Protein AF-A0A8B9D326-F1 (afdb_monomer_lite)

Sequence (658 aa):
VALGSSLNANENSLLSAQLKGFPLFLHSNLALKDCSINPKSPLLYITRPSEVEKGVLPGEDWTVFQSNHSTYEPVLLAKTKSAESIPHMSVDAALHTTVMQDLGLHDGIQRVLFGNNLSFWLHKLVFVDAVSFLTGKRLSLPLDRYILVDIDDIFVGKEGTRMKVEDVKALFDTQNELRTHIPNFTFNLGYSGKFFHTGTDAEDEGDDLLLSYVKEFWWFPHMWSHMQPHLFHNQSVLAEQMTLNKKFAVEHGIPTDMGYAVAPHHSGVYPVHVQLYEAWKQVWSIKVTSTEEYPHLKPARYRRGFIHNGIMVLPRQTCGLFTHTIFYNEYPGGSSELDKIINGGELFLTVLLNPISIFMTHLSNYGNDRLGLYTFKHLVRFLNSWTNLKLQTLPPVQLAQKYFQIFSEEKDPLWQDPCEDKRHKDIWSKEKTCDRFPKLLIIGPQKTGTTALYLFLGMHPDLSSNYPSSETFEEIQFFNGHNYHKGIDWYMEFFPIPSNTTSDFYFEKSANYFDSEVAPRRAAALLSKAKVITILINPADRAYSWYQILVLDGKLLRTEPAKVMETVQKFLGVTNFIDYHKTLAFDPKKGFWCQLLEGGKTKCLGKSKGRKYPEMDSDSRAFLRDYYRDHNIELSKLLYKMGQTLPTWLREELQSTR

Organism: Anser cygnoides (NCBI:txid8845)

Secondary structure (DSSP, 8-state):
-----B-PPPTTS-SEEE-TTSS-EEEEEE-EEEEEE-TT-TT-SSB-TT-EEEEEPS-S-EEEEE--STTEEEEEEEEESS-PPPTT--SS---EEEEEEE-STTTS--EEEESS-TTSHHHHHHHHHHHHHHTTTTTPPPSEEEEEEEEEEETT--TTSS--HHHHHHHHHHHHHHHTTSTT---EEEE-GGGTT-S-HHHHHHHHHHHHTGGGSEEEE--TT---GGG-S-HHHHHHHHHHHHHHHHHTT--S-S-EE--GGGTTTTTT-HHHHHHHHHHH---EEEESSSS-SSSGGG---EEETTEEEEEEEE-S--TT---GGGSTT-HHHHHHHHTTSHHHHHHHH-SEEEEEEEGGGTSTT-HHHHHHHHHHHHHHHHB--EEE---HHHHHHHHHHHSGGGGS-----TTTSHHHHHTS-TT--GGGS-SEEEEE-TTSSHHHHHHHHTTSTTEEEPPPBTTTBT----TTSGGGGGHHHHHHTTSPPPPTTS--EEEEE-TTSTT-TTHHHHHHHH-TT-EEEEEE--TTS-----TTEEEEEHHHHHH-HHHHHHHHHHHHT-SS---HHHHEEEETTTTEEEEE-GGG-EEPPPTTSS---PPPPHHHHHHHHHHTHHHHHHHHHHHHHTTPPPPHHHHHHHHTT-

Structure (mmCIF, N/CA/C/O backbone):
data_AF-A0A8B9D326-F1
#
_entry.id   AF-A0A8B9D326-F1
#
loop_
_atom_site.group_PDB
_atom_site.id
_atom_site.type_symbol
_atom_site.label_atom_id
_atom_site.label_alt_id
_atom_site.label_comp_id
_atom_site.label_asym_id
_atom_site.label_entity_id
_atom_site.label_seq_id
_atom_site.pdbx_PDB_ins_code
_atom_site.Cartn_x
_atom_site.Cartn_y
_atom_site.Cartn_z
_atom_site.occupancy
_atom_site.B_iso_or_equiv
_atom_site.auth_seq_id
_atom_site.auth_comp_id
_atom_site.auth_asym_id
_atom_site.auth_atom_id
_atom_site.pdbx_PDB_model_num
ATOM 1 N N . VAL A 1 1 ? 18.569 -21.966 11.610 1.00 26.80 1 VAL A N 1
ATOM 2 C CA . VAL A 1 1 ? 18.694 -20.494 11.753 1.00 26.80 1 VAL A CA 1
ATOM 3 C C . VAL A 1 1 ? 19.742 -20.043 10.756 1.00 26.80 1 VAL A C 1
ATOM 5 O O . VAL A 1 1 ? 20.875 -20.481 10.886 1.00 26.80 1 VAL A O 1
ATOM 8 N N . ALA A 1 2 ? 19.367 -19.284 9.725 1.00 27.53 2 ALA A N 1
ATOM 9 C CA . ALA A 1 2 ? 20.293 -18.888 8.663 1.00 27.53 2 ALA A CA 1
ATOM 10 C C . ALA A 1 2 ? 20.981 -17.562 9.026 1.00 27.53 2 ALA A C 1
ATOM 12 O O . ALA A 1 2 ? 20.369 -16.500 8.941 1.00 27.53 2 ALA A O 1
ATOM 13 N N . LEU A 1 3 ? 22.243 -17.632 9.454 1.00 33.72 3 LEU A N 1
ATOM 14 C CA . LEU A 1 3 ? 23.090 -16.459 9.676 1.00 33.72 3 LEU A CA 1
ATOM 15 C C . LEU A 1 3 ? 23.860 -16.143 8.390 1.00 33.72 3 LEU A C 1
ATOM 17 O O . LEU A 1 3 ? 24.941 -16.678 8.158 1.00 33.72 3 LEU A O 1
ATOM 21 N N . GLY A 1 4 ? 23.290 -15.277 7.551 1.00 37.31 4 GLY A N 1
ATOM 22 C CA . GLY A 1 4 ? 24.011 -14.671 6.433 1.00 37.31 4 GLY A CA 1
ATOM 23 C C . GLY A 1 4 ? 24.966 -13.596 6.950 1.00 37.31 4 GLY A C 1
ATOM 24 O O . GLY A 1 4 ? 24.558 -12.453 7.143 1.00 37.31 4 GLY A O 1
ATOM 25 N N . SER A 1 5 ? 26.221 -13.960 7.210 1.00 43.38 5 SER A N 1
ATOM 26 C CA . SER A 1 5 ? 27.261 -13.018 7.632 1.00 43.38 5 SER A CA 1
ATOM 27 C C . SER A 1 5 ? 27.890 -12.324 6.421 1.00 43.38 5 SER A C 1
ATOM 29 O O . SER A 1 5 ? 28.627 -12.960 5.667 1.00 43.38 5 SER A O 1
ATOM 31 N N . SER A 1 6 ? 27.641 -11.020 6.268 1.00 49.97 6 SER A N 1
ATOM 32 C CA . SER A 1 6 ? 28.490 -10.153 5.440 1.00 49.97 6 SER A CA 1
ATOM 33 C C . SER A 1 6 ? 29.838 -10.009 6.140 1.00 49.97 6 SER A C 1
ATOM 35 O O . SER A 1 6 ? 29.883 -9.551 7.284 1.00 49.97 6 SER A O 1
ATOM 37 N N . LEU A 1 7 ? 30.919 -10.424 5.483 1.00 56.53 7 LEU A N 1
ATOM 38 C CA . LEU A 1 7 ? 32.278 -10.210 5.971 1.00 56.53 7 LEU A CA 1
ATOM 39 C C . LEU A 1 7 ? 32.849 -8.997 5.240 1.00 56.53 7 LEU A C 1
ATOM 41 O O . LEU A 1 7 ? 33.354 -9.118 4.131 1.00 56.53 7 LEU A O 1
ATOM 45 N N . ASN A 1 8 ? 32.713 -7.824 5.856 1.00 49.69 8 ASN A N 1
ATOM 46 C CA . ASN A 1 8 ? 33.351 -6.597 5.388 1.00 49.69 8 ASN A CA 1
ATOM 47 C C . ASN A 1 8 ? 34.774 -6.518 5.955 1.00 49.69 8 ASN A C 1
ATOM 49 O O . ASN A 1 8 ? 34.982 -6.806 7.139 1.00 49.69 8 ASN A O 1
ATOM 53 N N . ALA A 1 9 ? 35.732 -6.080 5.142 1.00 55.16 9 ALA A N 1
ATOM 54 C CA . ALA A 1 9 ? 37.085 -5.813 5.604 1.00 55.16 9 ALA A CA 1
ATOM 55 C C . ALA A 1 9 ? 37.208 -4.384 6.168 1.00 55.16 9 ALA A C 1
ATOM 57 O O . ALA A 1 9 ? 36.849 -3.405 5.522 1.00 55.16 9 ALA A O 1
ATOM 58 N N . ASN A 1 10 ? 37.747 -4.268 7.383 1.00 52.84 10 ASN A N 1
ATOM 59 C CA . ASN A 1 10 ? 38.205 -3.000 7.962 1.00 52.84 10 ASN A CA 1
ATOM 60 C C . ASN A 1 10 ? 39.732 -2.864 7.791 1.00 52.84 10 ASN A C 1
ATOM 62 O O . ASN A 1 10 ? 40.419 -3.863 7.578 1.00 52.84 10 ASN A O 1
ATOM 66 N N . GLU A 1 11 ? 40.292 -1.670 8.006 1.00 46.69 11 GLU A N 1
ATOM 67 C CA . GLU A 1 11 ? 41.746 -1.397 7.914 1.00 46.69 11 GLU A CA 1
ATOM 68 C C . GLU A 1 11 ? 42.621 -2.339 8.771 1.00 46.69 11 GLU A C 1
ATOM 70 O O . GLU A 1 11 ? 43.735 -2.677 8.388 1.00 46.69 11 GLU A O 1
ATOM 75 N N . ASN A 1 12 ? 42.095 -2.830 9.901 1.00 44.59 12 ASN A N 1
ATOM 76 C CA . ASN A 1 12 ? 42.776 -3.774 10.801 1.00 44.59 12 ASN A CA 1
ATOM 77 C C . ASN A 1 12 ? 42.640 -5.261 10.389 1.00 44.59 12 ASN A C 1
ATOM 79 O O . ASN A 1 12 ? 42.970 -6.151 11.175 1.00 44.59 12 ASN A O 1
ATOM 83 N N . SER A 1 13 ? 42.104 -5.561 9.203 1.00 56.22 13 SER A N 1
ATOM 84 C CA . SER A 1 13 ? 41.913 -6.941 8.734 1.00 56.22 13 SER A CA 1
ATOM 85 C C . SER A 1 13 ? 43.222 -7.531 8.220 1.00 56.22 13 SER A C 1
ATOM 87 O O . SER A 1 13 ? 43.907 -6.920 7.403 1.00 56.22 13 SER A O 1
ATOM 89 N N . LEU A 1 14 ? 43.545 -8.757 8.638 1.00 56.94 14 LEU A N 1
ATOM 90 C CA . LEU A 1 14 ? 44.663 -9.503 8.060 1.00 56.94 14 LEU A CA 1
ATOM 91 C C . LEU A 1 14 ? 44.411 -9.742 6.562 1.00 56.94 14 LEU A C 1
ATOM 93 O O . LEU A 1 14 ? 43.356 -10.254 6.189 1.00 56.94 14 LEU A O 1
ATOM 97 N N . LEU A 1 15 ? 45.402 -9.409 5.727 1.00 60.59 15 LEU A N 1
ATOM 98 C CA . LEU A 1 15 ? 45.370 -9.592 4.266 1.00 60.59 15 LEU A CA 1
ATOM 99 C C . LEU A 1 15 ? 45.047 -11.033 3.850 1.00 60.59 15 LEU A C 1
ATOM 101 O O . LEU A 1 15 ? 44.386 -11.238 2.837 1.00 60.59 15 LEU A O 1
ATOM 105 N N . SER A 1 16 ? 45.481 -12.015 4.646 1.00 72.94 16 SER A N 1
ATOM 106 C CA . SER A 1 16 ? 45.077 -13.415 4.531 1.00 72.94 16 SER A CA 1
ATOM 107 C C . SER A 1 16 ? 44.918 -14.041 5.918 1.00 72.94 16 SER A C 1
ATOM 109 O O . SER A 1 16 ? 45.764 -13.831 6.792 1.00 72.94 16 SER A O 1
ATOM 111 N N . ALA A 1 17 ? 43.846 -14.805 6.139 1.00 80.94 17 ALA A N 1
ATOM 112 C CA . ALA A 1 17 ? 43.599 -15.521 7.390 1.00 80.94 17 ALA A CA 1
ATOM 113 C C . ALA A 1 17 ? 42.767 -16.795 7.177 1.00 80.94 17 ALA A C 1
ATOM 115 O O . ALA A 1 17 ? 41.834 -16.818 6.377 1.00 80.94 17 ALA A O 1
ATOM 116 N N . GLN A 1 18 ? 43.047 -17.850 7.950 1.00 84.25 18 GLN A N 1
ATOM 117 C CA . GLN A 1 18 ? 42.147 -19.002 8.048 1.00 84.25 18 GLN A CA 1
ATOM 118 C C . GLN A 1 18 ? 41.025 -18.710 9.056 1.00 84.25 18 GLN A C 1
ATOM 120 O O . GLN A 1 18 ? 41.288 -18.267 10.178 1.00 84.25 18 GLN A O 1
ATOM 125 N N . LEU A 1 19 ? 39.776 -19.007 8.695 1.00 83.62 19 LEU A N 1
ATOM 126 C CA . LEU A 1 19 ? 38.644 -18.929 9.613 1.00 83.62 19 LEU A CA 1
ATOM 127 C C . LEU A 1 19 ? 38.793 -20.003 10.705 1.00 83.62 19 LEU A C 1
ATOM 129 O O . LEU A 1 19 ? 38.748 -21.203 10.433 1.00 83.62 19 LEU A O 1
ATOM 133 N N . LYS A 1 20 ? 38.989 -19.574 11.957 1.00 82.06 20 LYS A N 1
ATOM 134 C CA . LYS A 1 20 ? 39.303 -20.465 13.085 1.00 82.06 20 LYS A CA 1
ATOM 135 C C . LYS A 1 20 ? 38.251 -21.571 13.249 1.00 82.06 20 LYS A C 1
ATOM 137 O O . LYS A 1 20 ? 37.094 -21.288 13.542 1.00 82.06 20 LYS A O 1
ATOM 142 N N . GLY A 1 21 ? 38.689 -22.825 13.131 1.00 84.12 21 GLY A N 1
ATOM 143 C CA . GLY A 1 21 ? 37.834 -24.012 13.253 1.00 84.12 21 GLY A CA 1
ATOM 144 C C . GLY A 1 21 ? 37.209 -24.502 11.942 1.00 84.12 21 GLY A C 1
ATOM 145 O O . GLY A 1 21 ? 36.504 -25.502 11.971 1.00 84.12 21 GLY A O 1
ATOM 146 N N . PHE A 1 22 ? 37.486 -23.849 10.808 1.00 88.62 22 PHE A N 1
ATOM 147 C CA . PHE A 1 22 ? 36.980 -24.231 9.488 1.00 88.62 22 PHE A CA 1
ATOM 148 C C . PHE A 1 22 ? 38.132 -24.398 8.480 1.00 88.62 22 PHE A C 1
ATOM 150 O O . PHE A 1 22 ? 39.132 -23.676 8.557 1.00 88.62 22 PHE A O 1
ATOM 157 N N . PRO A 1 23 ? 38.021 -25.302 7.491 1.00 89.88 23 PRO A N 1
ATOM 158 C CA . PRO A 1 23 ? 39.003 -25.446 6.418 1.00 89.88 23 PRO A CA 1
ATOM 159 C C . PRO A 1 23 ? 38.781 -24.376 5.332 1.00 89.88 23 PRO A C 1
ATOM 161 O O . PRO A 1 23 ? 38.612 -24.696 4.160 1.00 89.88 23 PRO A O 1
ATOM 164 N N . LEU A 1 24 ? 38.733 -23.101 5.727 1.00 90.94 24 LEU A N 1
ATOM 165 C CA . LEU A 1 24 ? 38.395 -21.958 4.877 1.00 90.94 24 LEU A CA 1
ATOM 166 C C . LEU A 1 24 ? 39.388 -20.813 5.094 1.00 90.94 24 LEU A C 1
ATOM 168 O O . LEU A 1 24 ? 39.602 -20.385 6.227 1.00 90.94 24 LEU A O 1
ATOM 172 N N . PHE A 1 25 ? 39.942 -20.295 4.003 1.00 90.50 25 PHE A N 1
ATOM 173 C CA . PHE A 1 25 ? 40.810 -19.125 3.969 1.00 90.50 25 PHE A CA 1
ATOM 174 C C . PHE A 1 25 ? 40.066 -17.920 3.388 1.00 90.50 25 PHE A C 1
ATOM 176 O O . PHE A 1 25 ? 39.247 -18.050 2.473 1.00 90.50 25 PHE A O 1
ATOM 183 N N . LEU A 1 26 ? 40.367 -16.754 3.949 1.00 90.75 26 LEU A N 1
ATOM 184 C CA . LEU A 1 26 ? 39.833 -15.446 3.597 1.00 90.75 26 LEU A CA 1
ATOM 185 C C . LEU A 1 26 ? 41.010 -14.565 3.179 1.00 90.75 26 LEU A C 1
ATOM 187 O O . LEU A 1 26 ? 41.981 -14.472 3.930 1.00 90.75 26 LEU A O 1
ATOM 191 N N . HIS A 1 27 ? 40.917 -13.906 2.026 1.00 88.94 27 HIS A N 1
ATOM 192 C CA . HIS A 1 27 ? 41.848 -12.843 1.626 1.00 88.94 27 HIS A CA 1
ATOM 193 C C . HIS A 1 27 ? 41.061 -11.546 1.451 1.00 88.94 27 HIS A C 1
ATOM 195 O O . HIS A 1 27 ? 39.995 -11.590 0.844 1.00 88.94 27 HIS A O 1
ATOM 201 N N . SER A 1 28 ? 41.537 -10.425 1.991 1.00 88.50 28 SER A N 1
ATOM 202 C CA . SER A 1 28 ? 40.729 -9.207 2.206 1.00 88.50 28 SER A CA 1
ATOM 203 C C . SER A 1 28 ? 41.381 -7.937 1.657 1.00 88.50 28 SER A C 1
ATOM 205 O O . SER A 1 28 ? 42.582 -7.925 1.403 1.00 88.50 28 SER A O 1
ATOM 207 N N . ASN A 1 29 ? 40.595 -6.857 1.537 1.00 85.25 29 ASN A N 1
ATOM 208 C CA . ASN A 1 29 ? 41.002 -5.565 0.961 1.00 85.25 29 ASN A CA 1
ATOM 209 C C . ASN A 1 29 ? 41.448 -5.680 -0.510 1.00 85.25 29 ASN A C 1
ATOM 211 O O . ASN A 1 29 ? 42.494 -5.165 -0.904 1.00 85.25 29 ASN A O 1
ATOM 215 N N . LEU A 1 30 ? 40.664 -6.402 -1.319 1.00 86.94 30 LEU A N 1
ATOM 216 C CA . LEU A 1 30 ? 40.910 -6.555 -2.751 1.00 86.94 30 LEU A CA 1
ATOM 217 C C . LEU A 1 30 ? 40.034 -5.616 -3.589 1.00 86.94 30 LEU A C 1
ATOM 219 O O . LEU A 1 30 ? 38.813 -5.560 -3.443 1.00 86.94 30 LEU A O 1
ATOM 223 N N . ALA A 1 31 ? 40.652 -4.955 -4.566 1.00 89.50 31 ALA A N 1
ATOM 224 C CA . ALA A 1 31 ? 39.939 -4.293 -5.649 1.00 89.50 31 ALA A CA 1
ATOM 225 C C . ALA A 1 31 ? 39.665 -5.298 -6.781 1.00 89.50 31 ALA A C 1
ATOM 227 O O . ALA A 1 31 ? 40.597 -5.902 -7.326 1.00 89.50 31 ALA A O 1
ATOM 228 N N . LEU A 1 32 ? 38.394 -5.480 -7.147 1.00 92.44 32 LEU A N 1
ATOM 229 C CA . LEU A 1 32 ? 37.940 -6.532 -8.065 1.00 92.44 32 LEU A CA 1
ATOM 230 C C . LEU A 1 32 ? 37.237 -5.974 -9.314 1.00 92.44 32 LEU A C 1
ATOM 232 O O . LEU A 1 32 ? 36.793 -4.825 -9.347 1.00 92.44 32 LEU A O 1
ATOM 236 N N . LYS A 1 33 ? 37.137 -6.801 -10.358 1.00 93.06 33 LYS A N 1
ATOM 237 C CA . LYS A 1 33 ? 36.450 -6.511 -11.627 1.00 93.06 33 LYS A CA 1
ATOM 238 C C . LYS A 1 33 ? 35.895 -7.781 -12.280 1.00 93.06 33 LYS A C 1
ATOM 240 O O . LYS A 1 33 ? 36.283 -8.884 -11.902 1.00 93.06 33 LYS A O 1
ATOM 245 N N . ASP A 1 34 ? 35.057 -7.617 -13.301 1.00 93.19 34 ASP A N 1
ATOM 246 C CA . ASP A 1 34 ? 34.582 -8.686 -14.197 1.00 93.19 34 ASP A CA 1
ATOM 247 C C . ASP A 1 34 ? 33.978 -9.890 -13.439 1.00 93.19 34 ASP A C 1
ATOM 249 O O . ASP A 1 34 ? 34.547 -10.986 -13.419 1.00 93.19 34 ASP A O 1
ATOM 253 N N . CYS A 1 35 ? 32.835 -9.685 -12.775 1.00 94.38 35 CYS A N 1
ATOM 254 C CA . CYS A 1 35 ? 32.186 -10.720 -11.965 1.00 94.38 35 CYS A CA 1
ATOM 255 C C . CYS A 1 35 ? 31.332 -11.670 -12.818 1.00 94.38 35 CYS A C 1
ATOM 257 O O . CYS A 1 35 ? 30.582 -11.254 -13.696 1.00 94.38 35 CYS A O 1
ATOM 259 N N . SER A 1 36 ? 31.425 -12.964 -12.535 1.00 94.56 36 SER A N 1
ATOM 260 C CA . SER A 1 36 ? 30.769 -14.054 -13.256 1.00 94.56 36 SER A CA 1
ATOM 261 C C . SER A 1 36 ? 30.080 -15.011 -12.284 1.00 94.56 36 SER A C 1
ATOM 263 O O . SER A 1 36 ? 30.489 -15.151 -11.130 1.00 94.56 36 SER A O 1
ATOM 265 N N . ILE A 1 37 ? 29.019 -15.669 -12.746 1.00 95.81 37 ILE A N 1
ATOM 266 C CA . ILE A 1 37 ? 28.213 -16.602 -11.950 1.00 95.81 37 ILE A CA 1
ATOM 267 C C . ILE A 1 37 ? 28.622 -18.034 -12.315 1.00 95.81 37 ILE A C 1
ATOM 269 O O . ILE A 1 37 ? 28.709 -18.360 -13.496 1.00 95.81 37 ILE A O 1
ATOM 273 N N . ASN A 1 38 ? 28.841 -18.914 -11.334 1.00 94.56 38 ASN A N 1
ATOM 274 C CA . ASN A 1 38 ? 29.137 -20.326 -11.595 1.00 94.56 38 ASN A CA 1
ATOM 275 C C . ASN A 1 38 ? 27.864 -21.081 -12.042 1.00 94.56 38 ASN A C 1
ATOM 277 O O . ASN A 1 38 ? 27.008 -21.351 -11.196 1.00 94.56 38 ASN A O 1
ATOM 281 N N . PRO A 1 39 ? 27.743 -21.532 -13.309 1.00 92.75 39 PRO A N 1
ATOM 282 C CA . PRO A 1 39 ? 26.534 -22.192 -13.809 1.00 92.75 39 PRO A CA 1
ATOM 283 C C . PRO A 1 39 ? 26.263 -23.573 -13.196 1.00 92.75 39 PRO A C 1
ATOM 285 O O . PRO A 1 39 ? 25.214 -24.153 -13.459 1.00 92.75 39 PRO A O 1
ATOM 288 N N . LYS A 1 40 ? 27.195 -24.119 -12.402 1.00 90.62 40 LYS A N 1
ATOM 289 C CA . LYS A 1 40 ? 27.035 -25.403 -11.706 1.00 90.62 40 LYS A CA 1
ATOM 290 C C . LYS A 1 40 ? 26.485 -25.274 -10.282 1.00 90.62 40 LYS A C 1
ATOM 292 O O . LYS A 1 40 ? 26.175 -26.303 -9.691 1.00 90.62 40 LYS A O 1
ATOM 297 N N . SER A 1 41 ? 26.391 -24.066 -9.713 1.00 92.06 41 SER A N 1
ATOM 298 C CA . SER A 1 41 ? 25.982 -23.905 -8.311 1.00 92.06 41 SER A CA 1
ATOM 299 C C . SER A 1 41 ? 24.507 -24.307 -8.107 1.00 92.06 41 SER A C 1
ATOM 301 O O . SER A 1 41 ? 23.625 -23.721 -8.742 1.00 92.06 41 SER A O 1
ATOM 303 N N . PRO A 1 42 ? 24.200 -25.253 -7.194 1.00 88.88 42 PRO A N 1
ATOM 304 C CA . PRO A 1 42 ? 22.834 -25.723 -6.938 1.00 88.88 42 PRO A CA 1
ATOM 305 C C . PRO A 1 42 ? 21.974 -24.720 -6.146 1.00 88.88 42 PRO A C 1
ATOM 307 O O . PRO A 1 42 ? 20.807 -24.997 -5.863 1.00 88.88 42 PRO A O 1
ATOM 310 N N . LEU A 1 43 ? 22.543 -23.572 -5.767 1.00 93.00 43 LEU A N 1
ATOM 311 C CA . LEU A 1 43 ? 21.837 -22.443 -5.163 1.00 93.00 43 LEU A CA 1
ATOM 312 C C . LEU A 1 43 ? 20.984 -21.673 -6.182 1.00 93.00 43 LEU A C 1
ATOM 314 O O . LEU A 1 43 ? 19.938 -21.146 -5.810 1.00 93.00 43 LEU A O 1
ATOM 318 N N . LEU A 1 44 ? 21.418 -21.600 -7.444 1.00 94.62 44 LEU A N 1
ATOM 319 C CA . LEU A 1 44 ? 20.805 -20.740 -8.460 1.00 94.62 44 LEU A CA 1
ATOM 320 C C . LEU A 1 44 ? 19.408 -21.238 -8.856 1.00 94.62 44 LEU A C 1
ATOM 322 O O . LEU A 1 44 ? 19.212 -22.416 -9.164 1.00 94.62 44 LEU A O 1
ATOM 326 N N . TYR A 1 45 ? 18.436 -20.329 -8.886 1.00 95.50 45 TYR A N 1
ATOM 327 C CA . TYR A 1 45 ? 17.050 -20.645 -9.235 1.00 95.50 45 TYR A CA 1
ATOM 328 C C . TYR A 1 45 ? 16.365 -19.481 -9.964 1.00 95.50 45 TYR A C 1
ATOM 330 O O . TYR A 1 45 ? 15.895 -19.668 -11.088 1.00 95.50 45 TYR A O 1
ATOM 338 N N . ILE A 1 46 ? 16.369 -18.273 -9.398 1.00 96.81 46 ILE A N 1
ATOM 339 C CA . ILE A 1 46 ? 15.975 -17.039 -10.093 1.00 96.81 46 ILE A CA 1
ATOM 340 C C . ILE A 1 46 ? 17.153 -16.475 -10.895 1.00 96.81 46 ILE A C 1
ATOM 342 O O . ILE A 1 46 ? 16.936 -15.937 -11.975 1.00 96.81 46 ILE A O 1
ATOM 346 N N . THR A 1 47 ? 18.387 -16.620 -10.416 1.00 96.88 47 THR A N 1
ATOM 347 C CA . THR A 1 47 ? 19.609 -16.129 -11.073 1.00 96.88 47 THR A CA 1
ATOM 348 C C . THR A 1 47 ? 19.930 -16.928 -12.342 1.00 96.88 47 THR A C 1
ATOM 350 O O . THR A 1 47 ? 19.955 -18.161 -12.314 1.00 96.88 47 THR A O 1
ATOM 353 N N . ARG A 1 48 ? 20.233 -16.244 -13.455 1.00 95.62 48 ARG A N 1
ATOM 354 C CA . ARG A 1 48 ? 20.692 -16.865 -14.709 1.00 95.62 48 ARG A CA 1
ATOM 355 C C . ARG A 1 48 ? 22.214 -16.711 -14.867 1.00 95.62 48 ARG A C 1
ATOM 357 O O . ARG A 1 48 ? 22.697 -15.582 -14.873 1.00 95.62 48 ARG A O 1
ATOM 364 N N . PRO A 1 49 ? 22.982 -17.800 -15.047 1.00 89.00 49 PRO A N 1
ATOM 365 C CA . PRO A 1 49 ? 24.446 -17.755 -15.084 1.00 89.00 49 PRO A CA 1
ATOM 366 C C . PRO A 1 49 ? 25.033 -17.558 -16.498 1.00 89.00 49 PRO A C 1
ATOM 368 O O . PRO A 1 49 ? 26.024 -18.194 -16.847 1.00 89.00 49 PRO A O 1
ATOM 371 N N . SER A 1 50 ? 24.401 -16.744 -17.351 1.00 74.56 50 SER A N 1
ATOM 372 C CA . SER A 1 50 ? 24.790 -16.593 -18.768 1.00 74.56 50 SER A CA 1
ATOM 373 C C . SER A 1 50 ? 25.714 -15.413 -19.076 1.00 74.56 50 SER A C 1
ATOM 375 O O . SER A 1 50 ? 26.291 -15.381 -20.158 1.00 74.56 50 SER A O 1
ATOM 377 N N . GLU A 1 51 ? 25.843 -14.452 -18.163 1.00 82.69 51 GLU A N 1
ATOM 378 C CA . GLU A 1 51 ? 26.488 -13.157 -18.415 1.00 82.69 51 GLU A CA 1
ATOM 379 C C . GLU A 1 51 ? 27.649 -12.882 -17.445 1.00 82.69 51 GLU A C 1
ATOM 381 O O . GLU A 1 51 ? 27.782 -13.511 -16.391 1.00 82.69 51 GLU A O 1
ATOM 386 N N . VAL A 1 52 ? 28.494 -11.914 -17.814 1.00 90.50 52 VAL A N 1
ATOM 387 C CA . VAL A 1 52 ? 29.602 -11.404 -16.991 1.00 90.50 52 VAL A CA 1
ATOM 388 C C . VAL A 1 52 ? 29.398 -9.910 -16.768 1.00 90.50 52 VAL A C 1
ATOM 390 O O . VAL A 1 52 ? 29.299 -9.146 -17.728 1.00 90.50 52 VAL A O 1
ATOM 393 N N . GLU A 1 53 ? 29.381 -9.501 -15.503 1.00 91.38 53 GLU A N 1
ATOM 394 C CA . GLU A 1 53 ? 29.268 -8.112 -15.070 1.00 91.38 53 GLU A CA 1
ATOM 395 C C . GLU A 1 53 ? 30.641 -7.455 -15.216 1.00 91.38 53 GLU A C 1
ATOM 397 O O . GLU A 1 53 ? 31.536 -7.647 -14.390 1.00 91.38 53 GLU A O 1
ATOM 402 N N . LYS A 1 54 ? 30.832 -6.759 -16.339 1.00 91.00 54 LYS A N 1
ATOM 403 C CA . LYS A 1 54 ? 32.124 -6.218 -16.781 1.00 91.00 54 LYS A CA 1
ATOM 404 C C . LYS A 1 54 ? 32.463 -4.907 -16.083 1.00 91.00 54 LYS A C 1
ATOM 406 O O . LYS A 1 54 ? 31.597 -4.066 -15.867 1.00 91.00 54 LYS A O 1
ATOM 411 N N . GLY A 1 55 ? 33.755 -4.687 -15.855 1.00 90.31 55 GLY A N 1
ATOM 412 C CA . GLY A 1 55 ? 34.255 -3.470 -15.218 1.00 90.31 55 GLY A CA 1
ATOM 413 C C . GLY A 1 55 ? 34.471 -3.626 -13.714 1.00 90.31 55 GLY A C 1
ATOM 414 O O . GLY A 1 55 ? 34.434 -4.730 -13.175 1.00 90.31 55 GLY A O 1
ATOM 415 N N . VAL A 1 56 ? 34.796 -2.514 -13.052 1.00 91.06 56 VAL A N 1
ATOM 416 C CA . VAL A 1 56 ? 35.251 -2.481 -11.652 1.00 91.06 56 VAL A CA 1
ATOM 41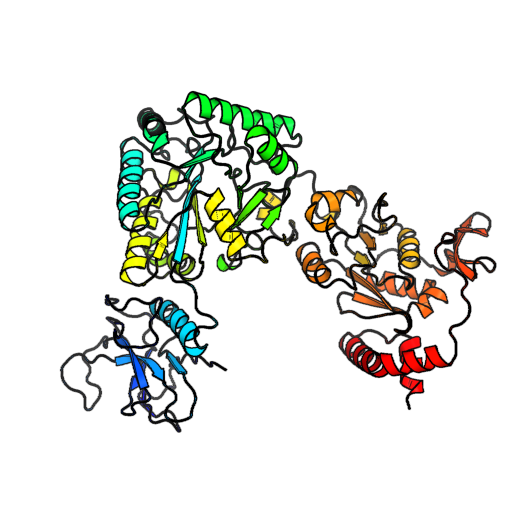7 C C . VAL A 1 56 ? 34.067 -2.654 -10.698 1.00 91.06 56 VAL A C 1
ATOM 419 O O . VAL A 1 56 ? 33.055 -1.970 -10.839 1.00 91.06 56 VAL A O 1
ATOM 422 N N . LEU A 1 57 ? 34.201 -3.550 -9.718 1.00 91.44 57 LEU A N 1
ATOM 423 C CA . LEU A 1 57 ? 33.184 -3.761 -8.687 1.00 91.44 57 LEU A CA 1
ATOM 424 C C . LEU A 1 57 ? 33.182 -2.597 -7.676 1.00 91.44 57 LEU A C 1
ATOM 426 O O . LEU A 1 57 ? 34.215 -1.957 -7.482 1.00 91.44 57 LEU A O 1
ATOM 430 N N . PRO A 1 58 ? 32.044 -2.284 -7.028 1.00 90.25 58 PRO A N 1
ATOM 431 C CA . PRO A 1 58 ? 31.983 -1.182 -6.072 1.00 90.25 58 PRO A CA 1
ATOM 432 C C . PRO A 1 58 ? 32.845 -1.472 -4.835 1.00 90.25 58 PRO A C 1
ATOM 434 O O . PRO A 1 58 ? 32.694 -2.522 -4.214 1.00 90.25 58 PRO A O 1
ATOM 437 N N . GLY A 1 59 ? 33.706 -0.523 -4.461 1.00 87.38 59 GLY A N 1
ATOM 438 C CA . GLY A 1 59 ? 34.612 -0.641 -3.312 1.00 87.38 59 GLY A CA 1
ATOM 439 C C . GLY A 1 59 ? 35.905 -1.415 -3.600 1.00 87.38 59 GLY A C 1
ATOM 440 O O . GLY A 1 59 ? 36.038 -2.111 -4.604 1.00 87.38 59 GLY A O 1
ATOM 441 N N . GLU A 1 60 ? 36.872 -1.280 -2.692 1.00 86.44 60 GLU A N 1
ATOM 442 C CA . GLU A 1 60 ? 38.160 -2.002 -2.708 1.00 86.44 60 GLU A CA 1
ATOM 443 C C . GLU A 1 60 ? 38.357 -2.830 -1.416 1.00 86.44 60 GLU A C 1
ATOM 445 O O . GLU A 1 60 ? 39.431 -3.352 -1.142 1.00 86.44 60 GLU A O 1
ATOM 450 N N . ASP A 1 61 ? 37.284 -2.976 -0.632 1.00 88.56 61 ASP A N 1
ATOM 451 C CA . ASP A 1 61 ? 37.188 -3.651 0.668 1.00 88.56 61 ASP A CA 1
ATOM 452 C C . ASP A 1 61 ? 36.768 -5.132 0.557 1.00 88.56 61 ASP A C 1
ATOM 454 O O . ASP A 1 61 ? 36.318 -5.733 1.534 1.00 88.56 61 ASP A O 1
ATOM 458 N N . TRP A 1 62 ? 36.889 -5.742 -0.629 1.00 91.38 62 TRP A N 1
ATOM 459 C CA . TRP A 1 62 ? 36.376 -7.093 -0.866 1.00 91.38 62 TRP A CA 1
ATOM 460 C C . TRP A 1 62 ? 37.201 -8.163 -0.154 1.00 91.38 62 TRP A C 1
ATOM 462 O O . TRP A 1 62 ? 38.432 -8.191 -0.237 1.00 91.38 62 TRP A O 1
ATOM 472 N N . THR A 1 63 ? 36.490 -9.104 0.460 1.00 92.31 63 THR A N 1
ATOM 473 C CA . THR A 1 63 ? 36.997 -10.409 0.877 1.00 92.31 63 THR A CA 1
ATOM 474 C C . THR A 1 63 ? 36.701 -11.459 -0.199 1.00 92.31 63 THR A C 1
ATOM 476 O O . THR A 1 63 ? 35.636 -11.459 -0.817 1.00 92.31 63 THR A O 1
ATOM 479 N N . VAL A 1 64 ? 37.629 -12.391 -0.415 1.00 93.25 64 VAL A N 1
ATOM 480 C CA . VAL A 1 64 ? 37.452 -13.560 -1.288 1.00 93.25 64 VAL A CA 1
ATOM 481 C C . VAL A 1 64 ? 37.759 -14.858 -0.548 1.00 93.25 64 VAL A C 1
ATOM 483 O O . VAL A 1 64 ? 38.591 -14.899 0.361 1.00 93.25 64 VAL A O 1
ATOM 486 N N . PHE A 1 65 ? 37.075 -15.926 -0.951 1.00 93.06 65 PHE A N 1
ATOM 487 C CA . PHE A 1 65 ? 37.082 -17.221 -0.275 1.00 93.06 65 PHE A CA 1
ATOM 488 C C . PHE A 1 65 ? 37.931 -18.262 -1.012 1.00 93.06 65 PHE A C 1
ATOM 490 O O . PHE A 1 65 ? 37.831 -18.415 -2.233 1.00 93.06 65 PHE A O 1
ATOM 497 N N . GLN A 1 66 ? 38.713 -19.038 -0.260 1.00 91.50 66 GLN A N 1
ATOM 498 C CA . GLN A 1 66 ? 39.497 -20.159 -0.778 1.00 91.50 66 GLN A CA 1
ATOM 499 C C . GLN A 1 66 ? 39.402 -21.372 0.155 1.00 91.50 66 GLN A C 1
ATOM 501 O O . GLN A 1 66 ? 39.629 -21.270 1.359 1.00 91.50 66 GLN A O 1
ATOM 506 N N . SER A 1 67 ? 39.114 -22.548 -0.401 1.00 90.31 67 SER A N 1
ATOM 507 C CA . SER A 1 67 ? 39.145 -23.816 0.330 1.00 90.31 67 SER A CA 1
ATOM 508 C C . SER A 1 67 ? 39.506 -24.982 -0.587 1.00 90.31 67 SER A C 1
ATOM 510 O O . SER A 1 67 ? 39.206 -24.958 -1.777 1.00 90.31 67 SER A O 1
ATOM 512 N N . ASN A 1 68 ? 40.096 -26.021 0.009 1.00 88.12 68 ASN A N 1
ATOM 513 C CA . ASN A 1 68 ? 40.339 -27.320 -0.618 1.00 88.12 68 ASN A CA 1
ATOM 514 C C . ASN A 1 68 ? 39.348 -28.400 -0.118 1.00 88.12 68 ASN A C 1
ATOM 516 O O . ASN A 1 68 ? 39.528 -29.578 -0.417 1.00 88.12 68 ASN A O 1
ATOM 520 N N . HIS A 1 69 ? 38.333 -28.034 0.680 1.00 92.88 69 HIS A N 1
ATOM 521 C CA . HIS A 1 69 ? 37.355 -28.962 1.260 1.00 92.88 69 HIS A CA 1
ATOM 522 C C . HIS A 1 69 ? 36.048 -28.957 0.459 1.00 92.88 69 HIS A C 1
ATOM 524 O O . HIS A 1 69 ? 35.418 -27.914 0.293 1.00 92.88 69 HIS A O 1
ATOM 530 N N . SER A 1 70 ? 35.566 -30.138 0.067 1.00 92.56 70 SER A N 1
ATOM 531 C CA . SER A 1 70 ? 34.370 -30.362 -0.771 1.00 92.56 70 SER A CA 1
ATOM 532 C C . SER A 1 70 ? 33.017 -29.968 -0.147 1.00 92.56 70 SER A C 1
ATOM 534 O O . SER A 1 70 ? 31.971 -30.330 -0.673 1.00 92.56 70 SER A O 1
ATOM 536 N N . THR A 1 71 ? 33.019 -29.229 0.968 1.00 93.44 71 THR A N 1
ATOM 537 C CA . THR A 1 71 ? 31.804 -28.580 1.497 1.00 93.44 71 THR A CA 1
ATOM 538 C C . THR A 1 71 ? 31.591 -27.210 0.861 1.00 93.44 71 THR A C 1
ATOM 540 O O . THR A 1 71 ? 30.482 -26.693 0.901 1.00 93.44 71 THR A O 1
ATOM 543 N N . TYR A 1 72 ? 32.642 -26.621 0.286 1.00 94.50 72 TYR A N 1
ATOM 544 C CA . TYR A 1 72 ? 32.631 -25.259 -0.218 1.00 94.50 72 TYR A CA 1
ATOM 545 C C . TYR A 1 72 ? 32.604 -25.226 -1.745 1.00 94.50 72 TYR A C 1
ATOM 547 O O . TYR A 1 72 ? 33.511 -25.739 -2.398 1.00 94.50 72 TYR A O 1
ATOM 555 N N . GLU A 1 73 ? 31.586 -24.577 -2.310 1.00 94.94 73 GLU A N 1
ATOM 556 C CA . GLU A 1 73 ? 31.422 -24.402 -3.756 1.00 94.94 73 GLU A CA 1
ATOM 557 C C . GLU A 1 73 ? 31.339 -22.908 -4.122 1.00 94.94 73 GLU A C 1
ATOM 559 O O . GLU A 1 73 ? 30.662 -22.138 -3.431 1.00 94.94 73 GLU A O 1
ATOM 564 N N . PRO A 1 74 ? 32.001 -22.451 -5.201 1.00 95.19 74 PRO A N 1
ATOM 565 C CA . PRO A 1 74 ? 31.912 -21.062 -5.634 1.00 95.19 74 PRO A CA 1
ATOM 566 C C . PRO A 1 74 ? 30.552 -20.769 -6.281 1.00 95.19 74 PRO A C 1
ATOM 568 O O . PRO A 1 74 ? 30.059 -21.553 -7.092 1.00 95.19 74 PRO A O 1
ATOM 571 N N . VAL A 1 75 ? 29.971 -19.610 -5.967 1.00 96.12 75 VAL A N 1
ATOM 572 C CA . VAL A 1 75 ? 28.709 -19.116 -6.549 1.00 96.12 75 VAL A CA 1
ATOM 573 C C . VAL A 1 75 ? 28.983 -17.933 -7.475 1.00 96.12 75 VAL A C 1
ATOM 575 O O . VAL A 1 75 ? 28.553 -17.950 -8.626 1.00 96.12 75 VAL A O 1
ATOM 578 N N . LEU A 1 76 ? 29.746 -16.945 -6.993 1.00 96.38 76 LEU A N 1
ATOM 579 C CA . LEU A 1 76 ? 30.250 -15.817 -7.783 1.00 96.38 76 LEU A CA 1
ATOM 580 C C . LEU A 1 76 ? 31.782 -15.815 -7.816 1.00 96.38 76 LEU A C 1
ATOM 582 O O . LEU A 1 76 ? 32.434 -16.125 -6.816 1.00 96.38 76 LEU A O 1
ATOM 586 N N . LEU A 1 77 ? 32.332 -15.447 -8.971 1.00 95.19 77 LEU A N 1
ATOM 587 C CA . LEU A 1 77 ? 33.753 -15.480 -9.312 1.00 95.19 77 LEU A CA 1
ATOM 588 C C . LEU A 1 77 ? 34.154 -14.169 -10.007 1.00 95.19 77 LEU A C 1
ATOM 590 O O . LEU A 1 77 ? 33.588 -13.841 -11.049 1.00 95.19 77 LEU A O 1
ATOM 594 N N . ALA A 1 78 ? 35.125 -13.431 -9.470 1.00 94.50 78 ALA A N 1
ATOM 595 C CA . ALA A 1 78 ? 35.605 -12.158 -10.027 1.00 94.50 78 ALA A CA 1
ATOM 596 C C . ALA A 1 78 ? 37.135 -12.137 -10.191 1.00 94.50 78 ALA A C 1
ATOM 598 O O . ALA A 1 78 ? 37.843 -12.924 -9.566 1.00 94.50 78 ALA A O 1
ATOM 599 N N . LYS A 1 79 ? 37.653 -11.229 -11.021 1.00 92.00 79 LYS A N 1
ATOM 600 C CA . LYS A 1 79 ? 39.095 -11.035 -11.257 1.00 92.00 79 LYS A CA 1
ATOM 601 C C . LYS A 1 79 ? 39.646 -9.901 -10.395 1.00 92.00 79 LYS A C 1
ATOM 603 O O . LYS A 1 79 ? 38.914 -8.981 -10.035 1.00 92.00 79 LYS A O 1
ATOM 608 N N . THR A 1 80 ? 40.950 -9.898 -10.135 1.00 86.62 80 THR A N 1
ATOM 609 C CA . THR A 1 80 ? 41.635 -8.745 -9.530 1.00 86.62 80 THR A CA 1
ATOM 610 C C . THR A 1 80 ? 41.707 -7.546 -10.480 1.00 86.62 80 THR A C 1
ATOM 612 O O . THR A 1 80 ? 41.782 -7.672 -11.709 1.00 86.62 80 THR A O 1
ATOM 615 N N . LYS A 1 81 ? 41.706 -6.339 -9.906 1.00 77.12 81 LYS A N 1
ATOM 616 C CA . LYS A 1 81 ? 41.933 -5.082 -10.629 1.00 77.12 81 LYS A CA 1
ATOM 617 C C . LYS A 1 81 ? 43.370 -5.014 -11.160 1.00 77.12 81 LYS A C 1
ATOM 619 O O . LYS A 1 81 ? 43.534 -4.802 -12.366 1.00 77.12 81 LYS A O 1
ATOM 624 N N . SER A 1 82 ? 44.361 -5.260 -10.297 1.00 64.25 82 SER A N 1
ATOM 625 C CA . SER A 1 82 ? 45.790 -5.355 -10.628 1.00 64.25 82 SER A CA 1
ATOM 626 C C . SER A 1 82 ? 46.213 -6.775 -11.035 1.00 64.25 82 SER A C 1
ATOM 628 O O . SER A 1 82 ? 45.536 -7.759 -10.738 1.00 64.25 82 SER A O 1
ATOM 630 N N . ALA A 1 83 ? 47.349 -6.875 -11.732 1.00 49.91 83 ALA A N 1
ATOM 631 C CA . ALA A 1 83 ? 48.005 -8.139 -12.088 1.00 49.91 83 ALA A CA 1
ATOM 632 C C . ALA A 1 83 ? 49.080 -8.543 -11.054 1.00 49.91 83 ALA A C 1
ATOM 634 O O . ALA A 1 83 ? 50.070 -9.188 -11.392 1.00 49.91 83 ALA A O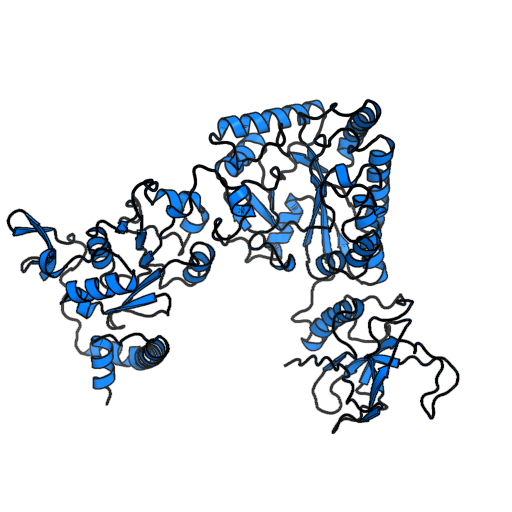 1
ATOM 635 N N . GLU A 1 84 ? 48.920 -8.106 -9.804 1.00 45.34 84 GLU A N 1
ATOM 636 C CA . GLU A 1 84 ? 49.853 -8.404 -8.721 1.00 45.34 84 GLU A CA 1
ATOM 637 C C . GLU A 1 84 ? 49.624 -9.835 -8.240 1.00 45.34 84 GLU A C 1
ATOM 639 O O . GLU A 1 84 ? 48.539 -10.198 -7.782 1.00 45.34 84 GLU A O 1
ATOM 644 N N . SER A 1 85 ? 50.648 -10.671 -8.383 1.00 43.25 85 SER A N 1
ATOM 645 C CA . SER A 1 85 ? 50.582 -12.068 -7.984 1.00 43.25 85 SER A CA 1
ATOM 646 C C . SER A 1 85 ? 50.466 -12.190 -6.466 1.00 43.25 85 SER A C 1
ATOM 648 O O . SER A 1 85 ? 51.389 -11.855 -5.721 1.00 43.25 85 SER A O 1
ATOM 650 N N . ILE A 1 86 ? 49.358 -12.777 -6.004 1.00 51.47 86 ILE A N 1
ATOM 651 C CA . ILE A 1 86 ? 49.334 -13.417 -4.687 1.00 51.47 86 ILE A CA 1
ATOM 652 C C . ILE A 1 86 ? 50.500 -14.423 -4.668 1.00 51.47 86 ILE A C 1
ATOM 654 O O . ILE A 1 86 ? 50.604 -15.233 -5.602 1.00 51.47 86 ILE A O 1
ATOM 658 N N . PRO A 1 87 ? 51.390 -14.395 -3.657 1.00 40.22 87 PRO A N 1
ATOM 659 C CA . PRO A 1 87 ? 52.485 -15.350 -3.570 1.00 40.22 87 PRO A CA 1
ATOM 660 C C . PRO A 1 87 ? 51.971 -16.789 -3.710 1.00 40.22 87 PRO A C 1
ATOM 662 O O . PRO A 1 87 ? 51.033 -17.185 -3.022 1.00 40.22 87 PRO A O 1
ATOM 665 N N . HIS A 1 88 ? 52.606 -17.558 -4.601 1.00 50.50 88 HIS A N 1
ATOM 666 C CA . HIS A 1 88 ? 52.251 -18.933 -4.999 1.00 50.50 88 HIS A CA 1
ATOM 667 C C . HIS A 1 88 ? 51.105 -19.133 -6.024 1.00 50.50 88 HIS A C 1
ATOM 669 O O . HIS A 1 88 ? 50.660 -20.270 -6.177 1.00 50.50 88 HIS A O 1
ATOM 675 N N . MET A 1 89 ? 50.663 -18.119 -6.786 1.00 45.78 89 MET A N 1
ATOM 676 C CA . MET A 1 89 ? 49.692 -18.315 -7.892 1.00 45.78 89 MET A CA 1
ATOM 677 C C . MET A 1 89 ? 50.241 -18.002 -9.300 1.00 45.78 89 MET A C 1
ATOM 679 O O . MET A 1 89 ? 51.158 -17.201 -9.471 1.00 45.78 89 MET A O 1
ATOM 683 N N . SER A 1 90 ? 49.702 -18.702 -10.309 1.00 38.34 90 SER A N 1
ATOM 684 C CA . SER A 1 90 ? 50.147 -18.704 -11.715 1.00 38.34 90 SER A CA 1
ATOM 685 C C . SER A 1 90 ? 49.576 -17.554 -12.563 1.00 38.34 90 SER A C 1
ATOM 687 O O . SER A 1 90 ? 48.631 -16.889 -12.162 1.00 38.34 90 SER A O 1
ATOM 689 N N . VAL A 1 91 ? 50.150 -17.347 -13.756 1.00 40.56 91 VAL A N 1
ATOM 690 C CA . VAL A 1 91 ? 50.111 -16.081 -14.528 1.00 40.56 91 VAL A CA 1
ATOM 691 C C . VAL A 1 91 ? 48.790 -15.788 -15.277 1.00 40.56 91 VAL A C 1
ATOM 693 O O . VAL A 1 91 ? 48.633 -14.699 -15.824 1.00 40.56 91 VAL A O 1
ATOM 696 N N . ASP A 1 92 ? 47.809 -16.694 -15.275 1.00 43.41 92 ASP A N 1
ATOM 697 C CA . ASP A 1 92 ? 46.448 -16.361 -15.727 1.00 43.41 92 ASP A CA 1
ATOM 698 C C . ASP A 1 92 ? 45.689 -15.579 -14.645 1.00 43.41 92 ASP A C 1
ATOM 700 O O . ASP A 1 92 ? 45.764 -15.910 -13.462 1.00 43.41 92 ASP A O 1
ATOM 704 N N . ALA A 1 93 ? 44.926 -14.556 -15.048 1.00 54.59 93 ALA A N 1
ATOM 705 C CA . ALA A 1 93 ? 44.182 -13.686 -14.133 1.00 54.59 93 ALA A CA 1
ATOM 706 C C . ALA A 1 93 ? 43.111 -14.474 -13.355 1.00 54.59 93 ALA A C 1
ATOM 708 O O . ALA A 1 93 ? 42.005 -14.706 -13.855 1.00 54.59 93 ALA A O 1
ATOM 709 N N . ALA A 1 94 ? 43.470 -14.899 -12.141 1.00 71.88 94 ALA A N 1
ATOM 710 C CA . ALA A 1 94 ? 42.711 -15.857 -11.354 1.00 71.88 94 ALA A CA 1
ATOM 711 C C . ALA A 1 94 ? 41.281 -15.379 -11.053 1.00 71.88 94 ALA A C 1
ATOM 713 O O . ALA A 1 94 ? 41.021 -14.206 -10.777 1.00 71.88 94 ALA A O 1
ATOM 714 N N . LEU A 1 95 ? 40.344 -16.328 -11.099 1.00 86.81 95 LEU A N 1
ATOM 715 C CA . LEU A 1 95 ? 38.968 -16.121 -10.669 1.00 86.81 95 LEU A CA 1
ATOM 716 C C . LEU A 1 95 ? 38.870 -16.402 -9.168 1.00 86.81 95 LEU A C 1
ATOM 718 O O . LEU A 1 95 ? 39.031 -17.538 -8.725 1.00 86.81 95 LEU A O 1
ATOM 722 N N . HIS A 1 96 ? 38.593 -15.358 -8.397 1.00 92.44 96 HIS A N 1
ATOM 723 C CA . HIS A 1 96 ? 38.462 -15.401 -6.948 1.00 92.44 96 HIS A CA 1
ATOM 724 C C . HIS A 1 96 ? 36.991 -15.485 -6.538 1.00 92.44 96 HIS A C 1
ATOM 726 O O . HIS A 1 96 ? 36.146 -14.748 -7.051 1.00 92.44 96 HIS A O 1
ATOM 732 N N . THR A 1 97 ? 36.683 -16.368 -5.590 1.00 95.06 97 THR A N 1
ATOM 733 C CA . THR A 1 97 ? 35.317 -16.584 -5.101 1.00 95.06 97 THR A CA 1
ATOM 734 C C . THR A 1 97 ? 34.848 -15.403 -4.254 1.00 95.06 97 THR A C 1
ATOM 736 O O . THR A 1 97 ? 35.331 -15.227 -3.138 1.00 95.06 97 THR A O 1
ATOM 739 N N . THR A 1 98 ? 33.890 -14.617 -4.745 1.00 95.00 98 THR A N 1
ATOM 740 C CA . THR A 1 98 ? 33.295 -13.479 -4.013 1.00 95.00 98 THR A CA 1
ATOM 741 C C . THR A 1 98 ? 32.012 -13.846 -3.270 1.00 95.00 98 THR A C 1
ATOM 743 O O . THR A 1 98 ? 31.675 -13.212 -2.272 1.00 95.00 98 THR A O 1
ATOM 746 N N . VAL A 1 99 ? 31.314 -14.897 -3.708 1.00 96.69 99 VAL A N 1
ATOM 747 C CA . VAL A 1 99 ? 30.216 -15.528 -2.959 1.00 96.69 99 VAL A CA 1
ATOM 748 C C . VAL A 1 99 ? 30.406 -17.033 -2.999 1.00 96.69 99 VAL A C 1
ATOM 750 O O . VAL A 1 99 ? 30.621 -17.602 -4.071 1.00 96.69 99 VAL A O 1
ATOM 753 N N . MET A 1 100 ? 30.330 -17.672 -1.835 1.00 95.38 100 MET A N 1
ATOM 754 C CA . MET A 1 100 ? 30.628 -19.091 -1.654 1.00 95.38 100 MET A CA 1
ATOM 755 C C . MET A 1 100 ? 29.507 -19.793 -0.886 1.00 95.38 100 MET A C 1
ATOM 757 O O . MET A 1 100 ? 29.011 -19.287 0.120 1.00 95.38 100 MET A O 1
ATOM 761 N N . GLN A 1 101 ? 29.128 -20.976 -1.349 1.00 95.25 101 GLN A N 1
ATOM 762 C CA . GLN A 1 101 ? 28.149 -21.853 -0.725 1.00 95.25 101 GLN A CA 1
ATOM 763 C C . GLN A 1 101 ? 28.866 -22.856 0.185 1.00 95.25 101 GLN A C 1
ATOM 765 O O . GLN A 1 101 ? 29.875 -23.428 -0.213 1.00 95.25 101 GLN A O 1
ATOM 770 N N . ASP A 1 102 ? 28.343 -23.072 1.391 1.00 94.75 102 ASP A N 1
ATOM 771 C CA . ASP A 1 102 ? 28.742 -24.157 2.290 1.00 94.75 102 ASP A CA 1
ATOM 772 C C . ASP A 1 102 ? 27.603 -25.178 2.358 1.00 94.75 102 ASP A C 1
ATOM 774 O O . ASP A 1 102 ? 26.489 -24.865 2.792 1.00 94.75 102 ASP A O 1
ATOM 778 N N . LEU A 1 103 ? 27.888 -26.402 1.927 1.00 92.75 103 LEU A N 1
ATOM 779 C CA . LEU A 1 103 ? 26.970 -27.536 1.935 1.00 92.75 103 LEU A CA 1
ATOM 780 C C . LEU A 1 103 ? 26.763 -28.124 3.344 1.00 92.75 103 LEU A C 1
ATOM 782 O O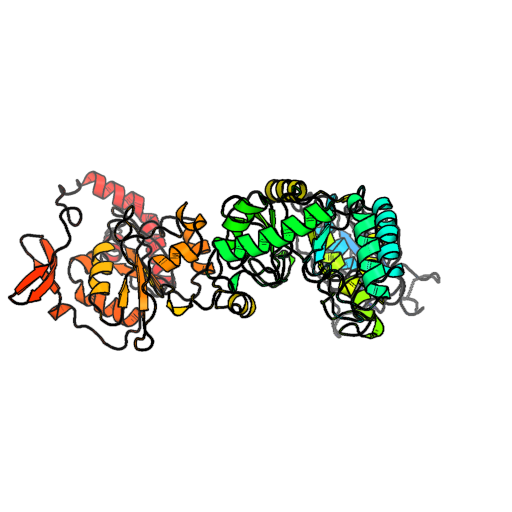 . LEU A 1 103 ? 25.873 -28.957 3.524 1.00 92.75 103 LEU A O 1
ATOM 786 N N . GLY A 1 104 ? 27.537 -27.681 4.341 1.00 92.19 104 GLY A N 1
ATOM 787 C CA . GLY A 1 104 ? 27.434 -28.115 5.734 1.00 92.19 104 GLY A CA 1
ATOM 788 C C . GLY A 1 104 ? 28.032 -29.496 6.012 1.00 92.19 104 GLY A C 1
ATOM 789 O O . GLY A 1 104 ? 27.740 -30.083 7.049 1.00 92.19 104 GLY A O 1
ATOM 790 N N . LEU A 1 105 ? 28.878 -30.033 5.127 1.00 93.69 105 LEU A N 1
ATOM 791 C CA . LEU A 1 105 ? 29.491 -31.361 5.288 1.00 93.69 105 LEU A CA 1
ATOM 792 C C . LEU A 1 105 ? 30.533 -31.414 6.421 1.00 93.69 105 LEU A C 1
ATOM 794 O O . LEU A 1 105 ? 30.922 -32.500 6.837 1.00 93.69 105 LEU A O 1
ATOM 798 N N . HIS A 1 106 ? 30.996 -30.255 6.904 1.00 90.75 106 HIS A N 1
ATOM 799 C CA . HIS A 1 106 ? 31.980 -30.147 7.985 1.00 90.75 106 HIS A CA 1
ATOM 800 C C . HIS A 1 106 ? 31.346 -30.142 9.391 1.00 90.75 106 HIS A C 1
ATOM 802 O O . HIS A 1 106 ? 31.909 -30.721 10.315 1.00 90.75 106 HIS A O 1
ATOM 808 N N . ASP A 1 107 ? 30.189 -29.491 9.573 1.00 92.06 107 ASP A N 1
ATOM 809 C CA . ASP A 1 107 ? 29.567 -29.289 10.896 1.00 92.06 107 ASP A CA 1
ATOM 810 C C . ASP A 1 107 ? 28.026 -29.388 10.924 1.00 92.06 107 ASP A C 1
ATOM 812 O O . ASP A 1 107 ? 27.396 -29.077 11.934 1.00 92.06 107 ASP A O 1
ATOM 816 N N . GLY A 1 108 ? 27.404 -29.826 9.828 1.00 91.94 108 GLY A N 1
ATOM 817 C CA . GLY A 1 108 ? 25.953 -29.982 9.695 1.00 91.94 108 GLY A CA 1
ATOM 818 C C . GLY A 1 108 ? 25.181 -28.695 9.377 1.00 91.94 108 GLY A C 1
ATOM 819 O O . GLY A 1 108 ? 23.952 -28.740 9.305 1.00 91.94 108 GLY A O 1
ATOM 820 N N . ILE A 1 109 ? 25.852 -27.551 9.185 1.00 91.81 109 ILE A N 1
ATOM 821 C CA . ILE A 1 109 ? 25.198 -26.250 8.980 1.00 91.81 109 ILE A CA 1
ATOM 822 C C . ILE A 1 109 ? 25.466 -25.733 7.563 1.00 91.81 109 ILE A C 1
ATOM 824 O O . ILE A 1 109 ? 26.587 -25.377 7.220 1.00 91.81 109 ILE A O 1
ATOM 828 N N . GLN A 1 110 ? 24.416 -25.623 6.746 1.00 93.31 110 GLN A N 1
ATOM 829 C CA . GLN A 1 110 ? 24.505 -24.970 5.436 1.00 93.31 110 GLN A CA 1
ATOM 830 C C . GLN A 1 110 ? 24.621 -23.447 5.568 1.00 93.31 110 GLN A C 1
ATOM 832 O O . GLN A 1 110 ? 23.951 -22.833 6.407 1.00 93.31 110 GLN A O 1
ATOM 837 N N . ARG A 1 111 ? 25.447 -22.827 4.718 1.00 93.19 111 ARG A N 1
ATOM 838 C CA . ARG A 1 111 ? 25.709 -21.376 4.714 1.00 93.19 111 ARG A CA 1
ATOM 839 C C . ARG A 1 111 ? 25.839 -20.844 3.291 1.00 93.19 111 ARG A C 1
ATOM 841 O O . ARG A 1 111 ? 26.114 -21.587 2.354 1.00 93.19 111 ARG A O 1
ATOM 848 N N . VAL A 1 112 ? 25.706 -19.530 3.150 1.00 96.56 112 VAL A N 1
ATOM 849 C CA . VAL A 1 112 ? 26.157 -18.789 1.967 1.00 96.56 112 VAL A CA 1
ATOM 850 C C . VAL A 1 112 ? 26.904 -17.565 2.479 1.00 96.56 112 VAL A C 1
ATOM 852 O O . VAL A 1 112 ? 26.360 -16.795 3.272 1.00 96.56 112 VAL A O 1
ATOM 855 N N . LEU A 1 113 ? 28.166 -17.435 2.086 1.00 95.31 113 LEU A N 1
ATOM 856 C CA . LEU A 1 113 ? 29.089 -16.408 2.555 1.00 95.31 113 LEU A CA 1
ATOM 857 C C . LEU A 1 113 ? 29.305 -15.383 1.443 1.00 95.31 113 LEU A C 1
ATOM 859 O O . LEU A 1 113 ? 29.624 -15.752 0.314 1.00 95.31 113 LEU A O 1
ATOM 863 N N . PHE A 1 114 ? 29.122 -14.105 1.774 1.00 95.94 114 PHE A N 1
ATOM 864 C CA . PHE A 1 114 ? 29.282 -12.977 0.859 1.00 95.94 114 PHE A CA 1
ATOM 865 C C . PHE A 1 114 ? 30.530 -12.183 1.251 1.00 95.94 114 PHE A C 1
ATOM 867 O O . PHE A 1 114 ? 30.690 -11.806 2.413 1.00 95.94 114 PHE A O 1
ATOM 874 N N . GLY A 1 115 ? 31.412 -11.957 0.277 1.00 93.25 115 GLY A N 1
ATOM 875 C CA . GLY A 1 115 ? 32.709 -11.299 0.450 1.00 93.25 115 GLY A CA 1
ATOM 876 C C . GLY A 1 115 ? 32.656 -9.771 0.429 1.00 93.25 115 GLY A C 1
ATOM 877 O O . GLY A 1 115 ? 33.674 -9.113 0.601 1.00 93.25 115 GLY A O 1
ATOM 878 N N . ASN A 1 116 ? 31.475 -9.200 0.200 1.00 93.00 116 ASN A N 1
ATOM 879 C CA . ASN A 1 116 ? 31.174 -7.797 0.453 1.00 93.00 116 ASN A CA 1
ATOM 880 C C . ASN A 1 116 ? 29.655 -7.653 0.688 1.00 93.00 116 ASN A C 1
ATOM 882 O O . ASN A 1 116 ? 28.878 -8.588 0.470 1.00 93.00 116 ASN A O 1
ATOM 886 N N . ASN A 1 117 ? 29.227 -6.476 1.123 1.00 90.06 117 ASN A N 1
ATOM 887 C CA . ASN A 1 117 ? 27.856 -6.136 1.470 1.00 90.06 117 ASN A CA 1
ATOM 888 C C . ASN A 1 117 ? 26.883 -6.131 0.262 1.00 90.06 117 ASN A C 1
ATOM 890 O O . ASN A 1 117 ? 27.263 -6.321 -0.895 1.00 90.06 117 ASN A O 1
ATOM 894 N N . LEU A 1 118 ? 25.592 -5.901 0.534 1.00 90.00 118 LEU A N 1
ATOM 895 C CA . LEU A 1 118 ? 24.509 -5.936 -0.464 1.00 90.00 118 LEU A CA 1
ATOM 896 C C . LEU A 1 118 ? 24.352 -4.642 -1.297 1.00 90.00 118 LEU A C 1
ATOM 898 O O . LEU A 1 118 ? 23.300 -4.437 -1.901 1.00 90.00 118 LEU A O 1
ATOM 902 N N . SER A 1 119 ? 25.346 -3.749 -1.343 1.00 88.06 119 SER A N 1
ATOM 903 C CA . SER A 1 119 ? 25.334 -2.590 -2.256 1.00 88.06 119 SER A CA 1
ATOM 904 C C . SER A 1 119 ? 25.403 -3.029 -3.724 1.00 88.06 119 SER A C 1
ATOM 906 O O . SER A 1 119 ? 24.574 -2.596 -4.534 1.00 88.06 119 SER A O 1
ATOM 908 N N . PHE A 1 120 ? 26.320 -3.950 -4.040 1.00 92.81 120 PHE A N 1
ATOM 909 C CA . PHE A 1 120 ? 26.456 -4.575 -5.355 1.00 92.81 120 PHE A CA 1
ATOM 910 C C . PHE A 1 120 ? 25.173 -5.323 -5.741 1.00 92.81 120 PHE A C 1
ATOM 912 O O . PHE A 1 120 ? 24.639 -6.123 -4.970 1.00 92.81 120 PHE A O 1
ATOM 919 N N . TRP A 1 121 ? 24.640 -5.057 -6.935 1.00 93.25 121 TRP A N 1
ATOM 920 C CA . TRP A 1 121 ? 23.307 -5.533 -7.308 1.00 93.25 121 TRP A CA 1
ATOM 921 C C . TRP A 1 121 ? 23.239 -7.060 -7.474 1.00 93.25 121 TRP A C 1
ATOM 923 O O . TRP A 1 121 ? 22.246 -7.667 -7.071 1.00 93.25 121 TRP A O 1
ATOM 933 N N . LEU A 1 122 ? 24.303 -7.700 -7.972 1.00 94.81 122 LEU A N 1
ATOM 934 C CA . LEU A 1 122 ? 24.336 -9.153 -8.164 1.00 94.81 122 LEU A CA 1
ATOM 935 C C . LEU A 1 122 ? 24.381 -9.904 -6.821 1.00 94.81 122 LEU A C 1
ATOM 937 O O . LEU A 1 122 ? 23.812 -10.989 -6.713 1.00 94.81 122 LEU A O 1
ATOM 941 N N . HIS A 1 123 ? 24.929 -9.297 -5.757 1.00 95.56 123 HIS A N 1
ATOM 942 C CA . HIS A 1 123 ? 24.757 -9.821 -4.396 1.00 95.56 123 HIS A CA 1
ATOM 943 C C . HIS A 1 123 ? 23.284 -9.827 -3.973 1.00 95.56 123 HIS A C 1
ATOM 945 O O . HIS A 1 123 ? 22.839 -10.808 -3.389 1.00 95.56 123 HIS A O 1
ATOM 951 N N . LYS A 1 124 ? 22.501 -8.786 -4.299 1.00 94.88 124 LYS A N 1
ATOM 952 C CA . LYS A 1 124 ? 21.057 -8.738 -3.986 1.00 94.88 124 LYS A CA 1
ATOM 953 C C . LYS A 1 124 ? 20.295 -9.855 -4.706 1.00 94.88 124 LYS A C 1
ATOM 955 O O . LYS A 1 124 ? 19.436 -10.482 -4.095 1.00 94.88 124 LYS A O 1
ATOM 960 N N . LEU A 1 125 ? 20.631 -10.119 -5.972 1.00 95.81 125 LEU A N 1
ATOM 961 C CA . LEU A 1 125 ? 20.037 -11.197 -6.772 1.00 95.81 125 LEU A CA 1
ATOM 962 C C . LEU A 1 125 ? 20.372 -12.583 -6.190 1.00 95.81 125 LEU A C 1
ATOM 964 O O . LEU A 1 125 ? 19.464 -13.335 -5.837 1.00 95.81 125 LEU A O 1
ATOM 968 N N . VAL A 1 126 ? 21.660 -12.878 -5.987 1.00 96.62 126 VAL A N 1
ATOM 969 C CA . VAL A 1 126 ? 22.120 -14.151 -5.401 1.00 96.62 126 VAL A CA 1
ATOM 970 C C . VAL A 1 126 ? 21.629 -14.331 -3.958 1.00 96.62 126 VAL A C 1
ATOM 972 O O . VAL A 1 126 ? 21.395 -15.457 -3.528 1.00 96.62 126 VAL A O 1
ATOM 975 N N . PHE A 1 127 ? 21.394 -13.251 -3.206 1.00 96.69 127 PHE A N 1
ATOM 976 C CA . PHE A 1 127 ? 20.819 -13.315 -1.859 1.00 96.69 127 PHE A CA 1
ATOM 977 C C . PHE A 1 127 ? 19.364 -13.819 -1.846 1.00 96.69 127 PHE A C 1
ATOM 979 O O . PHE A 1 127 ? 18.994 -14.552 -0.929 1.00 96.69 127 PHE A O 1
ATOM 986 N N . VAL A 1 128 ? 18.545 -13.506 -2.861 1.00 95.94 128 VAL A N 1
ATOM 987 C CA . VAL A 1 128 ? 17.183 -14.072 -2.977 1.00 95.94 128 VAL A CA 1
ATOM 988 C C . VAL A 1 128 ? 17.248 -15.591 -3.168 1.00 95.94 128 VAL A C 1
ATOM 990 O O . VAL A 1 128 ? 16.535 -16.333 -2.487 1.00 95.94 128 VAL A O 1
ATOM 993 N N . ASP A 1 129 ? 18.153 -16.065 -4.025 1.00 96.81 129 ASP A N 1
ATOM 994 C CA . ASP A 1 129 ? 18.379 -17.499 -4.226 1.00 96.81 129 ASP A CA 1
ATOM 995 C C . ASP A 1 129 ? 19.006 -18.173 -2.995 1.00 96.81 129 ASP A C 1
ATOM 997 O O . ASP A 1 129 ? 18.591 -19.267 -2.622 1.00 96.81 129 ASP A O 1
ATOM 1001 N N . ALA A 1 130 ? 19.914 -17.504 -2.277 1.00 96.81 130 ALA A N 1
ATOM 1002 C CA . ALA A 1 130 ? 20.463 -17.993 -1.011 1.00 96.81 130 ALA A CA 1
ATOM 1003 C C . ALA A 1 130 ? 19.375 -18.183 0.062 1.00 96.81 130 ALA A C 1
ATOM 1005 O O . ALA A 1 130 ? 19.373 -19.194 0.767 1.00 96.81 130 ALA A O 1
ATOM 1006 N N . VAL A 1 131 ? 18.420 -17.251 0.169 1.00 95.81 131 VAL A N 1
ATOM 1007 C CA . VAL A 1 131 ? 17.258 -17.373 1.068 1.00 95.81 131 VAL A CA 1
ATOM 1008 C C . VAL A 1 131 ? 16.328 -18.506 0.622 1.00 95.81 131 VAL A C 1
ATOM 1010 O O . VAL A 1 131 ? 15.854 -19.273 1.465 1.00 95.81 131 VAL A O 1
ATOM 1013 N N . SER A 1 132 ? 16.102 -18.674 -0.685 1.00 94.81 132 SER A N 1
ATOM 1014 C CA . SER A 1 132 ? 15.359 -19.820 -1.225 1.00 94.81 132 SER A CA 1
ATOM 1015 C C . SER A 1 132 ? 16.042 -21.150 -0.871 1.00 94.81 132 SER A C 1
ATOM 1017 O O . SER A 1 132 ? 15.414 -22.032 -0.280 1.00 94.81 132 SER A O 1
ATOM 1019 N N . PHE A 1 133 ? 17.346 -21.274 -1.130 1.00 94.31 133 PHE A N 1
ATOM 1020 C CA . PHE A 1 133 ? 18.139 -22.474 -0.862 1.00 94.31 133 PHE A CA 1
ATOM 1021 C C . PHE A 1 133 ? 18.170 -22.827 0.634 1.00 94.31 133 PHE A C 1
ATOM 1023 O O . PHE A 1 133 ? 17.694 -23.894 1.028 1.00 94.31 133 PHE A O 1
ATOM 1030 N N . LEU A 1 134 ? 18.642 -21.910 1.490 1.00 95.25 134 LEU A N 1
ATOM 1031 C CA . LEU A 1 134 ? 18.847 -22.146 2.929 1.00 95.25 134 LEU A CA 1
ATOM 1032 C C . LEU A 1 134 ? 17.546 -22.363 3.723 1.00 95.25 134 LEU A C 1
ATOM 1034 O O . LEU A 1 134 ? 17.591 -22.810 4.870 1.00 95.25 134 LEU A O 1
ATOM 1038 N N . THR A 1 135 ? 16.382 -22.056 3.143 1.00 94.62 135 THR A N 1
ATOM 1039 C CA . THR A 1 135 ? 15.073 -22.349 3.752 1.00 94.62 135 THR A CA 1
ATOM 1040 C C . THR A 1 135 ? 14.429 -23.632 3.226 1.00 94.62 135 THR A C 1
ATOM 1042 O O . THR A 1 135 ? 13.284 -23.920 3.576 1.00 94.62 135 THR A O 1
ATOM 1045 N N . GLY A 1 136 ? 15.122 -24.413 2.389 1.00 91.94 136 GLY A N 1
ATOM 1046 C CA . GLY A 1 136 ? 14.544 -25.590 1.735 1.00 91.94 136 GLY A CA 1
ATOM 1047 C C . GLY A 1 136 ? 13.384 -25.210 0.812 1.00 91.94 136 GLY A C 1
ATOM 1048 O O . GLY A 1 136 ? 12.348 -25.871 0.813 1.00 91.94 136 GLY A O 1
ATOM 1049 N N . LYS A 1 137 ? 13.534 -24.091 0.090 1.00 91.75 137 LYS A N 1
ATOM 1050 C CA . LYS A 1 137 ? 12.545 -23.439 -0.785 1.00 91.75 137 LYS A CA 1
ATOM 1051 C C . LYS A 1 137 ? 11.280 -22.911 -0.090 1.00 91.75 137 LYS A C 1
ATOM 1053 O O . LYS A 1 137 ? 10.381 -22.426 -0.772 1.00 91.75 137 LYS A O 1
ATOM 1058 N N . ARG A 1 138 ? 11.208 -22.911 1.250 1.00 92.62 138 ARG A N 1
ATOM 1059 C CA . ARG A 1 138 ? 10.044 -22.392 2.006 1.00 92.62 138 ARG A CA 1
ATOM 1060 C C . ARG A 1 138 ? 9.811 -20.890 1.827 1.00 92.62 138 ARG A C 1
ATOM 1062 O O . ARG A 1 138 ? 8.667 -20.462 1.902 1.00 92.62 138 ARG A O 1
ATOM 1069 N N . LEU A 1 139 ? 10.869 -20.108 1.597 1.00 92.00 139 LEU A N 1
ATOM 1070 C CA . LEU A 1 139 ? 10.788 -18.680 1.248 1.00 92.00 139 LEU A CA 1
ATOM 1071 C C . LEU A 1 139 ? 11.124 -18.423 -0.234 1.00 92.00 139 LEU A C 1
ATOM 1073 O O . LEU A 1 139 ? 11.600 -17.348 -0.592 1.00 92.00 139 LEU A O 1
ATOM 1077 N N . SER A 1 140 ? 10.915 -19.414 -1.105 1.00 93.12 140 SER A N 1
ATOM 1078 C CA . SER A 1 140 ? 11.147 -19.261 -2.542 1.00 93.12 140 SER A CA 1
ATOM 1079 C C . SER A 1 140 ? 10.030 -18.449 -3.196 1.00 93.12 140 SER A C 1
ATOM 1081 O O . SER A 1 140 ? 8.855 -18.788 -3.071 1.00 93.12 140 SER A O 1
ATOM 1083 N N . LEU A 1 141 ? 10.393 -17.427 -3.971 1.00 91.56 141 LEU A N 1
ATOM 1084 C CA . LEU A 1 141 ? 9.447 -16.742 -4.854 1.00 91.56 141 LEU A CA 1
ATOM 1085 C C . LEU A 1 141 ? 9.133 -17.624 -6.087 1.00 91.56 141 LEU A C 1
ATOM 1087 O O . LEU A 1 141 ? 9.970 -18.443 -6.490 1.00 91.56 141 LEU A O 1
ATOM 1091 N N . PRO A 1 142 ? 7.954 -17.482 -6.723 1.00 94.38 142 PRO A N 1
ATOM 1092 C CA . PRO A 1 142 ? 7.710 -18.074 -8.040 1.00 94.38 142 PRO A CA 1
ATOM 1093 C C . PRO A 1 142 ? 8.647 -17.456 -9.092 1.00 94.38 142 PRO A C 1
ATOM 1095 O O . PRO A 1 142 ? 9.207 -16.381 -8.867 1.00 94.38 142 PRO A O 1
ATOM 1098 N N . LEU A 1 143 ? 8.789 -18.090 -10.260 1.00 97.12 143 LEU A N 1
ATOM 1099 C CA . LEU A 1 143 ? 9.485 -17.478 -11.406 1.00 97.12 143 LEU A CA 1
ATOM 1100 C C . LEU A 1 143 ? 8.585 -16.525 -12.209 1.00 97.12 143 LEU A C 1
ATOM 1102 O O . LEU A 1 143 ? 9.095 -15.623 -12.864 1.00 97.12 143 LEU A O 1
ATOM 1106 N N . ASP A 1 144 ? 7.263 -16.696 -12.161 1.00 97.50 144 ASP A N 1
ATOM 1107 C CA . ASP A 1 144 ? 6.329 -15.855 -12.917 1.00 97.50 144 ASP A CA 1
ATOM 1108 C C . ASP A 1 144 ? 6.276 -14.420 -12.374 1.00 97.50 144 ASP A C 1
ATOM 1110 O O . ASP A 1 144 ? 6.228 -14.201 -11.159 1.00 97.50 144 ASP A O 1
ATOM 1114 N N . ARG A 1 145 ? 6.267 -13.438 -13.279 1.00 97.56 145 ARG A N 1
ATOM 1115 C CA . ARG A 1 145 ? 6.108 -12.009 -12.983 1.00 97.56 145 ARG A CA 1
ATOM 1116 C C . ARG A 1 145 ? 5.088 -11.403 -13.925 1.00 97.56 145 ARG A C 1
ATOM 1118 O O . ARG A 1 145 ? 5.261 -11.481 -15.136 1.00 97.56 145 ARG A O 1
ATOM 1125 N N . TYR A 1 146 ? 4.060 -10.772 -13.376 1.00 98.06 146 TYR A N 1
ATOM 1126 C CA . TYR A 1 146 ? 3.048 -10.083 -14.171 1.00 98.06 146 TYR A CA 1
ATOM 1127 C C . TYR A 1 146 ? 3.353 -8.587 -14.187 1.00 98.06 146 TYR A C 1
ATOM 1129 O O . TYR A 1 146 ? 3.417 -7.960 -13.129 1.00 98.06 146 TYR A O 1
ATOM 1137 N N . ILE A 1 147 ? 3.546 -8.032 -15.381 1.00 97.81 147 ILE A N 1
ATOM 1138 C CA . ILE A 1 147 ? 3.851 -6.620 -15.609 1.00 97.81 147 ILE A CA 1
ATOM 1139 C C . ILE A 1 147 ? 2.680 -5.973 -16.351 1.00 97.81 147 ILE A C 1
ATOM 1141 O O . ILE A 1 147 ? 2.221 -6.478 -17.378 1.00 97.81 147 ILE A O 1
ATOM 1145 N N . LEU A 1 148 ? 2.227 -4.836 -15.834 1.00 98.00 148 LEU A N 1
ATOM 1146 C CA . LEU A 1 148 ? 1.312 -3.909 -16.496 1.00 98.00 148 LEU A CA 1
ATOM 1147 C C . LEU A 1 148 ? 1.973 -2.527 -16.505 1.00 98.00 148 LEU A C 1
ATOM 1149 O O . LEU A 1 148 ? 2.564 -2.120 -15.502 1.00 98.00 148 LEU A O 1
ATOM 1153 N N . VAL A 1 149 ? 1.894 -1.823 -17.632 1.00 98.44 149 VAL A N 1
ATOM 1154 C CA . VAL A 1 149 ? 2.372 -0.442 -17.761 1.00 98.44 149 VAL A CA 1
ATOM 1155 C C . VAL A 1 149 ? 1.188 0.421 -18.161 1.00 98.44 149 VAL A C 1
ATOM 1157 O O . VAL A 1 149 ? 0.665 0.303 -19.270 1.00 98.44 149 VAL A O 1
ATOM 1160 N N . ASP A 1 150 ? 0.775 1.266 -17.223 1.00 98.31 150 ASP A N 1
ATOM 1161 C CA . ASP A 1 150 ? -0.307 2.220 -17.398 1.00 98.31 150 ASP A CA 1
ATOM 1162 C C . ASP A 1 150 ? 0.295 3.585 -17.777 1.00 98.31 150 ASP A C 1
ATOM 1164 O O . ASP A 1 150 ? 1.177 4.101 -17.076 1.00 98.31 150 ASP A O 1
ATOM 1168 N N . ILE A 1 151 ? -0.186 4.164 -18.876 1.00 98.31 151 ILE A N 1
ATOM 1169 C CA . ILE A 1 151 ? 0.183 5.485 -19.389 1.00 98.31 151 ILE A CA 1
ATOM 1170 C C . ILE A 1 151 ? -0.981 6.437 -19.108 1.00 98.31 151 ILE A C 1
ATOM 1172 O O . ILE A 1 151 ? -1.970 6.433 -19.837 1.00 98.31 151 ILE A O 1
ATOM 1176 N N . ASP A 1 152 ? -0.874 7.232 -18.047 1.00 97.75 152 ASP A N 1
ATOM 1177 C CA . ASP A 1 152 ? -1.831 8.292 -17.712 1.00 97.75 152 ASP A CA 1
ATOM 1178 C C . ASP A 1 152 ? -1.664 9.505 -18.649 1.00 97.75 152 ASP A C 1
ATOM 1180 O O . ASP A 1 152 ? -0.775 9.547 -19.505 1.00 97.75 152 ASP A O 1
ATOM 1184 N N . ASP A 1 153 ? -2.499 10.527 -18.458 1.00 97.31 153 ASP A N 1
ATOM 1185 C CA . ASP A 1 153 ? -2.416 11.819 -19.150 1.00 97.31 153 ASP A CA 1
ATOM 1186 C C . ASP A 1 153 ? -2.529 11.759 -20.686 1.00 97.31 153 ASP A C 1
ATOM 1188 O O . ASP A 1 153 ? -2.114 12.695 -21.376 1.00 97.31 153 ASP A O 1
ATOM 1192 N N . ILE A 1 154 ? -3.144 10.711 -21.252 1.00 98.31 154 ILE A N 1
ATOM 1193 C CA . ILE A 1 154 ? -3.430 10.661 -22.692 1.00 98.31 154 ILE A CA 1
ATOM 1194 C C . ILE A 1 154 ? -4.367 11.824 -23.054 1.00 98.31 154 ILE A C 1
ATOM 1196 O O . ILE A 1 154 ? -5.418 12.024 -22.431 1.00 98.31 154 ILE A O 1
ATOM 1200 N N . PHE A 1 155 ? -3.924 12.602 -24.044 1.00 97.62 155 PHE A N 1
ATOM 1201 C CA . PHE A 1 155 ? -4.406 13.926 -24.456 1.00 97.62 155 PHE A CA 1
ATOM 1202 C C . PHE A 1 155 ? -4.150 15.098 -23.480 1.00 97.62 155 PHE A C 1
ATOM 1204 O O . PHE A 1 155 ? -4.267 16.245 -23.889 1.00 97.62 155 PHE A O 1
ATOM 1211 N N . VAL A 1 156 ? -3.742 14.890 -22.222 1.00 95.56 156 VAL A N 1
ATOM 1212 C CA . VAL A 1 156 ? -3.600 15.974 -21.211 1.00 95.56 156 VAL A CA 1
ATOM 1213 C C . VAL A 1 156 ? -2.303 16.794 -21.365 1.00 95.56 156 VAL A C 1
ATOM 1215 O O . VAL A 1 156 ? -2.200 17.900 -20.832 1.00 95.56 156 VAL A O 1
ATOM 1218 N N . GLY A 1 157 ? -1.303 16.266 -22.080 1.00 87.06 157 GLY A N 1
ATOM 1219 C CA . GLY A 1 157 ? 0.026 16.878 -22.223 1.00 87.06 157 GLY A CA 1
ATOM 1220 C C . GLY A 1 157 ? 0.007 18.320 -22.748 1.00 87.06 157 GLY A C 1
ATOM 1221 O O . GLY A 1 157 ? -0.790 18.671 -23.618 1.00 87.06 157 GLY A O 1
ATOM 1222 N N . LYS A 1 158 ? 0.918 19.156 -22.238 1.00 90.00 158 LYS A N 1
ATOM 1223 C CA . LYS A 1 158 ? 1.098 20.533 -22.721 1.00 90.00 158 LYS A CA 1
ATOM 1224 C C . LYS A 1 158 ? 1.766 20.535 -24.096 1.00 90.00 158 LYS A C 1
ATOM 1226 O O . LYS A 1 158 ? 2.518 19.619 -24.410 1.00 90.00 158 LYS A O 1
ATOM 1231 N N . GLU A 1 159 ? 1.538 21.601 -24.856 1.00 91.69 159 GLU A N 1
ATOM 1232 C CA . GLU A 1 159 ? 2.261 21.918 -26.094 1.00 91.69 159 GLU A CA 1
ATOM 1233 C C . GLU A 1 159 ? 3.782 21.712 -25.931 1.00 91.69 159 GLU A C 1
ATOM 1235 O O . GLU A 1 159 ? 4.380 22.153 -24.944 1.00 91.69 159 GLU A O 1
ATOM 1240 N N . GLY A 1 160 ? 4.396 20.989 -26.869 1.00 90.44 160 GLY A N 1
ATOM 1241 C CA . GLY A 1 160 ? 5.811 20.602 -26.835 1.00 90.44 160 GLY A CA 1
ATOM 1242 C C . GLY A 1 160 ? 6.137 19.387 -25.953 1.00 90.44 160 GLY A C 1
ATOM 1243 O O . GLY A 1 160 ? 7.275 18.909 -25.970 1.00 90.44 160 GLY A O 1
ATOM 1244 N N . THR A 1 161 ? 5.172 18.856 -25.194 1.00 91.75 161 THR A N 1
ATOM 1245 C CA . THR A 1 161 ? 5.341 17.652 -24.361 1.00 91.75 161 THR A CA 1
ATOM 1246 C C . THR A 1 161 ? 4.416 16.501 -24.759 1.00 91.75 161 THR A C 1
ATOM 1248 O O . THR A 1 161 ? 4.319 15.535 -23.995 1.00 91.75 161 THR A O 1
ATOM 1251 N N . ARG A 1 162 ? 3.695 16.593 -25.884 1.00 95.06 162 ARG A N 1
ATOM 1252 C CA . ARG A 1 162 ? 2.816 15.519 -26.371 1.00 95.06 162 ARG A CA 1
ATOM 1253 C C . ARG A 1 162 ? 3.580 14.541 -27.268 1.00 95.06 162 ARG A C 1
ATOM 1255 O O . ARG A 1 162 ? 4.733 14.772 -27.630 1.00 95.06 162 ARG A O 1
ATOM 1262 N N . MET A 1 163 ? 2.941 13.416 -27.582 1.00 97.31 163 MET A N 1
ATOM 1263 C CA . MET A 1 163 ? 3.457 12.457 -28.561 1.00 97.31 163 MET A CA 1
ATOM 1264 C C . MET A 1 163 ? 3.136 12.937 -29.975 1.00 97.31 163 MET A C 1
ATOM 1266 O O . MET A 1 163 ? 1.999 13.298 -30.255 1.00 97.31 163 MET A O 1
ATOM 1270 N N . LYS A 1 164 ? 4.116 12.876 -30.872 1.00 98.19 164 LYS A N 1
ATOM 1271 C CA . LYS A 1 164 ? 3.927 13.099 -32.312 1.00 98.19 164 LYS A CA 1
ATOM 1272 C C . LYS A 1 164 ? 3.710 11.782 -33.056 1.00 98.19 164 LYS A C 1
ATOM 1274 O O . LYS A 1 164 ? 3.862 10.690 -32.499 1.00 98.19 164 LYS A O 1
ATOM 1279 N N . VAL A 1 165 ? 3.432 11.880 -34.353 1.00 98.50 165 VAL A N 1
ATOM 1280 C CA . VAL A 1 165 ? 3.326 10.758 -35.304 1.00 98.50 165 VAL A CA 1
ATOM 1281 C C . VAL A 1 165 ? 4.472 9.740 -35.163 1.00 98.50 165 VAL A C 1
ATOM 1283 O O . VAL A 1 165 ? 4.245 8.529 -35.202 1.00 98.50 165 VAL A O 1
ATOM 1286 N N . GLU A 1 166 ? 5.712 10.201 -34.999 1.00 98.38 166 GLU A N 1
ATOM 1287 C CA . GLU A 1 166 ? 6.899 9.362 -34.813 1.00 98.38 166 GLU A CA 1
ATOM 1288 C C . GLU A 1 166 ? 6.988 8.693 -33.429 1.00 98.38 166 GLU A C 1
ATOM 1290 O O . GLU A 1 166 ? 7.567 7.610 -33.313 1.00 98.38 166 GLU A O 1
ATOM 1295 N N . ASP A 1 167 ? 6.405 9.303 -32.395 1.00 98.38 167 ASP A N 1
ATOM 1296 C CA . ASP A 1 167 ? 6.397 8.790 -31.021 1.00 98.38 167 ASP A CA 1
ATOM 1297 C C . ASP A 1 167 ? 5.353 7.680 -30.863 1.00 98.38 167 ASP A C 1
ATOM 1299 O O . ASP A 1 167 ? 5.650 6.615 -30.324 1.00 98.38 167 ASP A O 1
ATOM 1303 N N . VAL A 1 168 ? 4.156 7.878 -31.426 1.00 98.62 168 VAL A N 1
ATOM 1304 C CA . VAL A 1 168 ? 3.076 6.876 -31.445 1.00 98.62 168 VAL A CA 1
ATOM 1305 C C . VAL A 1 168 ? 3.480 5.629 -32.243 1.00 98.62 168 VAL A C 1
ATOM 1307 O O . VAL A 1 168 ? 3.184 4.503 -31.834 1.00 98.62 168 VAL A O 1
ATOM 1310 N N . LYS A 1 169 ? 4.232 5.799 -33.341 1.00 98.69 169 LYS A N 1
ATOM 1311 C CA . LYS A 1 169 ? 4.855 4.675 -34.066 1.00 98.69 169 LYS A CA 1
ATOM 1312 C C . LYS A 1 169 ? 5.869 3.945 -33.186 1.00 98.69 169 LYS A C 1
ATOM 1314 O O . LYS A 1 169 ? 5.757 2.735 -33.021 1.00 98.69 169 LYS A O 1
ATOM 1319 N N . ALA A 1 170 ? 6.783 4.669 -32.536 1.00 98.69 170 ALA A N 1
ATOM 1320 C CA . ALA A 1 170 ? 7.768 4.068 -31.637 1.00 98.69 170 ALA A CA 1
ATOM 1321 C C . ALA A 1 170 ? 7.133 3.343 -30.432 1.00 98.69 170 ALA A C 1
ATOM 1323 O O . ALA A 1 170 ? 7.648 2.304 -30.012 1.00 98.69 170 ALA A O 1
ATOM 1324 N N . LEU A 1 171 ? 6.012 3.844 -29.901 1.00 98.69 171 LEU A N 1
ATOM 1325 C CA . LEU A 1 171 ? 5.217 3.198 -28.852 1.00 98.69 171 LEU A CA 1
ATOM 1326 C C . LEU A 1 171 ? 4.675 1.839 -29.321 1.00 98.69 171 LEU A C 1
ATOM 1328 O O . LEU A 1 171 ? 4.860 0.833 -28.633 1.00 98.69 171 LEU A O 1
ATOM 1332 N N . PHE A 1 172 ? 4.067 1.791 -30.509 1.00 98.62 172 PHE A N 1
ATOM 1333 C CA . PHE A 1 172 ? 3.559 0.556 -31.113 1.00 98.62 172 PHE A CA 1
ATOM 1334 C C . PHE A 1 172 ? 4.681 -0.434 -31.473 1.00 98.62 172 PHE A C 1
ATOM 1336 O O . PHE A 1 172 ? 4.595 -1.620 -31.148 1.00 98.62 172 PHE A O 1
ATOM 1343 N N . ASP A 1 173 ? 5.772 0.038 -32.075 1.00 98.56 173 ASP A N 1
ATOM 1344 C CA . ASP A 1 173 ? 6.911 -0.807 -32.450 1.00 98.56 173 ASP A CA 1
ATOM 1345 C C . ASP A 1 173 ? 7.603 -1.398 -31.211 1.00 98.56 173 ASP A C 1
ATOM 1347 O O . ASP A 1 173 ? 7.883 -2.597 -31.160 1.00 98.56 173 ASP A O 1
ATOM 1351 N N . THR A 1 174 ? 7.793 -0.594 -30.158 1.00 98.62 174 THR A N 1
ATOM 1352 C CA . THR A 1 174 ? 8.356 -1.065 -28.880 1.00 98.62 174 THR A CA 1
ATOM 1353 C C . THR A 1 174 ? 7.401 -2.018 -28.163 1.00 98.62 174 THR A C 1
ATOM 1355 O O . THR A 1 174 ? 7.853 -2.987 -27.557 1.00 98.62 174 THR A O 1
ATOM 1358 N N . GLN A 1 175 ? 6.081 -1.816 -28.256 1.00 98.50 175 GLN A N 1
ATOM 1359 C CA . GLN A 1 175 ? 5.100 -2.784 -27.761 1.00 98.50 175 GLN A CA 1
ATOM 1360 C C . GLN A 1 175 ? 5.271 -4.144 -28.454 1.00 98.50 175 GLN A C 1
ATOM 1362 O O . GLN A 1 175 ? 5.268 -5.179 -27.787 1.00 98.50 175 GLN A O 1
ATOM 1367 N N . ASN A 1 176 ? 5.478 -4.154 -29.773 1.00 98.38 176 ASN A N 1
ATOM 1368 C CA . ASN A 1 176 ? 5.699 -5.380 -30.540 1.00 98.38 176 ASN A CA 1
ATOM 1369 C C . ASN A 1 176 ? 7.068 -6.030 -30.263 1.00 98.38 176 ASN A C 1
ATOM 1371 O O . ASN A 1 176 ? 7.150 -7.256 -30.202 1.00 98.38 176 ASN A O 1
ATOM 1375 N N . GLU A 1 177 ? 8.116 -5.249 -29.989 1.00 98.19 177 GLU A N 1
ATOM 1376 C CA . GLU A 1 177 ? 9.387 -5.772 -29.468 1.00 98.19 177 GLU A CA 1
ATOM 1377 C C . GLU A 1 177 ? 9.199 -6.419 -28.084 1.00 98.19 177 GLU A C 1
ATOM 1379 O O . GLU A 1 177 ? 9.607 -7.563 -27.869 1.00 98.19 177 GLU A O 1
ATOM 1384 N N . LEU A 1 178 ? 8.509 -5.744 -27.159 1.00 98.44 178 LEU A N 1
ATOM 1385 C CA . LEU A 1 178 ? 8.218 -6.261 -25.818 1.00 98.44 178 LEU A CA 1
ATOM 1386 C C . LEU A 1 178 ? 7.342 -7.524 -25.855 1.00 98.44 178 LEU A C 1
ATOM 1388 O O . LEU A 1 178 ? 7.566 -8.425 -25.045 1.00 98.44 178 LEU A O 1
ATOM 1392 N N . ARG A 1 179 ? 6.431 -7.662 -26.833 1.00 98.12 179 ARG A N 1
ATOM 1393 C CA . ARG A 1 179 ? 5.643 -8.891 -27.078 1.00 98.12 179 ARG A CA 1
ATOM 1394 C C . ARG A 1 179 ? 6.516 -10.135 -27.333 1.00 98.12 179 ARG A C 1
ATOM 1396 O O . ARG A 1 179 ? 6.056 -11.244 -27.068 1.00 98.12 179 ARG A O 1
ATOM 1403 N N . THR A 1 180 ? 7.777 -9.985 -27.766 1.00 97.00 180 THR A N 1
ATOM 1404 C CA . THR A 1 180 ? 8.732 -11.110 -27.929 1.00 97.00 180 THR A CA 1
ATOM 1405 C C . THR A 1 180 ? 9.316 -11.631 -26.607 1.00 97.00 180 THR A C 1
ATOM 1407 O O . THR A 1 180 ? 9.862 -12.735 -26.553 1.00 97.00 180 THR A O 1
ATOM 1410 N N . HIS A 1 181 ? 9.209 -10.847 -25.532 1.00 97.06 181 HIS A N 1
ATOM 1411 C CA . HIS A 1 181 ? 9.752 -11.147 -24.203 1.00 97.06 181 HIS A CA 1
ATOM 1412 C C . HIS A 1 181 ? 8.664 -11.313 -23.136 1.00 97.06 181 HIS A C 1
ATOM 1414 O O . HIS A 1 181 ? 8.865 -12.020 -22.152 1.00 97.06 181 HIS A O 1
ATOM 1420 N N . ILE A 1 182 ? 7.517 -10.667 -23.340 1.00 98.25 182 ILE A N 1
ATOM 1421 C CA . ILE A 1 182 ? 6.345 -10.685 -22.473 1.00 98.25 182 ILE A CA 1
ATOM 1422 C C . ILE A 1 182 ? 5.135 -11.009 -23.368 1.00 98.25 182 ILE A C 1
ATOM 1424 O O . ILE A 1 182 ? 4.628 -10.117 -24.052 1.00 98.25 182 ILE A O 1
ATOM 1428 N N . PRO A 1 183 ? 4.662 -12.268 -23.418 1.00 97.44 183 PRO A N 1
ATOM 1429 C CA . PRO A 1 183 ? 3.579 -12.657 -24.318 1.00 97.44 183 PRO A CA 1
ATOM 1430 C C . PRO A 1 183 ? 2.328 -11.788 -24.141 1.00 97.44 183 PRO A C 1
ATOM 1432 O O . PRO A 1 183 ? 1.881 -11.549 -23.019 1.00 97.44 183 PRO A O 1
ATOM 1435 N N . ASN A 1 184 ? 1.766 -11.328 -25.263 1.00 96.56 184 ASN A N 1
ATOM 1436 C CA . ASN A 1 184 ? 0.608 -10.426 -25.344 1.00 96.56 184 ASN A CA 1
ATOM 1437 C C . ASN A 1 184 ? 0.784 -9.047 -24.667 1.00 96.56 184 ASN A C 1
ATOM 1439 O O . ASN A 1 184 ? -0.218 -8.374 -24.412 1.00 96.56 184 ASN A O 1
ATOM 1443 N N . PHE A 1 185 ? 2.022 -8.602 -24.395 1.00 98.56 185 PHE A N 1
ATOM 1444 C CA . PHE A 1 185 ? 2.286 -7.278 -23.816 1.00 98.56 185 PHE A CA 1
ATOM 1445 C C . PHE A 1 185 ? 1.540 -6.165 -24.549 1.00 98.56 185 PHE A C 1
ATOM 1447 O O . PHE A 1 185 ? 1.598 -6.068 -25.774 1.00 98.56 185 PHE A O 1
ATOM 1454 N N . THR A 1 186 ? 0.821 -5.349 -23.787 1.00 98.50 186 THR A N 1
ATOM 1455 C CA . THR A 1 186 ? -0.018 -4.277 -24.311 1.00 98.50 186 THR A CA 1
ATOM 1456 C C . THR A 1 186 ? 0.015 -3.119 -23.315 1.00 98.50 186 THR A C 1
ATOM 1458 O O . THR A 1 186 ? -0.223 -3.330 -22.125 1.00 98.50 186 THR A O 1
ATOM 1461 N N . PHE A 1 187 ? 0.354 -1.914 -23.780 1.00 98.69 187 PHE A N 1
ATOM 1462 C CA . PHE A 1 187 ? 0.271 -0.696 -22.975 1.00 98.69 187 PHE A CA 1
ATOM 1463 C C . PHE A 1 187 ? -1.198 -0.339 -22.719 1.00 98.69 187 PHE A C 1
ATOM 1465 O O . PHE A 1 187 ? -2.074 -0.596 -23.549 1.00 98.69 187 PHE A O 1
ATOM 1472 N N . ASN A 1 188 ? -1.460 0.246 -21.553 1.00 98.50 188 ASN A N 1
ATOM 1473 C CA . ASN A 1 188 ? -2.802 0.559 -21.076 1.00 98.50 188 ASN A CA 1
ATOM 1474 C C . ASN A 1 188 ? -2.939 2.082 -20.924 1.00 98.50 188 ASN A C 1
ATOM 1476 O O . ASN A 1 188 ? -2.170 2.690 -20.187 1.00 98.50 188 ASN A O 1
ATOM 1480 N N . LEU A 1 189 ? -3.855 2.704 -21.665 1.00 98.69 189 LEU A N 1
ATOM 1481 C CA . LEU A 1 189 ? -3.866 4.143 -21.950 1.00 98.69 189 LEU A CA 1
ATOM 1482 C C . LEU A 1 189 ? -5.005 4.867 -21.208 1.00 98.69 189 LEU A C 1
ATOM 1484 O O . LEU A 1 189 ? -6.190 4.599 -21.429 1.00 98.69 189 LEU A O 1
ATOM 1488 N N . GLY A 1 190 ? -4.632 5.802 -20.334 1.00 98.44 190 GLY A N 1
ATOM 1489 C CA . GLY A 1 190 ? -5.510 6.596 -19.479 1.00 98.44 190 GLY A CA 1
ATOM 1490 C C . GLY A 1 190 ? -5.863 7.948 -20.087 1.00 98.44 190 GLY A C 1
ATOM 1491 O O . GLY A 1 190 ? -5.048 8.866 -20.044 1.00 98.44 190 GLY A O 1
ATOM 1492 N N . TYR A 1 191 ? -7.077 8.097 -20.627 1.00 98.62 191 TYR A N 1
ATOM 1493 C CA . TYR A 1 191 ? -7.453 9.259 -21.450 1.00 98.62 191 TYR A CA 1
ATOM 1494 C C . TYR A 1 191 ? -8.414 10.249 -20.778 1.00 98.62 191 TYR A C 1
ATOM 1496 O O . TYR A 1 191 ? -9.378 9.864 -20.099 1.00 98.62 191 TYR A O 1
ATOM 1504 N N . SER A 1 192 ? -8.183 11.534 -21.067 1.00 98.56 192 SER A N 1
ATOM 1505 C CA . SER A 1 192 ? -9.058 12.665 -20.726 1.00 98.56 192 SER A CA 1
ATOM 1506 C C . SER A 1 192 ? -9.465 13.410 -22.005 1.00 98.56 192 SER A C 1
ATOM 1508 O O . SER A 1 192 ? -8.788 14.338 -22.443 1.00 98.56 192 SER A O 1
ATOM 1510 N N . GLY A 1 193 ? -10.575 13.006 -22.630 1.00 98.19 193 GLY A N 1
ATOM 1511 C CA . GLY A 1 193 ? -10.951 13.419 -23.993 1.00 98.19 193 GLY A CA 1
ATOM 1512 C C . GLY A 1 193 ? -11.224 14.915 -24.205 1.00 98.19 193 GLY A C 1
ATOM 1513 O O . GLY A 1 193 ? -11.367 15.348 -25.341 1.00 98.19 193 GLY A O 1
ATOM 1514 N N . LYS A 1 194 ? -11.275 15.729 -23.141 1.00 98.00 194 LYS A N 1
ATOM 1515 C CA . LYS A 1 194 ? -11.423 17.193 -23.234 1.00 98.00 194 LYS A CA 1
ATOM 1516 C C . LYS A 1 194 ? -10.230 17.877 -23.903 1.00 98.00 194 LYS A C 1
ATOM 1518 O O . LYS A 1 194 ? -10.382 18.977 -24.422 1.00 98.00 194 LYS A O 1
ATOM 1523 N N . PHE A 1 195 ? -9.058 17.257 -23.810 1.00 97.94 195 PHE A N 1
ATOM 1524 C CA . PHE A 1 195 ? -7.784 17.806 -24.269 1.00 97.94 195 PHE A CA 1
ATOM 1525 C C . PHE A 1 195 ? -7.306 17.152 -25.578 1.00 97.94 195 PHE A C 1
ATOM 1527 O O . PHE A 1 195 ? -6.147 17.291 -25.959 1.00 97.94 195 PHE A O 1
ATOM 1534 N N . PHE A 1 196 ? -8.182 16.399 -26.250 1.00 97.94 196 PHE A N 1
ATOM 1535 C CA . PHE A 1 196 ? -7.948 15.926 -27.612 1.00 97.94 196 PHE A CA 1
ATOM 1536 C C . PHE A 1 196 ? -7.913 17.129 -28.562 1.00 97.94 196 PHE A C 1
ATOM 1538 O O . PHE A 1 196 ? -8.792 17.989 -28.476 1.00 97.94 196 PHE A O 1
ATOM 1545 N N . HIS A 1 197 ? -6.899 17.184 -29.425 1.00 97.38 197 HIS A N 1
ATOM 1546 C CA . HIS A 1 197 ? -6.615 18.320 -30.310 1.00 97.38 197 HIS A CA 1
ATOM 1547 C C . HIS A 1 197 ? -6.469 19.657 -29.559 1.00 97.38 197 HIS A C 1
ATOM 1549 O O . HIS A 1 197 ? -7.255 20.599 -29.707 1.00 97.38 197 HIS A O 1
ATOM 1555 N N . THR A 1 198 ? -5.466 19.699 -28.673 1.00 95.94 198 THR A N 1
ATOM 1556 C CA . THR A 1 198 ? -5.036 20.909 -27.948 1.00 95.94 198 THR A CA 1
ATOM 1557 C C . THR A 1 198 ? -3.506 21.051 -27.896 1.00 95.94 198 THR A C 1
ATOM 1559 O O . THR A 1 198 ? -2.974 21.588 -26.919 1.00 95.94 198 THR A O 1
ATOM 1562 N N . GLY A 1 199 ? -2.791 20.499 -28.878 1.00 94.56 199 GLY A N 1
ATOM 1563 C CA . GLY A 1 199 ? -1.350 20.660 -29.062 1.00 94.56 199 GLY A CA 1
ATOM 1564 C C . GLY A 1 199 ? -1.009 21.609 -30.213 1.00 94.56 199 GLY A C 1
ATOM 1565 O O . GLY A 1 199 ? -1.777 22.502 -30.566 1.00 94.56 199 GLY A O 1
ATOM 1566 N N . THR A 1 200 ? 0.171 21.403 -30.793 1.00 97.12 200 THR A N 1
ATOM 1567 C CA . THR A 1 200 ? 0.507 21.862 -32.151 1.00 97.12 200 THR A CA 1
ATOM 1568 C C . THR A 1 200 ? -0.034 20.897 -33.211 1.00 97.12 200 THR A C 1
ATOM 1570 O O . THR A 1 200 ? -0.229 19.721 -32.916 1.00 97.12 200 THR A O 1
ATOM 1573 N N . ASP A 1 201 ? -0.167 21.340 -34.468 1.00 97.75 201 ASP A N 1
ATOM 1574 C CA . ASP A 1 201 ? -0.606 20.514 -35.611 1.00 97.75 201 ASP A CA 1
ATOM 1575 C C . ASP A 1 201 ? 0.065 19.119 -35.655 1.00 97.75 201 ASP A C 1
ATOM 1577 O O . ASP A 1 201 ? -0.596 18.108 -35.870 1.00 97.75 201 ASP A O 1
ATOM 1581 N N . ALA A 1 202 ? 1.377 19.042 -35.390 1.00 98.00 202 ALA A N 1
ATOM 1582 C CA . ALA A 1 202 ? 2.155 17.796 -35.422 1.00 98.00 202 ALA A CA 1
ATOM 1583 C C . ALA A 1 202 ? 1.989 16.897 -34.175 1.00 98.00 202 ALA A C 1
ATOM 1585 O O . ALA A 1 202 ? 2.345 15.717 -34.204 1.00 98.00 202 ALA A O 1
ATOM 1586 N N . GLU A 1 203 ? 1.493 17.452 -33.068 1.00 97.88 203 GLU A N 1
ATOM 1587 C CA . GLU A 1 203 ? 1.076 16.698 -31.880 1.00 97.88 203 GLU A CA 1
ATOM 1588 C C . GLU A 1 203 ? -0.373 16.211 -32.026 1.00 97.88 203 GLU A C 1
ATOM 1590 O O . GLU A 1 203 ? -0.683 15.092 -31.627 1.00 97.88 203 GLU A O 1
ATOM 1595 N N . ASP A 1 204 ? -1.234 17.005 -32.661 1.00 98.31 204 ASP A N 1
ATOM 1596 C CA . ASP A 1 204 ? -2.622 16.644 -32.956 1.00 98.31 204 ASP A CA 1
ATOM 1597 C C . ASP A 1 204 ? -2.690 15.555 -34.057 1.00 98.31 204 ASP A C 1
ATOM 1599 O O . ASP A 1 204 ? -3.407 14.571 -33.897 1.00 98.31 204 ASP A O 1
ATOM 1603 N N . GLU A 1 205 ? -1.821 15.588 -35.082 1.00 98.56 205 GLU A N 1
ATOM 1604 C CA . GLU A 1 205 ? -1.584 14.425 -35.969 1.00 98.56 205 GLU A CA 1
ATOM 1605 C C . GLU A 1 205 ? -1.125 13.165 -35.193 1.00 98.56 205 GLU A C 1
ATOM 1607 O O . GLU A 1 205 ? -1.347 12.028 -35.628 1.00 98.56 205 GLU A O 1
ATOM 1612 N N . GLY A 1 206 ? -0.467 13.349 -34.043 1.00 98.31 206 GLY A N 1
ATOM 1613 C CA . GLY A 1 206 ? -0.094 12.276 -33.121 1.00 98.31 206 GLY A CA 1
ATOM 1614 C C . GLY A 1 206 ? -1.301 11.700 -32.377 1.00 98.31 206 GLY A C 1
ATOM 1615 O O . GLY A 1 206 ? -1.457 10.478 -32.327 1.00 98.31 206 GLY A O 1
ATOM 1616 N N . ASP A 1 207 ? -2.178 12.561 -31.856 1.00 98.31 207 ASP A N 1
ATOM 1617 C CA . ASP A 1 207 ? -3.451 12.180 -31.234 1.00 98.31 207 ASP A CA 1
ATOM 1618 C C . ASP A 1 207 ? -4.348 11.391 -32.214 1.00 98.31 207 ASP A C 1
ATOM 1620 O O . ASP A 1 207 ? -4.846 10.315 -31.863 1.00 98.31 207 ASP A O 1
ATOM 1624 N N . ASP A 1 208 ? -4.504 11.872 -33.453 1.00 98.62 208 ASP A N 1
ATOM 1625 C CA . ASP A 1 208 ? -5.264 11.202 -34.521 1.00 98.62 208 ASP A CA 1
ATOM 1626 C C . ASP A 1 208 ? -4.678 9.815 -34.857 1.00 98.62 208 ASP A C 1
ATOM 1628 O O . ASP A 1 208 ? -5.405 8.816 -34.958 1.00 98.62 208 ASP A O 1
ATOM 1632 N N . LEU A 1 209 ? -3.346 9.702 -34.976 1.00 98.62 209 LEU A N 1
ATOM 1633 C CA . LEU A 1 209 ? -2.696 8.410 -35.209 1.00 98.62 209 LEU A CA 1
ATOM 1634 C C . LEU A 1 209 ? -2.897 7.453 -34.024 1.00 98.62 209 LEU A C 1
ATOM 1636 O O . LEU A 1 209 ? -3.132 6.260 -34.238 1.00 98.62 209 LEU A O 1
ATOM 1640 N N . LEU A 1 210 ? -2.850 7.956 -32.787 1.00 98.19 210 LEU A N 1
ATOM 1641 C CA . LEU A 1 210 ? -3.089 7.161 -31.582 1.00 98.19 210 LEU A CA 1
ATOM 1642 C C . LEU A 1 210 ? -4.521 6.608 -31.553 1.00 98.19 210 LEU A C 1
ATOM 1644 O O . LEU A 1 210 ? -4.720 5.440 -31.206 1.00 98.19 210 LEU A O 1
ATOM 1648 N N . LEU A 1 211 ? -5.507 7.402 -31.986 1.00 98.31 211 LEU A N 1
ATOM 1649 C CA . LEU A 1 211 ? -6.887 6.941 -32.142 1.00 98.31 211 LEU A CA 1
ATOM 1650 C C . LEU A 1 211 ? -7.047 5.912 -33.271 1.00 98.31 211 LEU A C 1
ATOM 1652 O O . LEU A 1 211 ? -7.788 4.938 -33.113 1.00 98.31 211 LEU A O 1
ATOM 1656 N N . SER A 1 212 ? -6.294 6.031 -34.369 1.00 98.25 212 SER A N 1
ATOM 1657 C CA . SER A 1 212 ? -6.275 4.993 -35.414 1.00 98.25 212 SER A CA 1
ATOM 1658 C C . SER A 1 212 ? -5.796 3.625 -34.888 1.00 98.25 212 SER A C 1
ATOM 1660 O O . SER A 1 212 ? -6.219 2.577 -35.383 1.00 98.25 212 SER A O 1
ATOM 1662 N N . TYR A 1 213 ? -4.966 3.625 -33.836 1.00 98.19 213 TYR A N 1
ATOM 1663 C CA . TYR A 1 213 ? -4.409 2.440 -33.177 1.00 98.19 213 TYR A CA 1
ATOM 1664 C C . TYR A 1 213 ? -5.230 1.955 -31.962 1.00 98.19 213 TYR A C 1
ATOM 1666 O O . TYR A 1 213 ? -4.763 1.093 -31.218 1.00 98.19 213 TYR A O 1
ATOM 1674 N N . VAL A 1 214 ? -6.472 2.421 -31.758 1.00 97.88 214 VAL A N 1
ATOM 1675 C CA . VAL A 1 214 ? -7.316 2.061 -30.592 1.00 97.88 214 VAL A CA 1
ATOM 1676 C C . VAL A 1 214 ? -7.400 0.556 -30.299 1.00 97.88 214 VAL A C 1
ATOM 1678 O O . VAL A 1 214 ? -7.453 0.171 -29.134 1.00 97.88 214 VAL A O 1
ATOM 1681 N N . LYS A 1 215 ? -7.376 -0.307 -31.322 1.00 97.25 215 LYS A N 1
ATOM 1682 C CA . LYS A 1 215 ? -7.459 -1.774 -31.164 1.00 97.25 215 LYS A CA 1
ATOM 1683 C C . LYS A 1 215 ? -6.152 -2.442 -30.719 1.00 97.25 215 LYS A C 1
ATOM 1685 O O . LYS A 1 215 ? -6.190 -3.591 -30.287 1.00 97.25 215 LYS A O 1
ATOM 1690 N N . GLU A 1 216 ? -5.023 -1.746 -30.821 1.00 97.94 216 GLU A N 1
ATOM 1691 C CA . GLU A 1 216 ? -3.688 -2.273 -30.509 1.00 97.94 216 GLU A CA 1
ATOM 1692 C C . GLU A 1 216 ? -3.270 -2.053 -29.049 1.00 97.94 216 GLU A C 1
ATOM 1694 O O . GLU A 1 216 ? -2.272 -2.628 -28.605 1.00 97.94 216 GLU A O 1
ATOM 1699 N N . PHE A 1 217 ? -4.039 -1.248 -28.311 1.00 98.44 217 PHE A N 1
ATOM 1700 C CA . PHE A 1 217 ? -3.798 -0.846 -26.927 1.00 98.44 217 PHE A CA 1
ATOM 1701 C C . PHE A 1 217 ? -4.978 -1.215 -26.015 1.00 98.44 217 PHE A C 1
ATOM 1703 O O . PHE A 1 217 ? -6.108 -1.418 -26.465 1.00 98.44 217 PHE A O 1
ATOM 1710 N N . TRP A 1 218 ? -4.732 -1.282 -24.707 1.00 98.56 218 TRP A N 1
ATOM 1711 C CA . TRP A 1 218 ? -5.797 -1.268 -23.701 1.00 98.56 218 TRP A CA 1
ATOM 1712 C C . TRP A 1 218 ? -6.089 0.176 -23.291 1.00 98.56 218 TRP A C 1
ATOM 1714 O O . TRP A 1 218 ? -5.229 1.041 -23.431 1.00 98.56 218 TRP A O 1
ATOM 1724 N N . TRP A 1 219 ? -7.296 0.447 -22.795 1.00 98.56 219 TRP A N 1
ATOM 1725 C CA . TRP A 1 219 ? -7.751 1.806 -22.492 1.00 98.56 219 TRP A CA 1
ATOM 1726 C C . TRP A 1 219 ? -8.522 1.864 -21.174 1.00 98.56 219 TRP A C 1
ATOM 1728 O O . TRP A 1 219 ? -9.272 0.941 -20.839 1.00 98.56 219 TRP A O 1
ATOM 1738 N N . PHE A 1 220 ? -8.392 2.981 -20.457 1.00 98.62 220 PHE A N 1
ATOM 1739 C CA . PHE A 1 220 ? -9.180 3.294 -19.266 1.00 98.62 220 PHE A CA 1
ATOM 1740 C C . PHE A 1 220 ? -9.496 4.795 -19.156 1.00 98.62 220 PHE A C 1
ATOM 1742 O O . PHE A 1 220 ? -8.709 5.635 -19.590 1.00 98.62 220 PHE A O 1
ATOM 1749 N N . PRO A 1 221 ? -10.647 5.178 -18.578 1.00 98.31 221 PRO A N 1
ATOM 1750 C CA . PRO A 1 221 ? -11.006 6.581 -18.422 1.00 98.31 221 PRO A CA 1
ATOM 1751 C C . PRO A 1 221 ? -10.207 7.244 -17.292 1.00 98.31 221 PRO A C 1
ATOM 1753 O O . PRO A 1 221 ? -10.142 6.710 -16.182 1.00 98.31 221 PRO A O 1
ATOM 1756 N N . HIS A 1 222 ? -9.692 8.451 -17.548 1.00 97.88 222 HIS A N 1
ATOM 1757 C CA . HIS A 1 222 ? -8.938 9.267 -16.585 1.00 97.88 222 HIS A CA 1
ATOM 1758 C C . HIS A 1 222 ? -9.651 10.593 -16.224 1.00 97.88 222 HIS A C 1
ATOM 1760 O O . HIS A 1 222 ? -9.021 11.588 -15.885 1.00 97.88 222 HIS A O 1
ATOM 1766 N N . MET A 1 223 ? -10.996 10.577 -16.239 1.00 97.12 223 MET A N 1
ATOM 1767 C CA . MET A 1 223 ? -11.916 11.733 -16.123 1.00 97.12 223 MET A CA 1
ATOM 1768 C C . MET A 1 223 ? -11.889 12.693 -17.326 1.00 97.12 223 MET A C 1
ATOM 1770 O O . MET A 1 223 ? -10.859 12.920 -17.935 1.00 97.12 223 MET A O 1
ATOM 1774 N N . TRP A 1 224 ? -13.026 13.323 -17.653 1.00 97.81 224 TRP A N 1
ATOM 1775 C CA . TRP A 1 224 ? -13.117 14.246 -18.801 1.00 97.81 224 TRP A CA 1
ATOM 1776 C C . TRP A 1 224 ? -12.150 15.430 -18.702 1.00 97.81 224 TRP A C 1
ATOM 1778 O O . TRP A 1 224 ? -11.326 15.635 -19.586 1.00 97.81 224 TRP A O 1
ATOM 1788 N N . SER A 1 225 ? -12.230 16.199 -17.612 1.00 96.25 225 SER A N 1
ATOM 1789 C CA . SER A 1 225 ? -11.426 17.415 -17.416 1.00 96.25 225 SER A CA 1
ATOM 1790 C C . SER A 1 225 ? -10.075 17.186 -16.716 1.00 96.25 225 SER A C 1
ATOM 1792 O O . SER A 1 225 ? -9.518 18.160 -16.215 1.00 96.25 225 SER A O 1
ATOM 1794 N N . HIS A 1 226 ? -9.588 15.942 -16.592 1.00 96.88 226 HIS A N 1
ATOM 1795 C CA . HIS A 1 226 ? -8.461 15.574 -15.709 1.00 96.88 226 HIS A CA 1
ATOM 1796 C C . HIS A 1 226 ? -8.601 16.128 -14.261 1.00 96.88 226 HIS A C 1
ATOM 1798 O O . HIS A 1 226 ? -7.638 16.433 -13.560 1.00 96.88 226 HIS A O 1
ATOM 1804 N N . MET A 1 227 ? -9.840 16.310 -13.785 1.00 96.00 227 MET A N 1
ATOM 1805 C CA . MET A 1 227 ? -10.105 16.881 -12.461 1.00 96.00 227 MET A CA 1
ATOM 1806 C C . MET A 1 227 ? -10.097 15.805 -11.374 1.00 96.00 227 MET A C 1
ATOM 1808 O O . MET A 1 227 ? -10.763 14.777 -11.492 1.00 96.00 227 MET A O 1
ATOM 1812 N N . GLN A 1 228 ? -9.381 16.087 -10.286 1.00 96.62 228 GLN A N 1
ATOM 1813 C CA . GLN A 1 228 ? -9.250 15.201 -9.132 1.00 96.62 228 GLN A CA 1
ATOM 1814 C C . GLN A 1 228 ? -10.598 15.003 -8.408 1.00 96.62 228 GLN A C 1
ATOM 1816 O O . GLN A 1 228 ? -11.224 15.999 -8.034 1.00 96.62 228 GLN A O 1
ATOM 1821 N N . PRO A 1 229 ? -11.044 13.755 -8.152 1.00 96.00 229 PRO A N 1
ATOM 1822 C CA . PRO A 1 229 ? -12.349 13.479 -7.545 1.00 96.00 229 PRO A CA 1
ATOM 1823 C C . PRO A 1 229 ? -12.624 14.171 -6.206 1.00 96.00 229 PRO A C 1
ATOM 1825 O O . PRO A 1 229 ? -13.755 14.582 -5.982 1.00 96.00 229 PRO A O 1
ATOM 1828 N N . HIS A 1 230 ? -11.618 14.384 -5.347 1.00 94.62 230 HIS A N 1
ATOM 1829 C CA . HIS A 1 230 ? -11.819 15.041 -4.043 1.00 94.62 230 HIS A CA 1
ATOM 1830 C C . HIS A 1 230 ? -12.320 16.499 -4.120 1.00 94.62 230 HIS A C 1
ATOM 1832 O O . HIS A 1 230 ? -12.724 17.057 -3.100 1.00 94.62 230 HIS A O 1
ATOM 1838 N N . LEU A 1 231 ? -12.272 17.117 -5.307 1.00 94.25 231 LEU A N 1
ATOM 1839 C CA . LEU A 1 231 ? -12.778 18.465 -5.582 1.00 94.25 231 LEU A CA 1
ATOM 1840 C C . LEU A 1 231 ? -14.288 18.492 -5.889 1.00 94.25 231 LEU A C 1
ATOM 1842 O O . LEU A 1 231 ? -14.847 19.568 -6.092 1.00 94.25 231 LEU A O 1
ATOM 1846 N N . PHE A 1 232 ? -14.949 17.331 -5.962 1.00 92.06 232 PHE A N 1
ATOM 1847 C CA . PHE A 1 232 ? -16.374 17.218 -6.263 1.00 92.06 232 PHE A CA 1
ATOM 1848 C C . PHE A 1 232 ? -17.172 16.870 -5.005 1.00 92.06 232 PHE A C 1
ATOM 1850 O O . PHE A 1 232 ? -17.012 15.812 -4.407 1.00 92.06 232 PHE A O 1
ATOM 1857 N N . HIS A 1 233 ? -18.103 17.748 -4.641 1.00 85.31 233 HIS A N 1
ATOM 1858 C CA . HIS A 1 233 ? -18.971 17.556 -3.475 1.00 85.31 233 HIS A CA 1
ATOM 1859 C C . HIS A 1 233 ? -20.229 16.722 -3.800 1.00 85.31 233 HIS A C 1
ATOM 1861 O O . HIS A 1 233 ? -20.826 16.104 -2.921 1.00 85.31 233 HIS A O 1
ATOM 1867 N N . ASN A 1 234 ? -20.621 16.658 -5.080 1.00 87.75 234 ASN A N 1
ATOM 1868 C CA . ASN A 1 234 ? -21.836 15.992 -5.557 1.00 87.75 234 ASN A CA 1
ATOM 1869 C C . ASN A 1 234 ? -21.499 14.879 -6.567 1.00 87.75 234 ASN A C 1
ATOM 1871 O O . ASN A 1 234 ? -20.925 15.151 -7.625 1.00 87.75 234 ASN A O 1
ATOM 1875 N N . GLN A 1 235 ? -21.921 13.645 -6.263 1.00 91.69 235 GLN A N 1
ATOM 1876 C CA . GLN A 1 235 ? -21.776 12.462 -7.124 1.00 91.69 235 GLN A CA 1
ATOM 1877 C C . GLN A 1 235 ? -22.309 12.695 -8.546 1.00 91.69 235 GLN A C 1
ATOM 1879 O O . GLN A 1 235 ? -21.713 12.210 -9.503 1.00 91.69 235 GLN A O 1
ATOM 1884 N N . SER A 1 236 ? -23.398 13.455 -8.699 1.00 94.94 236 SER A N 1
ATOM 1885 C CA . SER A 1 236 ? -24.040 13.711 -9.997 1.00 94.94 236 SER A CA 1
ATOM 1886 C C . SER A 1 236 ? -23.102 14.458 -10.947 1.00 94.94 236 SER A C 1
ATOM 1888 O O . SER A 1 236 ? -22.901 14.026 -12.075 1.00 94.94 236 SER A O 1
ATOM 1890 N N . VAL A 1 237 ? -22.429 15.505 -10.459 1.00 94.38 237 VAL A N 1
ATOM 1891 C CA . VAL A 1 237 ? -21.474 16.307 -11.249 1.00 94.38 237 VAL A CA 1
ATOM 1892 C C . VAL A 1 237 ? -20.225 15.487 -11.599 1.00 94.38 237 VAL A C 1
ATOM 1894 O O . VAL A 1 237 ? -19.681 15.592 -12.699 1.00 94.38 237 VAL A O 1
ATOM 1897 N N . LEU A 1 238 ? -19.786 14.614 -10.686 1.00 94.81 238 LEU A N 1
ATOM 1898 C CA . LEU A 1 238 ? -18.697 13.670 -10.944 1.00 94.81 238 LEU A CA 1
ATOM 1899 C C . LEU A 1 238 ? -19.096 12.641 -12.026 1.00 94.81 238 LEU A C 1
ATOM 1901 O O . LEU A 1 238 ? -18.318 12.369 -12.942 1.00 94.81 238 LEU A O 1
ATOM 1905 N N . ALA A 1 239 ? -20.328 12.125 -11.971 1.00 97.19 239 ALA A N 1
ATOM 1906 C CA . ALA A 1 239 ? -20.897 11.214 -12.961 1.00 97.19 239 ALA A CA 1
ATOM 1907 C C . ALA A 1 239 ? -21.141 11.890 -14.327 1.00 97.19 239 ALA A C 1
ATOM 1909 O O . ALA A 1 239 ? -20.943 11.255 -15.363 1.00 97.19 239 ALA A O 1
ATOM 1910 N N . GLU A 1 240 ? -21.488 13.178 -14.366 1.00 96.62 240 GLU A N 1
ATOM 1911 C CA . GLU A 1 240 ? -21.565 13.981 -15.596 1.00 96.62 240 GLU A CA 1
ATOM 1912 C C . GLU A 1 240 ? -20.189 14.103 -16.267 1.00 96.62 240 GLU A C 1
ATOM 1914 O O . GLU A 1 240 ? -20.057 13.797 -17.453 1.00 96.62 240 GLU A O 1
ATOM 1919 N N . GLN A 1 241 ? -19.133 14.445 -15.512 1.00 96.50 241 GLN A N 1
ATOM 1920 C CA . GLN A 1 241 ? -17.757 14.450 -16.038 1.00 96.50 241 GLN A CA 1
ATOM 1921 C C . GLN A 1 241 ? -17.329 13.062 -16.541 1.00 96.50 241 GLN A C 1
ATOM 1923 O O . GLN A 1 241 ? -16.680 12.950 -17.578 1.00 96.50 241 GLN A O 1
ATOM 1928 N N . MET A 1 242 ? -17.708 11.985 -15.852 1.00 97.69 242 MET A N 1
ATOM 1929 C CA . MET A 1 242 ? -17.477 10.622 -16.343 1.00 97.69 242 MET A CA 1
ATOM 1930 C C . MET A 1 242 ? -18.251 10.322 -17.635 1.00 97.69 242 MET A C 1
ATOM 1932 O O . MET A 1 242 ? -17.711 9.678 -18.533 1.00 97.69 242 MET A O 1
ATOM 1936 N N . THR A 1 243 ? -19.490 10.803 -17.749 1.00 98.25 243 THR A N 1
ATOM 1937 C CA . THR A 1 243 ? -20.372 10.570 -18.904 1.00 98.25 243 THR A CA 1
ATOM 1938 C C . THR A 1 243 ? -19.873 11.295 -20.154 1.00 98.25 243 THR A C 1
ATOM 1940 O O . THR A 1 243 ? -19.913 10.715 -21.236 1.00 98.25 243 THR A O 1
ATOM 1943 N N . LEU A 1 244 ? -19.321 12.506 -20.018 1.00 98.44 244 LEU A N 1
ATOM 1944 C CA . LEU A 1 244 ? -18.664 13.217 -21.124 1.00 98.44 244 LEU A CA 1
ATOM 1945 C C . LEU A 1 244 ? -17.467 12.426 -21.677 1.00 98.44 244 LEU A C 1
ATOM 1947 O O . LEU A 1 244 ? -17.384 12.205 -22.883 1.00 98.44 244 LEU A O 1
ATOM 1951 N N . ASN A 1 245 ? -16.599 11.904 -20.801 1.00 98.50 245 ASN A N 1
ATOM 1952 C CA . ASN A 1 245 ? -15.462 11.076 -21.226 1.00 98.50 245 ASN A CA 1
ATOM 1953 C C . ASN A 1 245 ? -15.920 9.752 -21.868 1.00 98.50 245 ASN A C 1
ATOM 1955 O O . ASN A 1 245 ? -15.291 9.272 -22.808 1.00 98.50 245 ASN A O 1
ATOM 1959 N N . LYS A 1 246 ? -17.045 9.182 -21.409 1.00 98.56 246 LYS A N 1
ATOM 1960 C CA . LYS A 1 246 ? -17.654 7.988 -22.017 1.00 98.56 246 LYS A CA 1
ATOM 1961 C C . LYS A 1 246 ? -18.263 8.263 -23.387 1.00 98.56 246 LYS A C 1
ATOM 1963 O O . LYS A 1 246 ? -18.160 7.415 -24.267 1.00 98.56 246 LYS A O 1
ATOM 1968 N N . LYS A 1 247 ? -18.864 9.438 -23.583 1.00 98.56 247 LYS A N 1
ATOM 1969 C CA . LYS A 1 247 ? -19.378 9.864 -24.886 1.00 98.56 247 LYS A CA 1
ATOM 1970 C C . LYS A 1 247 ? -18.234 9.970 -25.904 1.00 98.56 247 LYS A C 1
ATOM 1972 O O . LYS A 1 247 ? -18.299 9.305 -26.931 1.00 98.56 247 LYS A O 1
ATOM 1977 N N . PHE A 1 248 ? -17.163 10.689 -25.556 1.00 98.69 248 PHE A N 1
ATOM 1978 C CA . PHE A 1 248 ? -15.951 10.792 -26.379 1.00 98.69 248 PHE A CA 1
ATOM 1979 C C . PHE A 1 248 ? -15.377 9.415 -26.743 1.00 98.69 248 PHE A C 1
ATOM 1981 O O . PHE A 1 248 ? -15.027 9.177 -27.896 1.00 98.69 248 PHE A O 1
ATOM 1988 N N . ALA A 1 249 ? -15.329 8.488 -25.781 1.00 98.50 249 ALA A N 1
ATOM 1989 C CA . ALA A 1 249 ? -14.853 7.129 -26.018 1.00 98.50 249 ALA A CA 1
ATOM 1990 C C . ALA A 1 249 ? -15.696 6.375 -27.059 1.00 98.50 249 ALA A C 1
ATOM 1992 O O . ALA A 1 249 ? -15.142 5.759 -27.964 1.00 98.50 249 ALA A O 1
ATOM 1993 N N . VAL A 1 250 ? -17.029 6.466 -26.974 1.00 98.38 250 VAL A N 1
ATOM 1994 C CA . VAL A 1 250 ? -17.943 5.856 -27.955 1.00 98.38 250 VAL A CA 1
ATOM 1995 C C . VAL A 1 250 ? -17.801 6.502 -29.338 1.00 98.38 250 VAL A C 1
ATOM 1997 O O . VAL A 1 250 ? -17.810 5.785 -30.335 1.00 98.38 250 VAL A O 1
ATOM 2000 N N . GLU A 1 251 ? -17.636 7.825 -29.408 1.00 98.31 251 GLU A N 1
ATOM 2001 C CA . GLU A 1 251 ? -17.471 8.562 -30.672 1.00 98.31 251 GLU A CA 1
ATOM 2002 C C . GLU A 1 251 ? -16.174 8.184 -31.413 1.00 98.31 251 GLU A C 1
ATOM 2004 O O . GLU A 1 251 ? -16.189 8.091 -32.638 1.00 98.31 251 GLU A O 1
ATOM 2009 N N . HIS A 1 252 ? -15.097 7.863 -30.686 1.00 98.19 252 HIS A N 1
ATOM 2010 C CA . HIS A 1 252 ? -13.798 7.459 -31.251 1.00 98.19 252 HIS A CA 1
ATOM 2011 C C . HIS A 1 252 ? -13.528 5.940 -31.169 1.00 98.19 252 HIS A C 1
ATOM 2013 O O . HIS A 1 252 ? -12.409 5.483 -31.393 1.00 98.19 252 HIS A O 1
ATOM 2019 N N . GLY A 1 253 ? -14.544 5.130 -30.847 1.00 97.94 253 GLY A N 1
ATOM 2020 C CA . GLY A 1 253 ? -14.456 3.662 -30.825 1.00 97.94 253 GLY A CA 1
ATOM 2021 C C . GLY A 1 253 ? -13.607 3.046 -29.700 1.00 97.94 253 GLY A C 1
ATOM 2022 O O . GLY A 1 253 ? -13.332 1.845 -29.746 1.00 97.94 253 GLY A O 1
ATOM 2023 N N . ILE A 1 254 ? -13.204 3.829 -28.695 1.00 98.44 254 ILE A N 1
ATOM 2024 C CA . ILE A 1 254 ? -12.430 3.375 -27.531 1.00 98.44 254 ILE A CA 1
ATOM 2025 C C . ILE A 1 254 ? -13.285 2.410 -26.676 1.00 98.44 254 ILE A C 1
ATOM 2027 O O . ILE A 1 254 ? -14.420 2.752 -26.327 1.00 98.44 254 ILE A O 1
ATOM 2031 N N . PRO A 1 255 ? -12.769 1.226 -26.278 1.00 96.88 255 PRO A N 1
ATOM 2032 C CA . PRO A 1 255 ? -13.486 0.289 -25.409 1.00 96.88 255 PRO A CA 1
ATOM 2033 C C . PRO A 1 255 ? -13.950 0.919 -24.084 1.00 96.88 255 PRO A C 1
ATOM 2035 O O . PRO A 1 255 ? -13.174 1.566 -23.381 1.00 96.88 255 PRO A O 1
ATOM 2038 N N . THR A 1 256 ? -15.216 0.699 -23.709 1.00 96.06 256 THR A N 1
ATOM 2039 C CA . THR A 1 256 ? -15.826 1.300 -22.497 1.00 96.06 256 THR A CA 1
ATOM 2040 C C . THR A 1 256 ? -16.174 0.291 -21.398 1.00 96.06 256 THR A C 1
ATOM 2042 O O . THR A 1 256 ? -16.677 0.672 -20.342 1.00 96.06 256 THR A O 1
ATOM 2045 N N . ASP A 1 257 ? -15.894 -0.991 -21.634 1.00 94.56 257 ASP A N 1
ATOM 2046 C CA . ASP A 1 257 ? -16.287 -2.154 -20.831 1.00 94.56 257 ASP A CA 1
ATOM 2047 C C . ASP A 1 257 ? -15.099 -2.898 -20.187 1.00 94.56 257 ASP A C 1
ATOM 2049 O O . ASP A 1 257 ? -15.297 -3.864 -19.448 1.00 94.56 257 ASP A O 1
ATOM 2053 N N . MET A 1 258 ? -13.870 -2.391 -20.369 1.00 94.88 258 MET A N 1
ATOM 2054 C CA . MET A 1 258 ? -12.618 -2.929 -19.803 1.00 94.88 258 MET A CA 1
ATOM 2055 C C . MET A 1 258 ? -12.627 -3.081 -18.269 1.00 94.88 258 MET A C 1
ATOM 2057 O O . MET A 1 258 ? -11.792 -3.793 -17.712 1.00 94.88 258 MET A O 1
ATOM 2061 N N . GLY A 1 259 ? -13.554 -2.421 -17.563 1.00 97.00 259 GLY A N 1
ATOM 2062 C CA . GLY A 1 259 ? -13.775 -2.580 -16.120 1.00 97.00 259 GLY A CA 1
ATOM 2063 C C . GLY A 1 259 ? -12.667 -2.014 -15.224 1.00 97.00 259 GLY A C 1
ATOM 2064 O O . GLY A 1 259 ? -12.701 -2.251 -14.012 1.00 97.00 259 GLY A O 1
ATOM 2065 N N . TYR A 1 260 ? -11.719 -1.277 -15.806 1.00 98.44 260 TYR A N 1
ATOM 2066 C CA . TYR A 1 260 ? -10.603 -0.605 -15.145 1.00 98.44 260 TYR A CA 1
ATOM 2067 C C . TYR A 1 260 ? -10.726 0.914 -15.275 1.00 98.44 260 TYR A C 1
ATOM 2069 O O . TYR A 1 260 ? -11.167 1.406 -16.311 1.00 98.44 260 TYR A O 1
ATOM 2077 N N . ALA A 1 261 ? -10.331 1.644 -14.236 1.00 98.06 261 ALA A N 1
ATOM 2078 C CA . ALA A 1 261 ? -10.168 3.095 -14.251 1.00 98.06 261 ALA A CA 1
ATOM 2079 C C . ALA A 1 261 ? -9.021 3.502 -13.322 1.00 98.06 261 ALA A C 1
ATOM 2081 O O . ALA A 1 261 ? -8.664 2.761 -12.408 1.00 98.06 261 ALA A O 1
ATOM 2082 N N . VAL A 1 262 ? -8.488 4.705 -13.522 1.00 97.56 262 VAL A N 1
ATOM 2083 C CA . VAL A 1 262 ? -7.576 5.362 -12.579 1.00 97.56 262 VAL A CA 1
ATOM 2084 C C . VAL A 1 262 ? -8.034 6.808 -12.442 1.00 97.56 262 VAL A C 1
ATOM 2086 O O . VAL A 1 262 ? -8.381 7.441 -13.437 1.00 97.56 262 VAL A O 1
ATOM 2089 N N . ALA A 1 263 ? -8.077 7.335 -11.221 1.00 97.06 263 ALA A N 1
ATOM 2090 C CA . ALA A 1 263 ? -8.423 8.735 -10.990 1.00 97.06 263 ALA A CA 1
ATOM 2091 C C . ALA A 1 263 ? -7.196 9.650 -11.172 1.00 97.06 263 ALA A C 1
ATOM 2093 O O . ALA A 1 263 ? -6.103 9.250 -10.762 1.00 97.06 263 ALA A O 1
ATOM 2094 N N . PRO A 1 264 ? -7.368 10.887 -11.678 1.00 96.25 264 PRO A N 1
ATOM 2095 C CA . PRO A 1 264 ? -6.333 11.920 -11.683 1.00 96.25 264 PRO A CA 1
ATOM 2096 C C . PRO A 1 264 ? -5.589 12.020 -10.347 1.00 96.25 264 PRO A C 1
ATOM 2098 O O . PRO A 1 264 ? -6.209 12.150 -9.285 1.00 96.25 264 PRO A O 1
ATOM 2101 N N . HIS A 1 265 ? -4.256 11.947 -10.397 1.00 93.25 265 HIS A N 1
ATOM 2102 C CA . HIS A 1 265 ? -3.354 11.947 -9.231 1.00 93.25 265 HIS A CA 1
ATOM 2103 C C . HIS A 1 265 ? -3.636 10.853 -8.167 1.00 93.25 265 HIS A C 1
ATOM 2105 O O . HIS A 1 265 ? -3.213 10.994 -7.016 1.00 93.25 265 HIS A O 1
ATOM 2111 N N . HIS A 1 266 ? -4.368 9.789 -8.528 1.00 93.88 266 HIS A N 1
ATOM 2112 C CA . HIS A 1 266 ? -4.962 8.774 -7.638 1.00 93.88 266 HIS A CA 1
ATOM 2113 C C . HIS A 1 266 ? -5.958 9.308 -6.585 1.00 93.88 266 HIS A C 1
ATOM 2115 O O . HIS A 1 266 ? -6.393 8.574 -5.692 1.00 93.88 266 HIS A O 1
ATOM 2121 N N . SER A 1 267 ? -6.385 10.570 -6.705 1.00 95.06 267 SER A N 1
ATOM 2122 C CA . SER A 1 267 ? -7.251 11.224 -5.723 1.00 95.06 267 SER A CA 1
ATOM 2123 C C . SER A 1 267 ? -8.606 10.522 -5.576 1.00 95.06 267 SER A C 1
ATOM 2125 O O . SER A 1 267 ? -9.261 10.165 -6.554 1.00 95.06 267 SER A O 1
ATOM 2127 N N . GLY A 1 268 ? -9.033 10.324 -4.327 1.00 93.94 268 GLY A N 1
ATOM 2128 C CA . GLY A 1 268 ? -10.293 9.664 -3.985 1.00 93.94 268 GLY A CA 1
ATOM 2129 C C . GLY A 1 268 ? -10.269 8.135 -4.071 1.00 93.94 268 GLY A C 1
ATOM 2130 O O . GLY A 1 268 ? -11.188 7.502 -3.550 1.00 93.94 268 GLY A O 1
ATOM 2131 N N . VAL A 1 269 ? -9.234 7.526 -4.670 1.00 95.31 269 VAL A N 1
ATOM 2132 C CA . VAL A 1 269 ? -9.006 6.073 -4.582 1.00 95.31 269 VAL A CA 1
ATOM 2133 C C . VAL A 1 269 ? -8.482 5.738 -3.193 1.00 95.31 269 VAL A C 1
ATOM 2135 O O . VAL A 1 269 ? -9.087 4.926 -2.488 1.00 95.31 269 VAL A O 1
ATOM 2138 N N . TYR A 1 270 ? -7.409 6.426 -2.794 1.00 92.94 270 TYR A N 1
ATOM 2139 C CA . TYR A 1 270 ? -6.920 6.482 -1.426 1.00 92.94 270 TYR A CA 1
ATOM 2140 C C . TYR A 1 270 ? -6.359 7.888 -1.096 1.00 92.94 270 TYR A C 1
ATOM 2142 O O . TYR A 1 270 ? -5.535 8.385 -1.859 1.00 92.94 270 TYR A O 1
ATOM 2150 N N . PRO A 1 271 ? -6.768 8.545 0.012 1.00 92.31 271 PRO A N 1
ATOM 2151 C CA . PRO A 1 271 ? -7.875 8.175 0.892 1.00 92.31 271 PRO A CA 1
ATOM 2152 C C . PRO A 1 271 ? -9.201 8.088 0.127 1.00 92.31 271 PRO A C 1
ATOM 2154 O O . PRO A 1 271 ? -9.410 8.791 -0.862 1.00 92.31 271 PRO A O 1
ATOM 2157 N N . VAL A 1 272 ? -10.093 7.205 0.576 1.00 93.44 272 VAL A N 1
ATOM 2158 C CA . VAL A 1 272 ? -11.359 6.935 -0.117 1.00 93.44 272 VAL A CA 1
ATOM 2159 C C . VAL A 1 272 ? -12.251 8.185 -0.154 1.00 93.44 272 VAL A C 1
ATOM 2161 O O . VAL A 1 272 ? -12.435 8.882 0.846 1.00 93.44 272 VAL A O 1
ATOM 2164 N N . HIS A 1 273 ? -12.843 8.434 -1.320 1.00 93.88 273 HIS A N 1
ATOM 2165 C CA . HIS A 1 273 ? -13.935 9.377 -1.538 1.00 93.88 273 HIS A CA 1
ATOM 2166 C C . HIS A 1 273 ? -15.123 8.589 -2.103 1.00 93.88 273 HIS A C 1
ATOM 2168 O O . HIS A 1 273 ? -15.064 8.100 -3.232 1.00 93.88 273 HIS A O 1
ATOM 2174 N N . VAL A 1 274 ? -16.175 8.395 -1.301 1.00 92.75 274 VAL A N 1
ATOM 2175 C CA . VAL A 1 274 ? -17.229 7.401 -1.587 1.00 92.75 274 VAL A CA 1
ATOM 2176 C C . VAL A 1 274 ? -17.935 7.670 -2.923 1.00 92.75 274 VAL A C 1
ATOM 2178 O O . VAL A 1 274 ? -18.091 6.737 -3.717 1.00 92.75 274 VAL A O 1
ATOM 2181 N N . GLN A 1 275 ? -18.218 8.942 -3.241 1.00 94.12 275 GLN A N 1
ATOM 2182 C CA . GLN A 1 275 ? -18.862 9.340 -4.500 1.00 94.12 275 GLN A CA 1
ATOM 2183 C C . GLN A 1 275 ? -18.098 8.866 -5.756 1.00 94.12 275 GLN A C 1
ATOM 2185 O O . GLN A 1 275 ? -18.725 8.610 -6.785 1.00 94.12 275 GLN A O 1
ATOM 2190 N N . LEU A 1 276 ? -16.766 8.704 -5.690 1.00 96.62 276 LEU A N 1
ATOM 2191 C CA . LEU A 1 276 ? -15.956 8.184 -6.803 1.00 96.62 276 LEU A CA 1
ATOM 2192 C C . LEU A 1 276 ? -16.295 6.725 -7.113 1.00 96.62 276 LEU A C 1
ATOM 2194 O O . LEU A 1 276 ? -16.565 6.387 -8.264 1.00 96.62 276 LEU A O 1
ATOM 2198 N N . TYR A 1 277 ? -16.315 5.871 -6.088 1.00 96.81 277 TYR A N 1
ATOM 2199 C CA . TYR A 1 277 ? -16.606 4.442 -6.229 1.00 96.81 277 TYR A CA 1
ATOM 2200 C C . TYR A 1 277 ? -18.049 4.204 -6.703 1.00 96.81 277 TYR A C 1
ATOM 2202 O O . TYR A 1 277 ? -18.328 3.222 -7.392 1.00 96.81 277 TYR A O 1
ATOM 2210 N N . GLU A 1 278 ? -18.970 5.103 -6.359 1.00 96.06 278 GLU A N 1
ATOM 2211 C CA . GLU A 1 278 ? -20.373 5.042 -6.775 1.00 96.06 278 GLU A CA 1
ATOM 2212 C C . GLU A 1 278 ? -20.559 5.508 -8.223 1.00 96.06 278 GLU A C 1
ATOM 2214 O O . GLU A 1 278 ? -21.100 4.751 -9.034 1.00 96.06 278 GLU A O 1
ATOM 2219 N N . ALA A 1 279 ? -20.019 6.677 -8.589 1.00 97.31 279 ALA A N 1
ATOM 2220 C CA . ALA A 1 279 ? -20.045 7.181 -9.964 1.00 97.31 279 ALA A CA 1
ATOM 2221 C C . ALA A 1 279 ? -19.331 6.229 -10.946 1.00 97.31 279 ALA A C 1
ATOM 2223 O O . ALA A 1 279 ? -19.839 5.969 -12.039 1.00 97.31 279 ALA A O 1
ATOM 2224 N N . TRP A 1 280 ? -18.206 5.624 -10.546 1.00 97.56 280 TRP A N 1
ATOM 2225 C CA . TRP A 1 280 ? -17.502 4.617 -11.347 1.00 97.56 280 TRP A CA 1
ATOM 2226 C C . TRP A 1 280 ? -18.338 3.363 -11.616 1.00 97.56 280 TRP A C 1
ATOM 2228 O O . TRP A 1 280 ? -18.370 2.879 -12.751 1.00 97.56 280 TRP A O 1
ATOM 2238 N N . LYS A 1 281 ? -19.050 2.835 -10.613 1.00 96.75 281 LYS A N 1
ATOM 2239 C CA . LYS A 1 281 ? -19.966 1.703 -10.828 1.00 96.75 281 LYS A CA 1
ATOM 2240 C C . LYS A 1 281 ? -21.141 2.101 -11.723 1.00 96.75 281 LYS A C 1
ATOM 2242 O O . LYS A 1 281 ? -21.461 1.365 -12.651 1.00 96.75 281 LYS A O 1
ATOM 2247 N N . GLN A 1 282 ? -21.725 3.275 -11.486 1.00 96.19 282 GLN A N 1
ATOM 2248 C CA . GLN A 1 282 ? -22.884 3.795 -12.213 1.00 96.19 282 GLN A CA 1
ATOM 2249 C C . GLN A 1 282 ? -22.602 4.053 -13.703 1.00 96.19 282 GLN A C 1
ATOM 2251 O O . GLN A 1 282 ? -23.369 3.609 -14.553 1.00 96.19 282 GLN A O 1
ATOM 2256 N N . VAL A 1 283 ? -21.520 4.766 -14.034 1.00 97.56 283 VAL A N 1
ATOM 2257 C CA . VAL A 1 283 ? -21.246 5.215 -15.413 1.00 97.56 283 VAL A CA 1
ATOM 2258 C C . VAL A 1 283 ? -20.439 4.185 -16.208 1.00 97.56 283 VAL A C 1
ATOM 2260 O O . VAL A 1 283 ? -20.683 3.988 -17.402 1.00 97.56 283 VAL A O 1
ATOM 2263 N N . TRP A 1 284 ? -19.496 3.497 -15.562 1.00 96.69 284 TRP A N 1
ATOM 2264 C CA . TRP A 1 284 ? -18.496 2.655 -16.233 1.00 96.69 284 TRP A CA 1
ATOM 2265 C C . TRP A 1 284 ? -18.518 1.178 -15.822 1.00 96.69 284 TRP A C 1
ATOM 2267 O O . TRP A 1 284 ? -17.833 0.375 -16.447 1.00 96.69 284 TRP A O 1
ATOM 2277 N N . SER A 1 285 ? -19.281 0.793 -14.791 1.00 96.69 285 SER A N 1
ATOM 2278 C CA . SER A 1 285 ? -19.250 -0.570 -14.229 1.00 96.69 285 SER A CA 1
ATOM 2279 C C . SER A 1 285 ? -17.837 -1.037 -13.829 1.00 96.69 285 SER A C 1
ATOM 2281 O O . SER A 1 285 ? -17.489 -2.209 -14.004 1.00 96.69 285 SER A O 1
ATOM 2283 N N . ILE A 1 286 ? -17.020 -0.121 -13.285 1.00 98.00 286 ILE A N 1
ATOM 2284 C CA . ILE A 1 286 ? -15.651 -0.420 -12.835 1.00 98.00 286 ILE A CA 1
ATOM 2285 C C . ILE A 1 286 ? -15.647 -1.534 -11.788 1.00 98.00 286 ILE A C 1
ATOM 2287 O O . ILE A 1 286 ? -16.462 -1.557 -10.865 1.00 98.00 286 ILE A O 1
ATOM 2291 N N . LYS A 1 287 ? -14.681 -2.441 -11.936 1.00 98.25 287 LYS A N 1
ATOM 2292 C CA . LYS A 1 287 ? -14.389 -3.550 -11.018 1.00 98.25 287 LYS A CA 1
ATOM 2293 C C . LYS A 1 287 ? -12.978 -3.450 -10.441 1.00 98.25 287 LYS A C 1
ATOM 2295 O O . LYS A 1 287 ? -12.714 -4.062 -9.409 1.00 98.25 287 LYS A O 1
ATOM 2300 N N . VAL A 1 288 ? -12.085 -2.698 -11.092 1.00 98.50 288 VAL A N 1
ATOM 2301 C CA . VAL A 1 288 ? -10.683 -2.530 -10.694 1.00 98.50 288 VAL A CA 1
ATOM 2302 C C . VAL A 1 288 ? -10.233 -1.075 -10.820 1.00 98.50 288 VAL A C 1
ATOM 2304 O O . VAL A 1 288 ? -10.553 -0.405 -11.794 1.00 98.50 288 VAL A O 1
ATOM 2307 N N . THR A 1 289 ? -9.422 -0.618 -9.874 1.00 98.25 289 THR A N 1
ATOM 2308 C CA . THR A 1 289 ? -8.608 0.602 -9.976 1.00 98.25 289 THR A CA 1
ATOM 2309 C C . THR A 1 289 ? -7.202 0.315 -9.456 1.00 98.25 289 THR A C 1
ATOM 2311 O O . THR A 1 289 ? -6.969 -0.703 -8.801 1.00 98.25 289 THR A O 1
ATOM 2314 N N . SER A 1 290 ? -6.246 1.201 -9.716 1.00 96.31 290 SER A N 1
ATOM 2315 C CA . SER A 1 290 ? -4.975 1.223 -8.989 1.00 96.31 290 SER A CA 1
ATOM 2316 C C . SER A 1 290 ? -4.872 2.451 -8.083 1.00 96.31 290 SER A C 1
ATOM 2318 O O . SER A 1 290 ? -5.504 3.484 -8.321 1.00 96.31 290 SER A O 1
ATOM 2320 N N . THR A 1 291 ? -4.077 2.325 -7.024 1.00 93.31 291 THR A N 1
ATOM 2321 C CA . THR A 1 291 ? -3.541 3.456 -6.261 1.00 93.31 291 THR A CA 1
ATOM 2322 C C . THR A 1 291 ? -2.061 3.226 -6.044 1.00 93.31 291 THR A C 1
ATOM 2324 O O . THR A 1 291 ? -1.633 2.100 -5.784 1.00 93.31 291 THR A O 1
ATOM 2327 N N . GLU A 1 292 ? -1.261 4.277 -6.123 1.00 86.12 292 GLU A N 1
ATOM 2328 C CA . GLU A 1 292 ? 0.062 4.231 -5.520 1.00 86.12 292 GLU A CA 1
ATOM 2329 C C . GLU A 1 292 ? -0.018 4.424 -3.994 1.00 86.12 292 GLU A C 1
ATOM 2331 O O . GLU A 1 292 ? -1.090 4.683 -3.446 1.00 86.12 292 GLU A O 1
ATOM 2336 N N . GLU A 1 293 ? 1.124 4.255 -3.319 1.00 73.94 293 GLU A N 1
ATOM 2337 C CA . GLU A 1 293 ? 1.408 4.760 -1.959 1.00 73.94 293 GLU A CA 1
ATOM 2338 C C . GLU A 1 293 ? 0.547 4.232 -0.794 1.00 73.94 293 GLU A C 1
ATOM 2340 O O . GLU A 1 293 ? 0.833 4.522 0.365 1.00 73.94 293 GLU A O 1
ATOM 2345 N N . TYR A 1 294 ? -0.425 3.363 -1.059 1.00 85.44 294 TYR A N 1
ATOM 2346 C CA . TYR A 1 294 ? -1.216 2.686 -0.037 1.00 85.44 294 TYR A CA 1
ATOM 2347 C C . TYR A 1 294 ? -0.591 1.349 0.410 1.00 85.44 294 TYR A C 1
ATOM 2349 O O . TYR A 1 294 ? -0.229 0.539 -0.448 1.00 85.44 294 TYR A O 1
ATOM 2357 N N . PRO A 1 295 ? -0.520 1.034 1.720 1.00 76.38 295 PRO A N 1
ATOM 2358 C CA . PRO A 1 295 ? -0.852 1.890 2.863 1.00 76.38 295 PRO A CA 1
ATOM 2359 C C . PRO A 1 295 ? 0.294 2.836 3.273 1.00 76.38 295 PRO A C 1
ATOM 2361 O O . PRO A 1 295 ? 0.111 3.638 4.183 1.00 76.38 295 PRO A O 1
ATOM 2364 N N . HIS A 1 296 ? 1.474 2.733 2.650 1.00 71.38 296 HIS A N 1
ATOM 2365 C CA . HIS A 1 296 ? 2.613 3.617 2.904 1.00 71.38 296 HIS A CA 1
ATOM 2366 C C . HIS A 1 296 ? 3.379 3.979 1.622 1.00 71.38 296 HIS A C 1
ATOM 2368 O O . HIS A 1 296 ? 3.617 3.128 0.758 1.00 71.38 296 HIS A O 1
ATOM 2374 N N . LEU A 1 297 ? 3.867 5.226 1.570 1.00 62.16 297 LEU A N 1
ATOM 2375 C CA . LEU A 1 297 ? 4.714 5.778 0.506 1.00 62.16 297 LEU A CA 1
ATOM 2376 C C . LEU A 1 297 ? 5.886 4.855 0.123 1.00 62.16 297 LEU A C 1
ATOM 2378 O O . LEU A 1 297 ? 6.088 4.562 -1.062 1.00 62.16 297 LEU A O 1
ATOM 2382 N N . LYS A 1 298 ? 6.680 4.435 1.123 1.00 63.72 298 LYS A N 1
ATOM 2383 C CA . LYS A 1 298 ? 7.988 3.775 0.962 1.00 63.72 298 LYS A CA 1
ATOM 2384 C C . LYS A 1 298 ? 8.291 2.753 2.077 1.00 63.72 298 LYS A C 1
ATOM 2386 O O . LYS A 1 298 ? 7.817 2.930 3.198 1.00 63.72 298 LYS A O 1
ATOM 2391 N N . PRO A 1 299 ? 9.162 1.753 1.817 1.00 69.88 299 PRO A N 1
ATOM 2392 C CA . PRO A 1 299 ? 9.601 1.301 0.492 1.00 69.88 299 PRO A CA 1
ATOM 2393 C C . PRO A 1 299 ? 8.433 0.685 -0.296 1.00 69.88 299 PRO A C 1
ATOM 2395 O O . PRO A 1 299 ? 7.541 0.077 0.294 1.00 69.88 299 PRO A O 1
ATOM 2398 N N . ALA A 1 300 ? 8.446 0.812 -1.627 1.00 68.31 300 ALA A N 1
ATOM 2399 C CA . ALA A 1 300 ? 7.302 0.460 -2.479 1.00 68.31 300 ALA A CA 1
ATOM 2400 C C . ALA A 1 300 ? 6.828 -1.005 -2.331 1.00 68.31 300 ALA A C 1
ATOM 2402 O O . ALA A 1 300 ? 5.635 -1.278 -2.421 1.00 68.31 300 ALA A O 1
ATOM 2403 N N . ARG A 1 301 ? 7.730 -1.929 -1.965 1.00 74.25 301 ARG A N 1
ATOM 2404 C CA . ARG A 1 301 ? 7.433 -3.340 -1.632 1.00 74.25 301 ARG A CA 1
ATOM 2405 C C . ARG A 1 301 ? 6.460 -3.567 -0.457 1.00 74.25 301 ARG A C 1
ATOM 2407 O O . ARG A 1 301 ? 6.119 -4.710 -0.177 1.00 74.25 301 ARG A O 1
ATOM 2414 N N . TYR A 1 302 ? 6.096 -2.527 0.297 1.00 80.69 302 TYR A N 1
ATOM 2415 C CA . TYR A 1 302 ? 5.073 -2.600 1.350 1.00 80.69 302 TYR A CA 1
ATOM 2416 C C . TYR A 1 302 ? 3.714 -2.039 0.910 1.00 80.69 302 TYR A C 1
ATOM 2418 O O . TYR A 1 302 ? 2.786 -2.043 1.721 1.00 80.69 302 TYR A O 1
ATOM 2426 N N . ARG A 1 303 ? 3.585 -1.571 -0.341 1.00 87.19 303 ARG A N 1
ATOM 2427 C CA . ARG A 1 303 ? 2.298 -1.197 -0.938 1.00 87.19 303 ARG A CA 1
ATOM 2428 C C . ARG A 1 303 ? 1.450 -2.452 -1.155 1.00 87.19 303 ARG A C 1
ATOM 2430 O O . ARG A 1 303 ? 1.994 -3.495 -1.508 1.00 87.19 303 ARG A O 1
ATOM 2437 N N . ARG A 1 304 ? 0.139 -2.357 -0.924 1.00 91.06 304 ARG A N 1
ATOM 2438 C CA . ARG A 1 304 ? -0.787 -3.506 -0.880 1.00 91.06 304 ARG A CA 1
ATOM 2439 C C . ARG A 1 304 ? -2.038 -3.281 -1.715 1.00 91.06 304 ARG A C 1
ATOM 2441 O O . ARG A 1 304 ? -2.373 -2.145 -2.048 1.00 91.06 304 ARG A O 1
ATOM 2448 N N . GLY A 1 305 ? -2.749 -4.362 -2.013 1.00 94.44 305 GLY A N 1
ATOM 2449 C CA . GLY A 1 305 ? -4.124 -4.264 -2.496 1.00 94.44 305 GLY A CA 1
ATOM 2450 C C . GLY A 1 305 ? -5.108 -3.908 -1.375 1.00 94.44 305 GLY A C 1
ATOM 2451 O O . GLY A 1 305 ? -4.758 -3.928 -0.195 1.00 94.44 305 GLY A O 1
ATOM 2452 N N . PHE A 1 306 ? -6.346 -3.590 -1.755 1.00 96.25 306 PHE A N 1
ATOM 2453 C CA . PHE A 1 306 ? -7.535 -3.714 -0.901 1.00 96.25 306 PHE A CA 1
ATOM 2454 C C . PHE A 1 306 ? -8.805 -3.842 -1.747 1.00 96.25 306 PHE A C 1
ATOM 2456 O O . PHE A 1 306 ? -8.786 -3.588 -2.949 1.00 96.25 306 PHE A O 1
ATOM 2463 N N . ILE A 1 307 ? -9.925 -4.233 -1.138 1.00 96.69 307 ILE A N 1
ATOM 2464 C CA . ILE A 1 307 ? -11.242 -4.222 -1.785 1.00 96.69 307 ILE A CA 1
ATOM 2465 C C . ILE A 1 307 ? -12.157 -3.258 -1.026 1.00 96.69 307 ILE A C 1
ATOM 2467 O O . ILE A 1 307 ? -12.364 -3.400 0.180 1.00 96.69 307 ILE A O 1
ATOM 2471 N N . HIS A 1 308 ? -12.740 -2.287 -1.733 1.00 95.75 308 HIS A N 1
ATOM 2472 C CA . HIS A 1 308 ? -13.709 -1.348 -1.164 1.00 95.75 308 HIS A CA 1
ATOM 2473 C C . HIS A 1 308 ? -14.916 -1.154 -2.088 1.00 95.75 308 HIS A C 1
ATOM 2475 O O . HIS A 1 308 ? -14.782 -1.035 -3.303 1.00 95.75 308 HIS A O 1
ATOM 2481 N N . ASN A 1 309 ? -16.119 -1.154 -1.502 1.00 93.69 309 ASN A N 1
ATOM 2482 C CA . ASN A 1 309 ? -17.405 -0.957 -2.188 1.00 93.69 309 ASN A CA 1
ATOM 2483 C C . ASN A 1 309 ? -17.620 -1.851 -3.444 1.00 93.69 309 ASN A C 1
ATOM 2485 O O . ASN A 1 309 ? -18.335 -1.479 -4.378 1.00 93.69 309 ASN A O 1
ATOM 2489 N N . GLY A 1 310 ? -16.992 -3.036 -3.470 1.00 94.88 310 GLY A N 1
ATOM 2490 C CA . GLY A 1 310 ? -17.021 -4.000 -4.581 1.00 94.88 310 GLY A CA 1
ATOM 2491 C C . GLY A 1 310 ? -15.935 -3.822 -5.654 1.00 94.88 310 GLY A C 1
ATOM 2492 O O . GLY A 1 310 ? -15.848 -4.657 -6.551 1.00 94.88 310 GLY A O 1
ATOM 2493 N N . ILE A 1 311 ? -15.100 -2.782 -5.564 1.00 98.19 311 ILE A N 1
ATOM 2494 C CA . ILE A 1 311 ? -13.975 -2.528 -6.474 1.00 98.19 311 ILE A CA 1
ATOM 2495 C C . ILE A 1 311 ? -12.673 -3.052 -5.851 1.00 98.19 311 ILE A C 1
ATOM 2497 O O . ILE A 1 311 ? -12.384 -2.813 -4.678 1.00 98.19 311 ILE A O 1
ATOM 2501 N N . MET A 1 312 ? -11.884 -3.760 -6.658 1.00 98.44 312 MET A N 1
ATOM 2502 C CA . MET A 1 312 ? -10.525 -4.201 -6.344 1.00 98.44 312 MET A CA 1
ATOM 2503 C C . MET A 1 312 ? -9.524 -3.064 -6.592 1.00 98.44 312 MET A C 1
ATOM 2505 O O . MET A 1 312 ? -9.428 -2.556 -7.706 1.00 98.44 312 MET A O 1
ATOM 2509 N N . VAL A 1 313 ? -8.754 -2.685 -5.577 1.00 97.88 313 VAL A N 1
ATOM 2510 C CA . VAL A 1 313 ? -7.694 -1.673 -5.665 1.00 97.88 313 VAL A CA 1
ATOM 2511 C C . VAL A 1 313 ? -6.335 -2.367 -5.672 1.00 97.88 313 VAL A C 1
ATOM 2513 O O . VAL A 1 313 ? -6.055 -3.179 -4.791 1.00 97.88 313 VAL A O 1
ATOM 2516 N N . LEU A 1 314 ? -5.492 -2.057 -6.660 1.00 96.50 314 LEU A N 1
ATOM 2517 C CA . LEU A 1 314 ? -4.165 -2.660 -6.837 1.00 96.50 314 LEU A CA 1
ATOM 2518 C C . LEU A 1 314 ? -3.023 -1.669 -6.537 1.00 96.50 314 LEU A C 1
ATOM 2520 O O . LEU A 1 314 ? -3.154 -0.490 -6.878 1.00 96.50 314 LEU A O 1
ATOM 2524 N N . PRO A 1 315 ? -1.889 -2.124 -5.966 1.00 93.75 315 PRO A N 1
ATOM 2525 C CA . PRO A 1 315 ? -0.765 -1.253 -5.632 1.00 93.75 315 PRO A CA 1
ATOM 2526 C C . PRO A 1 315 ? 0.079 -0.900 -6.862 1.00 93.75 315 PRO A C 1
ATOM 2528 O O . PRO A 1 315 ? 0.799 -1.739 -7.417 1.00 93.75 315 PRO A O 1
ATOM 2531 N N . ARG A 1 316 ? 0.046 0.375 -7.250 1.00 92.00 316 ARG A N 1
ATOM 2532 C CA . ARG A 1 316 ? 0.858 0.937 -8.333 1.00 92.00 316 ARG A CA 1
ATOM 2533 C C . ARG A 1 316 ? 2.269 1.285 -7.852 1.00 92.00 316 ARG A C 1
ATOM 2535 O O . ARG A 1 316 ? 2.490 1.710 -6.712 1.00 92.00 316 ARG A O 1
ATOM 2542 N N . GLN A 1 317 ? 3.230 1.089 -8.742 1.00 90.94 317 GLN A N 1
ATOM 2543 C CA . GLN A 1 317 ? 4.665 1.207 -8.518 1.00 90.94 317 GLN A CA 1
ATOM 2544 C C . GLN A 1 317 ? 5.224 2.373 -9.344 1.00 90.94 317 GLN A C 1
ATOM 2546 O O . GLN A 1 317 ? 4.841 2.579 -10.496 1.00 90.94 317 GLN A O 1
ATOM 2551 N N . THR A 1 318 ? 6.154 3.123 -8.763 1.00 88.69 318 THR A N 1
ATOM 2552 C CA . THR A 1 318 ? 6.900 4.185 -9.451 1.00 88.69 318 THR A CA 1
ATOM 2553 C C . THR A 1 318 ? 8.044 3.589 -10.269 1.00 88.69 318 THR A C 1
ATOM 2555 O O . THR A 1 318 ? 8.753 2.716 -9.772 1.00 88.69 318 THR A O 1
ATOM 2558 N N . CYS A 1 319 ? 8.264 4.074 -11.494 1.00 90.38 319 CYS A N 1
ATOM 2559 C CA . CYS A 1 319 ? 9.332 3.590 -12.383 1.00 90.38 319 CYS A CA 1
ATOM 2560 C C . CYS A 1 319 ? 10.602 4.471 -12.411 1.00 90.38 319 CYS A C 1
ATOM 2562 O O . CYS A 1 319 ? 11.546 4.147 -13.123 1.00 90.38 319 CYS A O 1
ATOM 2564 N N . GLY A 1 320 ? 10.630 5.575 -11.655 1.00 88.56 320 GLY A N 1
ATOM 2565 C CA . GLY A 1 320 ? 11.699 6.589 -11.678 1.00 88.56 320 GLY A CA 1
ATOM 2566 C C . GLY A 1 320 ? 11.410 7.778 -12.603 1.00 88.56 320 GLY A C 1
ATOM 2567 O O . GLY A 1 320 ? 11.956 8.857 -12.399 1.00 88.56 320 GLY A O 1
ATOM 2568 N N . LEU A 1 321 ? 10.493 7.621 -13.561 1.00 91.25 321 LEU A N 1
ATOM 2569 C CA . LEU A 1 321 ? 10.043 8.697 -14.445 1.00 91.25 321 LEU A CA 1
ATOM 2570 C C . LEU A 1 321 ? 8.961 9.552 -13.766 1.00 91.25 321 LEU A C 1
ATOM 2572 O O . LEU A 1 321 ? 8.008 9.019 -13.194 1.00 91.25 321 LEU A O 1
ATOM 2576 N N . PHE A 1 322 ? 9.080 10.878 -13.869 1.00 85.44 322 PHE A N 1
ATOM 2577 C CA . PHE A 1 322 ? 8.063 11.842 -13.435 1.00 85.44 322 PHE A CA 1
ATOM 2578 C C . PHE A 1 322 ? 7.414 12.528 -14.648 1.00 85.44 322 PHE A C 1
ATOM 2580 O O . PHE A 1 322 ? 7.963 12.508 -15.747 1.00 85.44 322 PHE A O 1
ATOM 2587 N N . THR A 1 323 ? 6.273 13.197 -14.460 1.00 83.25 323 THR A N 1
ATOM 2588 C CA . THR A 1 323 ? 5.537 13.932 -15.519 1.00 83.25 323 THR A CA 1
ATOM 2589 C C . THR A 1 323 ? 6.362 14.988 -16.265 1.00 83.25 323 THR A C 1
ATOM 2591 O O . THR A 1 323 ? 6.062 15.306 -17.413 1.00 83.25 323 THR A O 1
ATOM 2594 N N . HIS A 1 324 ? 7.396 15.535 -15.624 1.00 82.69 324 HIS A N 1
ATOM 2595 C CA . HIS A 1 324 ? 8.314 16.536 -16.181 1.00 82.69 324 HIS A CA 1
ATOM 2596 C C . HIS A 1 324 ? 9.658 15.938 -16.639 1.00 82.69 324 HIS A C 1
ATOM 2598 O O . HIS A 1 324 ? 10.530 16.665 -17.103 1.00 82.69 324 HIS A O 1
ATOM 2604 N N . THR A 1 325 ? 9.854 14.625 -16.498 1.00 82.75 325 THR A N 1
ATOM 2605 C CA . THR A 1 325 ? 11.071 13.924 -16.924 1.00 82.75 325 THR A CA 1
ATOM 2606 C C . THR A 1 325 ? 10.906 13.501 -18.381 1.00 82.75 325 THR A C 1
ATOM 2608 O O . THR A 1 325 ? 10.375 12.427 -18.669 1.00 82.75 325 THR A O 1
ATOM 2611 N N . ILE A 1 326 ? 11.305 14.401 -19.282 1.00 86.88 326 ILE A N 1
ATOM 2612 C CA . ILE A 1 326 ? 11.058 14.303 -20.730 1.00 86.88 326 ILE A CA 1
ATOM 2613 C C . ILE A 1 326 ? 12.351 14.016 -21.505 1.00 86.88 326 ILE A C 1
ATOM 2615 O O . ILE A 1 326 ? 12.335 13.170 -22.393 1.00 86.88 326 ILE A O 1
ATOM 2619 N N . PHE A 1 327 ? 13.467 14.666 -21.149 1.00 90.12 327 PHE A N 1
ATOM 2620 C CA . PHE A 1 327 ? 14.755 14.538 -21.843 1.00 90.12 327 PHE A CA 1
ATOM 2621 C C . PHE A 1 327 ? 15.787 13.754 -21.021 1.00 90.12 327 PHE A C 1
ATOM 2623 O O . PHE A 1 327 ? 15.890 13.917 -19.803 1.00 90.12 327 PHE A O 1
ATOM 2630 N N . TYR A 1 328 ? 16.587 12.912 -21.679 1.00 86.62 328 TYR A N 1
ATOM 2631 C CA . TYR A 1 328 ? 17.505 11.970 -21.029 1.00 86.62 328 TYR A CA 1
ATOM 2632 C C . TYR A 1 328 ? 18.633 12.674 -20.268 1.00 86.62 328 TYR A C 1
ATOM 2634 O O . TYR A 1 328 ? 18.989 12.291 -19.152 1.00 86.62 328 TYR A O 1
ATOM 2642 N N . ASN A 1 329 ? 19.165 13.749 -20.851 1.00 87.44 329 ASN A N 1
ATOM 2643 C CA . ASN A 1 329 ? 20.232 14.552 -20.252 1.00 87.44 329 ASN A CA 1
ATOM 2644 C C . ASN A 1 329 ? 19.738 15.450 -19.102 1.00 87.44 329 ASN A C 1
ATOM 2646 O O . ASN A 1 329 ? 20.552 15.910 -18.305 1.00 87.44 329 ASN A O 1
ATOM 2650 N N . GLU A 1 330 ? 18.423 15.663 -18.990 1.00 87.12 330 GLU A N 1
ATOM 2651 C CA . GLU A 1 330 ? 17.780 16.454 -17.930 1.00 87.12 330 GLU A CA 1
ATOM 2652 C C . GLU A 1 330 ? 17.192 15.576 -16.808 1.00 87.12 330 GLU A C 1
ATOM 2654 O O . GLU A 1 330 ? 16.560 16.082 -15.878 1.00 87.12 330 GLU A O 1
ATOM 2659 N N . TYR A 1 331 ? 17.403 14.254 -16.866 1.00 90.12 331 TYR A N 1
ATOM 2660 C CA . TYR A 1 331 ? 16.940 13.325 -15.838 1.00 90.12 331 TYR A CA 1
ATOM 2661 C C . TYR A 1 331 ? 17.462 13.731 -14.440 1.00 90.12 331 TYR A C 1
ATOM 2663 O O . TYR A 1 331 ? 18.655 14.019 -14.305 1.00 90.12 331 TYR A O 1
ATOM 2671 N N . PRO A 1 332 ? 16.634 13.736 -13.375 1.00 85.56 332 PRO A N 1
ATOM 2672 C CA . PRO A 1 332 ? 17.077 14.110 -12.029 1.00 85.56 332 PRO A CA 1
ATOM 2673 C C . PRO A 1 332 ? 18.230 13.231 -11.508 1.00 85.56 332 PRO A C 1
ATOM 2675 O O . PRO A 1 332 ? 18.061 12.038 -11.274 1.00 85.56 332 PRO A O 1
ATOM 2678 N N . GLY A 1 333 ? 19.410 13.830 -11.308 1.00 83.81 333 GLY A N 1
ATOM 2679 C CA . GLY A 1 333 ? 20.655 13.111 -10.971 1.00 83.81 333 GLY A CA 1
ATOM 2680 C C . GLY A 1 333 ? 21.540 12.754 -12.178 1.00 83.81 333 GLY A C 1
ATOM 2681 O O . GLY A 1 333 ? 22.613 12.177 -12.006 1.00 83.81 333 GLY A O 1
ATOM 2682 N N . GLY A 1 334 ? 21.126 13.141 -13.386 1.00 86.75 334 GLY A N 1
ATOM 2683 C CA . GLY A 1 334 ? 21.771 12.835 -14.660 1.00 86.75 334 GLY A CA 1
ATOM 2684 C C . GLY A 1 334 ? 21.334 11.486 -15.236 1.00 86.75 334 GLY A C 1
ATOM 2685 O O . GLY A 1 334 ? 20.932 10.579 -14.509 1.00 86.75 334 GLY A O 1
ATOM 2686 N N . SER A 1 335 ? 21.469 11.335 -16.555 1.00 87.50 335 SER A N 1
ATOM 2687 C CA . SER A 1 335 ? 21.123 10.130 -17.331 1.00 87.50 335 SER A CA 1
ATOM 2688 C C . SER A 1 335 ? 21.582 8.810 -16.692 1.00 87.50 335 SER A C 1
ATOM 2690 O O . SER A 1 335 ? 20.806 7.861 -16.589 1.00 87.50 335 SER A O 1
ATOM 2692 N N . SER A 1 336 ? 22.812 8.775 -16.165 1.00 89.56 336 SER A N 1
ATOM 2693 C CA . SER A 1 336 ? 23.374 7.593 -15.489 1.00 89.56 336 SER A CA 1
ATOM 2694 C C . SER A 1 336 ? 22.571 7.102 -14.274 1.00 89.56 336 SER A C 1
ATOM 2696 O O . SER A 1 336 ? 22.757 5.967 -13.845 1.00 89.56 336 SER A O 1
ATOM 2698 N N . GLU A 1 337 ? 21.719 7.932 -13.669 1.00 91.56 337 GLU A N 1
ATOM 2699 C CA . GLU A 1 337 ? 20.878 7.530 -12.538 1.00 91.56 337 GLU A CA 1
ATOM 2700 C C . GLU A 1 337 ? 19.663 6.712 -13.001 1.00 91.56 337 GLU A C 1
ATOM 2702 O O . GLU A 1 337 ? 19.319 5.721 -12.357 1.00 91.56 337 GLU A O 1
ATOM 2707 N N . LEU A 1 338 ? 19.086 7.031 -14.168 1.00 92.75 338 LEU A N 1
ATOM 2708 C CA . LEU A 1 338 ? 18.064 6.190 -14.799 1.00 92.75 338 LEU A CA 1
ATOM 2709 C C . LEU A 1 338 ? 18.650 4.816 -15.165 1.00 92.75 338 LEU A C 1
ATOM 2711 O O . LEU A 1 338 ? 18.066 3.785 -14.824 1.00 92.75 338 LEU A O 1
ATOM 2715 N N . ASP A 1 339 ? 19.854 4.792 -15.748 1.00 92.75 339 ASP A N 1
ATOM 2716 C CA . ASP A 1 339 ? 20.577 3.546 -16.028 1.00 92.75 339 ASP A CA 1
ATOM 2717 C C . ASP A 1 339 ? 20.838 2.716 -14.759 1.00 92.75 339 ASP A C 1
ATOM 2719 O O . ASP A 1 339 ? 20.646 1.502 -14.791 1.00 92.75 339 ASP A O 1
ATOM 2723 N N . LYS A 1 340 ? 21.226 3.320 -13.625 1.00 92.62 340 LYS A N 1
ATOM 2724 C CA . LYS A 1 340 ? 21.391 2.585 -12.350 1.00 92.62 340 LYS A CA 1
ATOM 2725 C C . LYS A 1 340 ? 20.073 2.000 -11.846 1.00 92.62 340 LYS A C 1
ATOM 2727 O O . LYS A 1 340 ? 20.055 0.867 -11.371 1.00 92.62 340 LYS A O 1
ATOM 2732 N N . ILE A 1 341 ? 18.978 2.760 -11.919 1.00 93.06 341 ILE A N 1
ATOM 2733 C CA . ILE A 1 341 ? 17.650 2.328 -11.452 1.00 93.06 341 ILE A CA 1
ATOM 2734 C C . ILE A 1 341 ? 17.170 1.100 -12.242 1.00 93.06 341 ILE A C 1
ATOM 2736 O O . ILE A 1 341 ? 16.618 0.171 -11.643 1.00 93.06 341 ILE A O 1
ATOM 2740 N N . ILE A 1 342 ? 17.437 1.072 -13.551 1.00 95.50 342 ILE A N 1
ATOM 2741 C CA . ILE A 1 342 ? 17.134 -0.043 -14.458 1.00 95.50 342 ILE A CA 1
ATOM 2742 C C . ILE A 1 342 ? 18.085 -1.232 -14.234 1.00 95.50 342 ILE A C 1
ATOM 2744 O O . ILE A 1 342 ? 17.630 -2.359 -14.037 1.00 95.50 342 ILE A O 1
ATOM 2748 N N . ASN A 1 343 ? 19.399 -1.000 -14.252 1.00 93.44 343 ASN A N 1
ATOM 2749 C CA . ASN A 1 343 ? 20.424 -2.045 -14.254 1.00 93.44 343 ASN A CA 1
ATOM 2750 C C . ASN A 1 343 ? 20.794 -2.457 -12.817 1.00 93.44 343 ASN A C 1
ATOM 2752 O O . ASN A 1 343 ? 21.790 -2.015 -12.248 1.00 93.44 343 ASN A O 1
ATOM 2756 N N . GLY A 1 344 ? 19.953 -3.290 -12.198 1.00 91.44 344 GLY A N 1
ATOM 2757 C CA . GLY A 1 344 ? 20.183 -3.815 -10.844 1.00 91.44 344 GLY A CA 1
ATOM 2758 C C . GLY A 1 344 ? 19.729 -2.903 -9.688 1.00 91.44 344 GLY A C 1
ATOM 2759 O O . GLY A 1 344 ? 19.844 -3.283 -8.514 1.00 91.44 344 GLY A O 1
ATOM 2760 N N . GLY A 1 345 ? 19.211 -1.711 -9.997 1.00 93.25 345 GLY A N 1
ATOM 2761 C CA . GLY A 1 345 ? 18.652 -0.749 -9.042 1.00 93.25 345 GLY A CA 1
ATOM 2762 C C . GLY A 1 345 ? 17.194 -1.005 -8.649 1.00 93.25 345 GLY A C 1
ATOM 2763 O O . GLY A 1 345 ? 16.693 -2.127 -8.719 1.00 93.25 345 GLY A O 1
ATOM 2764 N N . GLU A 1 346 ? 16.508 0.040 -8.173 1.00 91.31 346 GLU A N 1
ATOM 2765 C CA . GLU A 1 346 ? 15.173 -0.074 -7.559 1.00 91.31 346 GLU A CA 1
ATOM 2766 C C . GLU A 1 346 ? 14.108 -0.656 -8.505 1.00 91.31 346 GLU A C 1
ATOM 2768 O O . GLU A 1 346 ? 13.270 -1.442 -8.060 1.00 91.31 346 GLU A O 1
ATOM 2773 N N . LEU A 1 347 ? 14.161 -0.355 -9.807 1.00 94.12 347 LEU A N 1
ATOM 2774 C CA . LEU A 1 347 ? 13.175 -0.847 -10.772 1.00 94.12 347 LEU A CA 1
ATOM 2775 C C . LEU A 1 347 ? 13.366 -2.344 -11.067 1.00 94.12 347 LEU A C 1
ATOM 2777 O O . LEU A 1 347 ? 12.398 -3.108 -11.029 1.00 94.12 347 LEU A O 1
ATOM 2781 N N . PHE A 1 348 ? 14.614 -2.790 -11.247 1.00 95.69 348 PHE A N 1
ATOM 2782 C CA . PHE A 1 348 ? 14.945 -4.218 -11.310 1.00 95.69 348 PHE A CA 1
ATOM 2783 C C . PHE A 1 348 ? 14.531 -4.952 -10.031 1.00 95.69 348 PHE A C 1
ATOM 2785 O O . PHE A 1 348 ? 13.872 -5.987 -10.100 1.00 95.69 348 PHE A O 1
ATOM 2792 N N . LEU A 1 349 ? 14.863 -4.406 -8.856 1.00 93.94 349 LEU A N 1
ATOM 2793 C CA . LEU A 1 349 ? 14.536 -5.019 -7.565 1.00 93.94 349 LEU A CA 1
ATOM 2794 C C . LEU A 1 349 ? 13.022 -5.082 -7.311 1.00 93.94 349 LEU A C 1
ATOM 2796 O O . LEU A 1 349 ? 12.551 -6.034 -6.689 1.00 93.94 349 LEU A O 1
ATOM 2800 N N . THR A 1 350 ? 12.257 -4.117 -7.829 1.00 93.00 350 THR A N 1
ATOM 2801 C CA . THR A 1 350 ? 10.788 -4.122 -7.778 1.00 93.00 350 THR A CA 1
ATOM 2802 C C . THR A 1 350 ? 10.223 -5.324 -8.535 1.00 93.00 350 THR A C 1
ATOM 2804 O O . THR A 1 350 ? 9.437 -6.076 -7.960 1.00 93.00 350 THR A O 1
ATOM 2807 N N . VAL A 1 351 ? 10.672 -5.579 -9.771 1.00 95.62 351 VAL A N 1
ATOM 2808 C CA . VAL A 1 351 ? 10.238 -6.767 -10.536 1.00 95.62 351 VAL A CA 1
ATOM 2809 C C . VAL A 1 351 ? 10.836 -8.061 -9.971 1.00 95.62 351 VAL A C 1
ATOM 2811 O O . VAL A 1 351 ? 10.173 -9.094 -9.968 1.00 95.62 351 VAL A O 1
ATOM 2814 N N . LEU A 1 352 ? 12.060 -8.042 -9.436 1.00 94.81 352 LEU A N 1
ATOM 2815 C CA . LEU A 1 352 ? 12.674 -9.220 -8.818 1.00 94.81 352 LEU A CA 1
ATOM 2816 C C . LEU A 1 352 ? 11.855 -9.728 -7.622 1.00 94.81 352 LEU A C 1
ATOM 2818 O O . LEU A 1 352 ? 11.653 -10.937 -7.491 1.00 94.81 352 LEU A O 1
ATOM 2822 N N . LEU A 1 353 ? 11.384 -8.820 -6.763 1.00 92.56 353 LEU A N 1
ATOM 2823 C CA . LEU A 1 353 ? 10.750 -9.161 -5.487 1.00 92.56 353 LEU A CA 1
ATOM 2824 C C . LEU A 1 353 ? 9.219 -9.255 -5.556 1.00 92.56 353 LEU A C 1
ATOM 2826 O O . LEU A 1 353 ? 8.647 -10.069 -4.833 1.00 92.56 353 LEU A O 1
ATOM 2830 N N . ASN A 1 354 ? 8.552 -8.479 -6.417 1.00 91.81 354 ASN A N 1
ATOM 2831 C CA . ASN A 1 354 ? 7.089 -8.448 -6.485 1.00 91.81 354 ASN A CA 1
ATOM 2832 C C . ASN A 1 354 ? 6.563 -9.405 -7.579 1.00 91.81 354 ASN A C 1
ATOM 2834 O O . ASN A 1 354 ? 6.853 -9.188 -8.753 1.00 91.81 354 ASN A O 1
ATOM 2838 N N . PRO A 1 355 ? 5.724 -10.414 -7.262 1.00 94.00 355 PRO A N 1
ATOM 2839 C CA . PRO A 1 355 ? 5.078 -11.273 -8.267 1.00 94.00 355 PRO A CA 1
ATOM 2840 C C . PRO A 1 355 ? 4.220 -10.516 -9.295 1.00 94.00 355 PRO A C 1
ATOM 2842 O O . PRO A 1 355 ? 4.028 -10.999 -10.410 1.00 94.00 355 PRO A O 1
ATOM 2845 N N . ILE A 1 356 ? 3.692 -9.347 -8.919 1.00 95.19 356 ILE A N 1
ATOM 2846 C CA . ILE A 1 356 ? 2.902 -8.454 -9.770 1.00 95.19 356 ILE A CA 1
ATOM 2847 C C . ILE A 1 356 ? 3.462 -7.032 -9.631 1.00 95.19 356 ILE A C 1
ATOM 2849 O O . ILE A 1 356 ? 3.629 -6.537 -8.515 1.00 95.19 356 ILE A O 1
ATOM 2853 N N . SER A 1 357 ? 3.719 -6.365 -10.755 1.00 95.25 357 SER A N 1
ATOM 2854 C CA . SER A 1 357 ? 4.145 -4.964 -10.816 1.00 95.25 357 SER A CA 1
ATOM 2855 C C . SER A 1 357 ? 3.288 -4.196 -11.820 1.00 95.25 357 SER A C 1
ATOM 2857 O O . SER A 1 357 ? 3.256 -4.527 -13.003 1.00 95.25 357 SER A O 1
ATOM 2859 N N . ILE A 1 358 ? 2.605 -3.157 -11.342 1.00 95.81 358 ILE A N 1
ATOM 2860 C CA . ILE A 1 358 ? 1.828 -2.227 -12.168 1.00 95.81 358 ILE A CA 1
ATOM 2861 C C . ILE A 1 358 ? 2.551 -0.890 -12.122 1.00 95.81 358 ILE A C 1
ATOM 2863 O O . ILE A 1 358 ? 2.643 -0.301 -11.046 1.00 95.81 358 ILE A O 1
ATOM 2867 N N . PHE A 1 359 ? 3.090 -0.426 -13.242 1.00 96.06 359 PHE A N 1
ATOM 2868 C CA . PHE A 1 359 ? 3.882 0.799 -13.280 1.00 96.06 359 PHE A CA 1
ATOM 2869 C C . PHE A 1 359 ? 3.053 2.010 -13.696 1.00 96.06 359 PHE A C 1
ATOM 2871 O O . PHE A 1 359 ? 2.253 1.938 -14.627 1.00 96.06 359 PHE A O 1
ATOM 2878 N N . MET A 1 360 ? 3.280 3.126 -13.004 1.00 94.00 360 MET A N 1
ATOM 2879 C CA . MET A 1 360 ? 2.797 4.443 -13.408 1.00 94.00 360 MET A CA 1
ATOM 2880 C C . MET A 1 360 ? 3.783 5.096 -14.374 1.00 94.00 360 MET A C 1
ATOM 2882 O O . MET A 1 360 ? 4.975 5.193 -14.076 1.00 94.00 360 MET A O 1
ATOM 2886 N N . THR A 1 361 ? 3.259 5.576 -15.497 1.00 96.56 361 THR A N 1
ATOM 2887 C CA . THR A 1 361 ? 3.902 6.501 -16.438 1.00 96.56 361 THR A CA 1
ATOM 2888 C C . THR A 1 361 ? 2.850 7.461 -16.988 1.00 96.56 361 THR A C 1
ATOM 2890 O O . THR A 1 361 ? 1.662 7.228 -16.795 1.00 96.56 361 THR A O 1
ATOM 2893 N N . HIS A 1 362 ? 3.272 8.524 -17.671 1.00 96.75 362 HIS A N 1
ATOM 2894 C CA . HIS A 1 362 ? 2.382 9.540 -18.240 1.00 96.75 362 HIS A CA 1
ATOM 2895 C C . HIS A 1 362 ? 2.750 9.779 -19.710 1.00 96.75 362 HIS A C 1
ATOM 2897 O O . HIS A 1 362 ? 3.894 9.532 -20.096 1.00 96.75 362 HIS A O 1
ATOM 2903 N N . LEU A 1 363 ? 1.821 10.288 -20.521 1.00 96.75 363 LEU A N 1
ATOM 2904 C CA . LEU A 1 363 ? 2.011 10.590 -21.950 1.00 96.75 363 LEU A CA 1
ATOM 2905 C C . LEU A 1 363 ? 3.324 11.340 -22.263 1.00 96.75 363 LEU A C 1
ATOM 2907 O O . LEU A 1 363 ? 4.017 10.994 -23.219 1.00 96.75 363 LEU A O 1
ATOM 2911 N N . SER A 1 364 ? 3.725 12.300 -21.424 1.00 94.88 364 SER A N 1
ATOM 2912 C CA . SER A 1 364 ? 4.967 13.073 -21.601 1.00 94.88 364 SER A CA 1
ATOM 2913 C C . SER A 1 364 ? 6.255 12.248 -21.484 1.00 94.88 364 SER A C 1
ATOM 2915 O O . SER A 1 364 ? 7.299 12.682 -21.963 1.00 94.88 364 SER A O 1
ATOM 2917 N N . ASN A 1 365 ? 6.205 11.044 -20.902 1.00 96.12 365 ASN A N 1
ATOM 2918 C CA . ASN A 1 365 ? 7.338 10.115 -20.870 1.00 96.12 365 ASN A CA 1
ATOM 2919 C C . ASN A 1 365 ? 7.522 9.347 -22.195 1.00 96.12 365 ASN A C 1
ATOM 2921 O O . ASN A 1 365 ? 8.521 8.641 -22.347 1.00 96.12 365 ASN A O 1
ATOM 2925 N N . TYR A 1 366 ? 6.574 9.453 -23.130 1.00 97.31 366 TYR A N 1
ATOM 2926 C CA . TYR A 1 366 ? 6.585 8.755 -24.421 1.00 97.31 366 TYR A CA 1
ATOM 2927 C C . TYR A 1 366 ? 6.746 9.694 -25.622 1.00 97.31 366 TYR A C 1
ATOM 2929 O O . TYR A 1 366 ? 7.075 9.212 -26.700 1.00 97.31 366 TYR A O 1
ATOM 2937 N N . GLY A 1 367 ? 6.588 11.009 -25.444 1.00 93.12 367 GLY A N 1
ATOM 2938 C CA . GLY A 1 367 ? 7.049 12.007 -26.415 1.00 93.12 367 GLY A CA 1
ATOM 2939 C C . GLY A 1 367 ? 8.564 12.258 -26.337 1.00 93.12 367 GLY A C 1
ATOM 2940 O O . GLY A 1 367 ? 9.236 11.796 -25.409 1.00 93.12 367 GLY A O 1
ATOM 2941 N N . ASN A 1 368 ? 9.094 13.038 -27.283 1.00 92.62 368 ASN A N 1
ATOM 2942 C CA . ASN A 1 368 ? 10.488 13.513 -27.308 1.00 92.62 368 ASN A CA 1
ATOM 2943 C C . ASN A 1 368 ? 11.531 12.371 -27.174 1.00 92.62 368 ASN A C 1
ATOM 2945 O O . ASN A 1 368 ? 11.610 11.521 -28.060 1.00 92.62 368 ASN A O 1
ATOM 2949 N N . ASP A 1 369 ? 12.321 12.308 -26.089 1.00 94.69 369 ASP A N 1
ATOM 2950 C CA . ASP A 1 369 ? 13.353 11.265 -25.893 1.00 94.69 369 ASP A CA 1
ATOM 2951 C C . ASP A 1 369 ? 12.767 9.882 -25.528 1.00 94.69 369 ASP A C 1
ATOM 2953 O O . ASP A 1 369 ? 13.512 8.906 -25.402 1.00 94.69 369 ASP A O 1
ATOM 2957 N N . ARG A 1 370 ? 11.437 9.762 -25.366 1.00 96.25 370 ARG A N 1
ATOM 2958 C CA . ARG A 1 370 ? 10.711 8.490 -25.160 1.00 96.25 370 ARG A CA 1
ATOM 2959 C C . ARG A 1 370 ? 11.228 7.674 -23.971 1.00 96.25 370 ARG A C 1
ATOM 2961 O O . ARG A 1 370 ? 11.367 6.448 -24.046 1.00 96.25 370 ARG A O 1
ATOM 2968 N N . LEU A 1 371 ? 11.508 8.337 -22.849 1.00 96.06 371 LEU A N 1
ATOM 2969 C CA . LEU A 1 371 ? 12.127 7.715 -21.672 1.00 96.06 371 LEU A CA 1
ATOM 2970 C C . LEU A 1 371 ? 11.344 6.511 -21.117 1.00 96.06 371 LEU A C 1
ATOM 2972 O O . LEU A 1 371 ? 11.959 5.579 -20.596 1.00 96.06 371 LEU A O 1
ATOM 2976 N N . GLY A 1 372 ? 10.017 6.471 -21.277 1.00 97.06 372 GLY A N 1
ATOM 2977 C CA . GLY A 1 372 ? 9.183 5.303 -20.966 1.00 97.06 372 GLY A CA 1
ATOM 2978 C C . GLY A 1 372 ? 9.547 4.071 -21.802 1.00 97.06 372 GLY A C 1
ATOM 2979 O O . GLY A 1 372 ? 9.723 2.980 -21.256 1.00 97.06 372 GLY A O 1
ATOM 2980 N N . LEU A 1 373 ? 9.752 4.253 -23.111 1.00 97.94 373 LEU A N 1
ATOM 2981 C CA . LEU A 1 373 ? 10.177 3.184 -24.021 1.00 97.94 373 LEU A CA 1
ATOM 2982 C C . LEU A 1 373 ? 11.596 2.713 -23.690 1.00 97.94 373 LEU A C 1
ATOM 2984 O O . LEU A 1 373 ? 11.814 1.507 -23.573 1.00 97.94 373 LEU A O 1
ATOM 2988 N N . TYR A 1 374 ? 12.531 3.646 -23.464 1.00 97.00 374 TYR A N 1
ATOM 2989 C CA . TYR A 1 374 ? 13.899 3.334 -23.025 1.00 97.00 374 TYR A CA 1
ATOM 2990 C C . TYR A 1 374 ? 13.893 2.471 -21.755 1.00 97.00 374 TYR A C 1
ATOM 2992 O O . TYR A 1 374 ? 14.450 1.371 -21.733 1.00 97.00 374 TYR A O 1
ATOM 3000 N N . THR A 1 375 ? 13.179 2.940 -20.727 1.00 97.38 375 THR A N 1
ATOM 3001 C CA . THR A 1 375 ? 13.126 2.330 -19.394 1.00 97.38 375 THR A CA 1
ATOM 3002 C C . THR A 1 375 ? 12.627 0.889 -19.439 1.00 97.38 375 THR A C 1
ATOM 3004 O O . THR A 1 375 ? 13.323 -0.009 -18.960 1.00 97.38 375 THR A O 1
ATOM 3007 N N . PHE A 1 376 ? 11.466 0.620 -20.048 1.00 98.19 376 PHE A N 1
ATOM 3008 C CA . PHE A 1 376 ? 10.924 -0.744 -20.065 1.00 98.19 376 PHE A CA 1
ATOM 3009 C C . PHE A 1 376 ? 11.676 -1.675 -21.019 1.00 98.19 376 PHE A C 1
ATOM 3011 O O . PHE A 1 376 ? 11.901 -2.836 -20.671 1.00 98.19 376 PHE A O 1
ATOM 3018 N N . LYS A 1 377 ? 12.153 -1.180 -22.169 1.00 97.81 377 LYS A N 1
ATOM 3019 C CA . LYS A 1 377 ? 12.988 -1.962 -23.093 1.00 97.81 377 LYS A CA 1
ATOM 3020 C C . LYS A 1 377 ? 14.291 -2.415 -22.434 1.00 97.81 377 LYS A C 1
ATOM 3022 O O . LYS A 1 377 ? 14.664 -3.582 -22.549 1.00 97.81 377 LYS A O 1
ATOM 3027 N N . HIS A 1 378 ? 14.972 -1.525 -21.713 1.00 97.56 378 HIS A N 1
ATOM 3028 C CA . HIS A 1 378 ? 16.230 -1.855 -21.044 1.00 97.56 378 HIS A CA 1
ATOM 3029 C C . HIS A 1 378 ? 15.998 -2.736 -19.804 1.00 97.56 378 HIS A C 1
ATOM 3031 O O . HIS A 1 378 ? 16.699 -3.734 -19.641 1.00 97.56 378 HIS A O 1
ATOM 3037 N N . LEU A 1 379 ? 14.950 -2.472 -19.011 1.00 98.12 379 LEU A N 1
ATOM 3038 C CA . LEU A 1 379 ? 14.554 -3.312 -17.873 1.00 98.12 379 LEU A CA 1
ATOM 3039 C C . LEU A 1 379 ? 14.275 -4.764 -18.283 1.00 98.12 379 LEU A C 1
ATOM 3041 O O . LEU A 1 379 ? 14.793 -5.692 -17.663 1.00 98.12 379 LEU A O 1
ATOM 3045 N N . VAL A 1 380 ? 13.469 -4.975 -19.326 1.00 98.19 380 VAL A N 1
ATOM 3046 C CA . VAL A 1 380 ? 13.083 -6.321 -19.781 1.00 98.19 380 VAL A CA 1
ATOM 3047 C C . VAL A 1 380 ? 14.283 -7.082 -20.344 1.00 98.19 380 VAL A C 1
ATOM 3049 O O . VAL A 1 380 ? 14.443 -8.269 -20.057 1.00 98.19 380 VAL A O 1
ATOM 3052 N N . ARG A 1 381 ? 15.185 -6.403 -21.065 1.00 96.56 381 ARG A N 1
ATOM 3053 C CA . ARG A 1 381 ? 16.449 -7.002 -21.518 1.00 96.56 381 ARG A CA 1
ATOM 3054 C C . ARG A 1 381 ? 17.351 -7.386 -20.340 1.00 96.56 381 ARG A C 1
ATOM 3056 O O . ARG A 1 381 ? 17.828 -8.517 -20.309 1.00 96.56 381 ARG A O 1
ATOM 3063 N N . PHE A 1 382 ? 17.519 -6.510 -19.347 1.00 96.62 382 PHE A N 1
ATOM 3064 C CA . PHE A 1 382 ? 18.326 -6.790 -18.152 1.00 96.62 382 PHE A CA 1
ATOM 3065 C C . PHE A 1 382 ? 17.761 -7.970 -17.338 1.00 96.62 382 PHE A C 1
ATOM 3067 O O . PHE A 1 382 ? 18.501 -8.883 -16.972 1.00 96.62 382 PHE A O 1
ATOM 3074 N N . LEU A 1 383 ? 16.439 -8.011 -17.122 1.00 97.19 383 LEU A N 1
ATOM 3075 C CA . LEU A 1 383 ? 15.750 -9.135 -16.473 1.00 97.19 383 LEU A CA 1
ATOM 3076 C C . LEU A 1 383 ? 15.979 -10.457 -17.221 1.00 97.19 383 LEU A C 1
ATOM 3078 O O . LEU A 1 383 ? 16.271 -11.468 -16.583 1.00 97.19 383 LEU A O 1
ATOM 3082 N N . ASN A 1 384 ? 15.888 -10.458 -18.553 1.00 95.31 384 ASN A N 1
ATOM 3083 C CA . ASN A 1 384 ? 16.083 -11.660 -19.367 1.00 95.31 384 ASN A CA 1
ATOM 3084 C C . ASN A 1 384 ? 17.542 -12.149 -19.384 1.00 95.31 384 ASN A C 1
ATOM 3086 O O . ASN A 1 384 ? 17.766 -13.357 -19.309 1.00 95.31 384 ASN A O 1
ATOM 3090 N N . SER A 1 385 ? 18.521 -11.238 -19.442 1.00 94.75 385 SER A N 1
ATOM 3091 C CA . SER A 1 385 ? 19.956 -11.568 -19.386 1.00 94.75 385 SER A CA 1
ATOM 3092 C C . SER A 1 385 ? 20.374 -12.165 -18.037 1.00 94.75 385 SER A C 1
ATOM 3094 O O . SER A 1 385 ? 21.164 -13.107 -18.006 1.00 94.75 385 SER A O 1
ATOM 3096 N N . TRP A 1 386 ? 19.827 -11.657 -16.927 1.00 96.62 386 TRP A N 1
ATOM 3097 C CA . TRP A 1 386 ? 20.295 -12.000 -15.577 1.00 96.62 386 TRP A CA 1
ATOM 3098 C C . TRP A 1 386 ? 19.391 -12.940 -14.779 1.00 96.62 386 TRP A C 1
ATOM 3100 O O . TRP A 1 386 ? 19.806 -13.425 -13.724 1.00 96.62 386 TRP A O 1
ATOM 3110 N N . THR A 1 387 ? 18.171 -13.232 -15.243 1.00 97.56 387 THR A N 1
ATOM 3111 C CA . THR A 1 387 ? 17.217 -14.045 -14.472 1.00 97.56 387 THR A CA 1
ATOM 3112 C C . THR A 1 387 ? 16.484 -15.110 -15.287 1.00 97.56 387 THR A C 1
ATOM 3114 O O . THR A 1 387 ? 16.334 -15.017 -16.506 1.00 97.56 387 THR A O 1
ATOM 3117 N N . ASN A 1 388 ? 15.985 -16.126 -14.587 1.00 97.12 388 ASN A N 1
ATOM 3118 C CA . ASN A 1 388 ? 15.096 -17.174 -15.090 1.00 97.12 388 ASN A CA 1
ATOM 3119 C C . ASN A 1 388 ? 13.608 -16.802 -14.910 1.00 97.12 388 ASN A C 1
ATOM 3121 O O . ASN A 1 388 ? 12.740 -17.678 -14.950 1.00 97.12 388 ASN A O 1
ATOM 3125 N N . LEU A 1 389 ? 13.306 -15.521 -14.653 1.00 97.88 389 LEU A N 1
ATOM 3126 C CA . LEU A 1 389 ? 11.939 -15.042 -14.464 1.00 97.88 389 LEU A CA 1
ATOM 3127 C C . LEU A 1 389 ? 11.129 -15.185 -15.758 1.00 97.88 389 LEU A C 1
ATOM 3129 O O . LEU A 1 389 ? 11.640 -15.029 -16.866 1.00 97.88 389 LEU A O 1
ATOM 3133 N N . LYS A 1 390 ? 9.839 -15.478 -15.603 1.00 98.06 390 LYS A N 1
ATOM 3134 C CA . LYS A 1 390 ? 8.875 -15.619 -16.695 1.00 98.06 390 LYS A CA 1
ATOM 3135 C C . LYS A 1 390 ? 7.971 -14.401 -16.694 1.00 98.06 390 LYS A C 1
ATOM 3137 O O . LYS A 1 390 ? 7.024 -14.325 -15.910 1.00 98.06 390 LYS A O 1
ATOM 3142 N N . LEU A 1 391 ? 8.303 -13.435 -17.538 1.00 98.50 391 LEU A N 1
ATOM 3143 C CA . LEU A 1 391 ? 7.550 -12.196 -17.653 1.00 98.50 391 LEU A CA 1
ATOM 3144 C C . LEU A 1 391 ? 6.244 -12.444 -18.430 1.00 98.50 391 LEU A C 1
ATOM 3146 O O . LEU A 1 391 ? 6.236 -13.088 -19.477 1.00 98.50 391 LEU A O 1
ATOM 3150 N N . GLN A 1 392 ? 5.133 -11.950 -17.894 1.00 98.19 392 GLN A N 1
ATOM 3151 C CA . GLN A 1 392 ? 3.778 -12.097 -18.427 1.00 98.19 392 GLN A CA 1
ATOM 3152 C C . GLN A 1 392 ? 3.029 -10.762 -18.304 1.00 98.19 392 GLN A C 1
ATOM 3154 O O . GLN A 1 392 ? 3.410 -9.904 -17.509 1.00 98.19 392 GLN A O 1
ATOM 3159 N N . THR A 1 393 ? 1.922 -10.598 -19.027 1.00 98.12 393 THR A N 1
ATOM 3160 C CA . THR A 1 393 ? 0.931 -9.550 -18.741 1.00 98.12 393 THR A CA 1
ATOM 3161 C C . THR A 1 393 ? -0.470 -10.152 -18.648 1.00 98.12 393 THR A C 1
ATOM 3163 O O . THR A 1 393 ? -0.699 -11.274 -19.099 1.00 98.12 393 THR A O 1
ATOM 3166 N N . LEU A 1 394 ? -1.411 -9.416 -18.057 1.00 98.06 394 LEU A N 1
ATOM 3167 C CA . LEU A 1 394 ? -2.833 -9.759 -18.006 1.00 98.06 394 LEU A CA 1
ATOM 3168 C C . LEU A 1 394 ? -3.666 -8.470 -18.089 1.00 98.06 394 LEU A C 1
ATOM 3170 O O . LEU A 1 394 ? -3.275 -7.479 -17.466 1.00 98.06 394 LEU A O 1
ATOM 3174 N N . PRO A 1 395 ? -4.839 -8.483 -18.755 1.00 97.38 395 PRO A N 1
ATOM 3175 C CA . PRO A 1 395 ? -5.790 -7.375 -18.693 1.00 97.38 395 PRO A CA 1
ATOM 3176 C C . PRO A 1 395 ? -6.121 -7.017 -17.232 1.00 97.38 395 PRO A C 1
ATOM 3178 O O . PRO A 1 395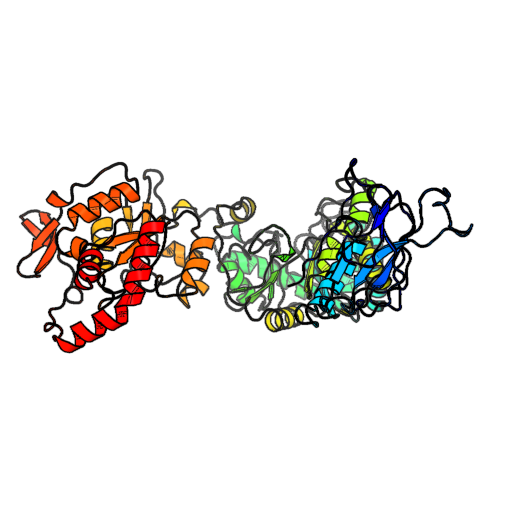 ? -6.264 -7.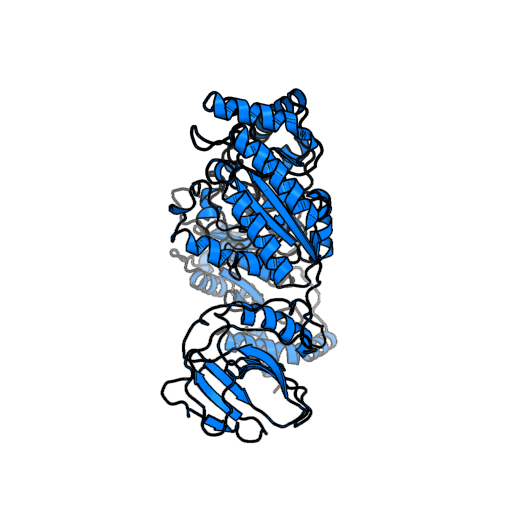940 -16.420 1.00 97.38 395 PRO A O 1
ATOM 3181 N N . PRO A 1 396 ? -6.308 -5.733 -16.863 1.00 96.38 396 PRO A N 1
ATOM 3182 C CA . PRO A 1 396 ? -6.335 -5.311 -15.456 1.00 96.38 396 PRO A CA 1
ATOM 3183 C C . PRO A 1 396 ? -7.343 -6.054 -14.559 1.00 96.38 396 PRO A C 1
ATOM 3185 O O . PRO A 1 396 ? -7.051 -6.330 -13.397 1.00 96.38 396 PRO A O 1
ATOM 3188 N N . VAL A 1 397 ? -8.504 -6.459 -15.093 1.00 97.94 397 VAL A N 1
ATOM 3189 C CA . VAL A 1 397 ? -9.506 -7.264 -14.361 1.00 97.94 397 VAL A CA 1
ATOM 3190 C C . VAL A 1 397 ? -9.003 -8.673 -14.029 1.00 97.94 397 VAL A C 1
ATOM 3192 O O . VAL A 1 397 ? -9.217 -9.158 -12.917 1.00 97.94 397 VAL A O 1
ATOM 3195 N N . GLN A 1 398 ? -8.294 -9.318 -14.956 1.00 98.38 398 GLN A N 1
ATOM 3196 C CA . GLN A 1 398 ? -7.679 -10.630 -14.735 1.00 98.38 398 GLN A CA 1
ATOM 3197 C C . GLN A 1 398 ? -6.454 -10.508 -13.818 1.00 98.38 398 GLN A C 1
ATOM 3199 O O . GLN A 1 398 ? -6.249 -11.347 -12.940 1.00 98.38 398 GLN A O 1
ATOM 3204 N N . LEU A 1 399 ? -5.679 -9.427 -13.962 1.00 98.12 399 LEU A N 1
ATOM 3205 C CA . LEU A 1 399 ? -4.549 -9.121 -13.088 1.00 98.12 399 LEU A CA 1
ATOM 3206 C C . LEU A 1 399 ? -4.994 -8.898 -11.634 1.00 98.12 399 LEU A C 1
ATOM 3208 O O . LEU A 1 399 ? -4.348 -9.401 -10.718 1.00 98.12 399 LEU A O 1
ATOM 3212 N N . ALA A 1 400 ? -6.130 -8.229 -11.410 1.00 98.12 400 ALA A N 1
ATOM 3213 C CA . ALA A 1 400 ? -6.704 -8.053 -10.076 1.00 98.12 400 ALA A CA 1
ATOM 3214 C C . ALA A 1 400 ? -7.149 -9.376 -9.445 1.00 98.12 400 ALA A C 1
ATOM 3216 O O . ALA A 1 400 ? -6.842 -9.655 -8.286 1.00 98.12 400 ALA A O 1
ATOM 3217 N N . GLN A 1 401 ? -7.827 -10.225 -10.222 1.00 98.06 401 GLN A N 1
ATOM 3218 C CA . GLN A 1 401 ? -8.198 -11.570 -9.779 1.00 98.06 401 GLN A CA 1
ATOM 3219 C C . GLN A 1 401 ? -6.953 -12.387 -9.414 1.00 98.06 401 GLN A C 1
ATOM 3221 O O . GLN A 1 401 ? -6.939 -13.040 -8.372 1.00 98.06 401 GLN A O 1
ATOM 3226 N N . LYS A 1 402 ? -5.882 -12.296 -10.214 1.00 97.81 402 LYS A N 1
ATOM 3227 C CA . LYS A 1 402 ? -4.589 -12.928 -9.922 1.00 97.81 402 LYS A CA 1
ATOM 3228 C C . LYS A 1 402 ? -3.938 -12.360 -8.655 1.00 97.81 402 LYS A C 1
ATOM 3230 O O . LYS A 1 402 ? -3.407 -13.130 -7.858 1.00 97.81 402 LYS A O 1
ATOM 3235 N N . TYR A 1 403 ? -4.027 -11.048 -8.430 1.00 97.38 403 TYR A N 1
ATOM 3236 C CA . TYR A 1 403 ? -3.515 -10.389 -7.227 1.00 97.38 403 TYR A CA 1
ATOM 3237 C C . TYR A 1 403 ? -4.169 -10.950 -5.963 1.00 97.38 403 TYR A C 1
ATOM 3239 O O . TYR A 1 403 ? -3.474 -11.493 -5.112 1.00 97.38 403 TYR A O 1
ATOM 3247 N N . PHE A 1 404 ? -5.501 -10.937 -5.870 1.00 97.38 404 PHE A N 1
ATOM 3248 C CA . PHE A 1 404 ? -6.226 -11.423 -4.684 1.00 97.38 404 PHE A CA 1
ATOM 3249 C C . PHE A 1 404 ? -6.371 -12.960 -4.598 1.00 97.38 404 PHE A C 1
ATOM 3251 O O . PHE A 1 404 ? -6.976 -13.472 -3.647 1.00 97.38 404 PHE A O 1
ATOM 3258 N N . GLN A 1 405 ? -5.805 -13.697 -5.563 1.00 96.44 405 GLN A N 1
ATOM 3259 C CA . GLN A 1 405 ? -5.488 -15.129 -5.454 1.00 96.44 405 GLN A CA 1
ATOM 3260 C C . GLN A 1 405 ? -4.129 -15.366 -4.777 1.00 96.44 405 GLN A C 1
ATOM 3262 O O . GLN A 1 405 ? -4.011 -16.309 -4.002 1.00 96.44 405 GLN A O 1
ATOM 3267 N N . ILE A 1 406 ? -3.118 -14.535 -5.065 1.00 94.38 406 ILE A N 1
ATOM 3268 C CA . ILE A 1 406 ? -1.775 -14.629 -4.465 1.00 94.38 406 ILE A CA 1
ATOM 3269 C C . ILE A 1 406 ? -1.774 -14.020 -3.054 1.00 94.38 406 ILE A C 1
ATOM 3271 O O . ILE A 1 406 ? -1.319 -14.654 -2.110 1.00 94.38 406 ILE A O 1
ATOM 3275 N N . PHE A 1 407 ? -2.332 -12.817 -2.917 1.00 93.62 407 PHE A N 1
ATOM 3276 C CA . PHE A 1 407 ? -2.402 -12.015 -1.693 1.00 93.62 407 PHE A CA 1
ATOM 3277 C C . PHE A 1 407 ? -3.825 -12.057 -1.128 1.00 93.62 407 PHE A C 1
ATOM 3279 O O . PHE A 1 407 ? -4.578 -11.078 -1.124 1.00 93.62 407 PHE A O 1
ATOM 3286 N N . SER A 1 408 ? -4.242 -13.259 -0.733 1.00 94.44 408 SER A N 1
ATOM 3287 C CA . SER A 1 408 ? -5.612 -13.556 -0.300 1.00 94.44 408 SER A CA 1
ATOM 3288 C C . SER A 1 408 ? -6.058 -12.768 0.942 1.00 94.44 408 SER A C 1
ATOM 3290 O O . SER A 1 408 ? -7.250 -12.503 1.102 1.00 94.44 408 SER A O 1
ATOM 3292 N N . GLU A 1 409 ? -5.088 -12.389 1.772 1.00 91.25 409 GLU A N 1
ATOM 3293 C CA . GLU A 1 409 ? -5.171 -11.667 3.038 1.00 91.25 409 GLU A CA 1
ATOM 3294 C C . GLU A 1 409 ? -5.214 -10.139 2.880 1.00 91.25 409 GLU A C 1
ATOM 3296 O O . GLU A 1 409 ? -5.541 -9.433 3.830 1.00 91.25 409 GLU A O 1
ATOM 3301 N N . GLU A 1 410 ? -4.917 -9.616 1.686 1.00 92.19 410 GLU A N 1
ATOM 3302 C CA . GLU A 1 410 ? -4.911 -8.172 1.404 1.00 92.19 410 GLU A CA 1
ATOM 3303 C C . GLU A 1 410 ? -6.255 -7.641 0.897 1.00 92.19 410 GLU A C 1
ATOM 3305 O O . GLU A 1 410 ? -6.358 -6.492 0.490 1.00 92.19 410 GLU A O 1
ATOM 3310 N N . LYS A 1 411 ? -7.310 -8.460 0.905 1.00 93.88 411 LYS A N 1
ATOM 3311 C CA . LYS A 1 411 ? -8.665 -8.020 0.528 1.00 93.88 411 LYS A CA 1
ATOM 3312 C C . LYS A 1 411 ? -9.214 -6.983 1.507 1.00 93.88 411 LYS A C 1
ATOM 3314 O O . LYS A 1 411 ? -9.935 -6.072 1.104 1.00 93.88 411 LYS A O 1
ATOM 3319 N N . ASP A 1 412 ? -8.852 -7.125 2.776 1.00 92.19 412 ASP A N 1
ATOM 3320 C CA . ASP A 1 412 ? -9.216 -6.208 3.845 1.00 92.19 412 ASP A CA 1
ATOM 3321 C C . ASP A 1 412 ? -8.395 -4.915 3.756 1.00 92.19 412 ASP A C 1
ATOM 3323 O O . ASP A 1 412 ? -7.162 -4.976 3.759 1.00 92.19 412 ASP A O 1
ATOM 3327 N N . PRO A 1 413 ? -9.037 -3.733 3.743 1.00 93.50 413 PRO A N 1
ATOM 3328 C CA . PRO A 1 413 ? -8.302 -2.491 3.879 1.00 93.50 413 PRO A CA 1
ATOM 3329 C C . PRO A 1 413 ? -7.639 -2.369 5.261 1.00 93.50 413 PRO A C 1
ATOM 3331 O O . PRO A 1 413 ? -8.035 -2.999 6.242 1.00 93.50 413 PRO A O 1
ATOM 3334 N N . LEU A 1 414 ? -6.651 -1.485 5.338 1.00 92.88 414 LEU A N 1
ATOM 3335 C CA . LEU A 1 414 ? -6.078 -0.928 6.550 1.00 92.88 414 LEU A CA 1
ATOM 3336 C C . LEU A 1 414 ? -6.085 0.593 6.378 1.00 92.88 414 LEU A C 1
ATOM 3338 O O . LEU A 1 414 ? -5.192 1.161 5.753 1.00 92.88 414 LEU A O 1
ATOM 3342 N N . TRP A 1 415 ? -7.118 1.240 6.910 1.00 93.75 415 TRP A N 1
ATOM 3343 C CA . TRP A 1 415 ? -7.234 2.694 6.911 1.00 93.75 415 TRP A CA 1
ATOM 3344 C C . TRP A 1 415 ? -6.114 3.298 7.765 1.00 93.75 415 TRP A C 1
ATOM 3346 O O . TRP A 1 415 ? -6.023 3.011 8.957 1.00 93.75 415 TRP A O 1
ATOM 3356 N N . GLN A 1 416 ? -5.264 4.107 7.138 1.00 91.56 416 GLN A N 1
ATOM 3357 C CA . GLN A 1 416 ? -4.228 4.914 7.784 1.00 91.56 416 GLN A CA 1
ATOM 3358 C C . GLN A 1 416 ? -4.767 6.322 8.041 1.00 91.56 416 GLN A C 1
ATOM 3360 O O . GLN A 1 416 ? -5.648 6.778 7.310 1.00 91.56 416 GLN A O 1
ATOM 3365 N N . ASP A 1 417 ? -4.211 7.017 9.029 1.00 90.94 417 ASP A N 1
ATOM 3366 C CA . ASP A 1 417 ? -4.497 8.426 9.303 1.00 90.94 417 ASP A CA 1
ATOM 3367 C C . ASP A 1 417 ? -4.165 9.301 8.068 1.00 90.94 417 ASP A C 1
ATOM 3369 O O . ASP A 1 417 ? -2.988 9.415 7.702 1.00 90.94 417 ASP A O 1
ATOM 3373 N N . PRO A 1 418 ? -5.157 9.933 7.403 1.00 89.44 418 PRO A N 1
ATOM 3374 C CA . PRO A 1 418 ? -4.909 10.800 6.250 1.00 89.44 418 PRO A CA 1
ATOM 3375 C C . PRO A 1 418 ? -4.121 12.069 6.593 1.00 89.44 418 PRO A C 1
ATOM 3377 O O . PRO A 1 418 ? -3.685 12.767 5.683 1.00 89.44 418 PRO A O 1
ATOM 3380 N N . CYS A 1 419 ? -3.979 12.404 7.879 1.00 88.62 419 CYS A N 1
ATOM 3381 C CA . CYS A 1 419 ? -3.422 13.669 8.343 1.00 88.62 419 CYS A CA 1
ATOM 3382 C C . CYS A 1 419 ? -1.939 13.610 8.727 1.00 88.62 419 CYS A C 1
ATOM 3384 O O . CYS A 1 419 ? -1.295 14.660 8.757 1.00 88.62 419 CYS A O 1
ATOM 3386 N N . GLU A 1 420 ? -1.395 12.414 8.972 1.00 88.12 420 GLU A N 1
ATOM 3387 C CA . GLU A 1 420 ? 0.044 12.203 9.199 1.00 88.12 420 GLU A CA 1
ATOM 3388 C C . GLU A 1 420 ? 0.857 12.225 7.896 1.00 88.12 420 GLU A C 1
ATOM 3390 O O . GLU A 1 420 ? 2.069 12.435 7.919 1.00 88.12 420 GLU A O 1
ATOM 3395 N N . ASP A 1 421 ? 0.193 12.039 6.754 1.00 87.00 421 ASP A N 1
ATOM 3396 C CA . ASP A 1 421 ? 0.799 12.084 5.428 1.00 87.00 421 ASP A CA 1
ATOM 3397 C C . ASP A 1 421 ? 0.348 13.341 4.675 1.00 87.00 421 ASP A C 1
ATOM 3399 O O . ASP A 1 421 ? -0.841 13.555 4.422 1.00 87.00 421 ASP A O 1
ATOM 3403 N N . LYS A 1 422 ? 1.315 14.183 4.289 1.00 89.06 422 LYS A N 1
ATOM 3404 C CA . LYS A 1 422 ? 1.029 15.434 3.580 1.00 89.06 422 LYS A CA 1
ATOM 3405 C C . LYS A 1 422 ? 0.289 15.184 2.261 1.00 89.06 422 LYS A C 1
ATOM 3407 O O . LYS A 1 422 ? -0.647 15.917 1.959 1.00 89.06 422 LYS A O 1
ATOM 3412 N N . ARG A 1 423 ? 0.682 14.175 1.476 1.00 88.50 423 ARG A N 1
ATOM 3413 C CA . ARG A 1 423 ? 0.073 13.931 0.164 1.00 88.50 423 ARG A CA 1
ATOM 3414 C C . ARG A 1 423 ? -1.348 13.406 0.317 1.00 88.50 423 ARG A C 1
ATOM 3416 O O . ARG A 1 423 ? -2.226 13.906 -0.379 1.00 88.50 423 ARG A O 1
ATOM 3423 N N . HIS A 1 424 ? -1.591 12.464 1.231 1.00 90.81 424 HIS A N 1
ATOM 3424 C CA . HIS A 1 424 ? -2.955 11.996 1.505 1.00 90.81 424 HIS A CA 1
ATOM 3425 C C . HIS A 1 424 ? -3.872 13.150 1.930 1.00 90.81 424 HIS A C 1
ATOM 3427 O O . HIS A 1 424 ? -5.004 13.221 1.453 1.00 90.81 424 HIS A O 1
ATOM 3433 N N . LYS A 1 425 ? -3.370 14.081 2.751 1.00 90.69 425 LYS A N 1
ATOM 3434 C CA . LYS A 1 425 ? -4.083 15.299 3.154 1.00 90.69 425 LYS A CA 1
ATOM 3435 C C . LYS A 1 425 ? -4.335 16.263 1.989 1.00 90.69 425 LYS A C 1
ATOM 3437 O O . LYS A 1 425 ? -5.445 16.776 1.871 1.00 90.69 425 LYS A O 1
ATOM 3442 N N . ASP A 1 426 ? -3.342 16.481 1.126 1.00 91.38 426 ASP A N 1
ATOM 3443 C CA . ASP A 1 426 ? -3.436 17.370 -0.043 1.00 91.38 426 ASP A CA 1
ATOM 3444 C C . ASP A 1 426 ? -4.451 16.864 -1.102 1.00 91.38 426 ASP A C 1
ATOM 3446 O O . ASP A 1 426 ? -4.962 17.674 -1.874 1.00 91.38 426 ASP A O 1
ATOM 3450 N N . ILE A 1 427 ? -4.783 15.559 -1.124 1.00 91.69 427 ILE A N 1
ATOM 3451 C CA . ILE A 1 427 ? -5.790 14.944 -2.025 1.00 91.69 427 ILE A CA 1
ATOM 3452 C C . ILE A 1 427 ? -7.098 14.512 -1.327 1.00 91.69 427 ILE A C 1
ATOM 3454 O O . ILE A 1 427 ? -7.884 13.755 -1.911 1.00 91.69 427 ILE A O 1
ATOM 3458 N N . TRP A 1 428 ? -7.343 14.967 -0.092 1.00 91.25 428 TRP A N 1
ATOM 3459 C CA . TRP A 1 428 ? -8.570 14.712 0.683 1.00 91.25 428 TRP A CA 1
ATOM 3460 C C . TRP A 1 428 ? -9.595 15.847 0.490 1.00 91.25 428 TRP A C 1
ATOM 3462 O O . TRP A 1 428 ? -9.223 16.977 0.178 1.00 91.25 428 TRP A O 1
ATOM 3472 N N . SER A 1 429 ? -10.900 15.589 0.680 1.00 88.88 429 SER A N 1
ATOM 3473 C CA . SER A 1 429 ? -11.901 16.675 0.586 1.00 88.88 429 SER A CA 1
ATOM 3474 C C . SER A 1 429 ? -11.673 17.706 1.693 1.00 88.88 429 SER A C 1
ATOM 3476 O O . SER A 1 429 ? -11.554 17.351 2.864 1.00 88.88 429 SER A O 1
ATOM 3478 N N . LYS A 1 430 ? -11.705 18.991 1.325 1.00 87.06 430 LYS A N 1
ATOM 3479 C CA . LYS A 1 430 ? -11.535 20.139 2.235 1.00 87.06 430 LYS A CA 1
ATOM 3480 C C . LYS A 1 430 ? -12.666 20.298 3.260 1.00 87.06 430 LYS A C 1
ATOM 3482 O O . LYS A 1 430 ? -12.527 21.078 4.194 1.00 87.06 430 LYS A O 1
ATOM 3487 N N . GLU A 1 431 ? -13.768 19.567 3.099 1.00 84.19 431 GLU A N 1
ATOM 3488 C CA . GLU A 1 431 ? -14.857 19.474 4.085 1.00 84.19 431 GLU A CA 1
ATOM 3489 C C . GLU A 1 431 ? -14.519 18.524 5.246 1.00 84.19 431 GLU A C 1
ATOM 3491 O O . GLU A 1 431 ? -15.198 18.517 6.274 1.00 84.19 431 GLU A O 1
ATOM 3496 N N . LYS A 1 432 ? -13.483 17.693 5.083 1.00 88.00 432 LYS A N 1
ATOM 3497 C CA . LYS A 1 432 ? -13.020 16.731 6.081 1.00 88.00 432 LYS A CA 1
ATOM 3498 C C . LYS A 1 432 ? -11.869 17.347 6.874 1.00 88.00 432 LYS A C 1
ATOM 3500 O O . LYS A 1 432 ? -10.972 17.973 6.315 1.00 88.00 432 LYS A O 1
ATOM 3505 N N . THR A 1 433 ? -11.880 17.151 8.190 1.00 87.69 433 THR A N 1
ATOM 3506 C CA . THR A 1 433 ? -10.820 17.627 9.087 1.00 87.69 433 THR A CA 1
ATOM 3507 C C . THR A 1 433 ? -10.376 16.533 10.049 1.00 87.69 433 THR A C 1
ATOM 3509 O O . THR A 1 433 ? -11.185 15.740 10.533 1.00 87.69 433 THR A O 1
ATOM 3512 N N . CYS A 1 434 ? -9.077 16.534 10.340 1.00 86.62 434 CYS A N 1
ATOM 3513 C CA . CYS A 1 434 ? -8.405 15.670 11.306 1.00 86.62 434 CYS A CA 1
ATOM 3514 C C . CYS A 1 434 ? -9.012 15.799 12.711 1.00 86.62 434 CYS A C 1
ATOM 3516 O O . CYS A 1 434 ? -9.106 14.822 13.447 1.00 86.62 434 CYS A O 1
ATOM 3518 N N . ASP A 1 435 ? -9.470 17.002 13.071 1.00 87.81 435 ASP A N 1
ATOM 3519 C CA . ASP A 1 435 ? -10.032 17.292 14.392 1.00 87.81 435 ASP A CA 1
ATOM 3520 C C . ASP A 1 435 ? -11.350 16.568 14.674 1.00 87.81 435 ASP A C 1
ATOM 3522 O O . ASP A 1 435 ? -11.727 16.441 15.835 1.00 87.81 435 ASP A O 1
ATOM 3526 N N . ARG A 1 436 ? -12.012 16.044 13.632 1.00 90.31 436 ARG A N 1
ATOM 3527 C CA . ARG A 1 436 ? -13.233 15.232 13.730 1.00 90.31 436 ARG A CA 1
ATOM 3528 C C . ARG A 1 436 ? -12.970 13.780 14.159 1.00 90.31 436 ARG A C 1
ATOM 3530 O O . ARG A 1 436 ? -13.920 13.058 14.445 1.00 90.31 436 ARG A O 1
ATOM 3537 N N . PHE A 1 437 ? -11.713 13.335 14.231 1.00 93.00 437 PHE A N 1
ATOM 3538 C CA . PHE A 1 437 ? -11.384 12.005 14.748 1.00 93.00 437 PHE A CA 1
ATOM 3539 C C . PHE A 1 437 ? -11.404 11.942 16.289 1.00 93.00 437 PHE A C 1
ATOM 3541 O O . PHE A 1 437 ? -11.011 12.903 16.960 1.00 93.00 437 PHE A O 1
ATOM 3548 N N . PRO A 1 438 ? -11.804 10.799 16.883 1.00 95.00 438 PRO A N 1
ATOM 3549 C CA . PRO A 1 438 ? -11.765 10.607 18.325 1.00 95.00 438 PRO A CA 1
ATOM 3550 C C . PRO A 1 438 ? -10.327 10.529 18.844 1.00 95.00 438 PRO A C 1
ATOM 3552 O O . PRO A 1 438 ? -9.517 9.708 18.416 1.00 95.00 438 PRO A O 1
ATOM 3555 N N . LYS A 1 439 ? -10.045 11.361 19.845 1.00 94.25 439 LYS A N 1
ATOM 3556 C CA . LYS A 1 439 ? -8.765 11.448 20.560 1.00 94.25 439 LYS A CA 1
ATOM 3557 C C . LYS A 1 439 ? -8.713 10.456 21.742 1.00 94.25 439 LYS A C 1
ATOM 3559 O O . LYS A 1 439 ? -7.667 10.309 22.378 1.00 94.25 439 LYS A O 1
ATOM 3564 N N . LEU A 1 440 ? -9.817 9.740 22.004 1.00 96.19 440 LEU A N 1
ATOM 3565 C CA . LEU A 1 440 ? -9.946 8.647 22.975 1.00 96.19 440 LEU A CA 1
ATOM 3566 C C . LEU A 1 440 ? -10.826 7.489 22.454 1.00 96.19 440 LEU A C 1
ATOM 3568 O O . LEU A 1 440 ? -11.956 7.711 22.021 1.00 96.19 440 LEU A O 1
ATOM 3572 N N . LEU A 1 441 ? -10.352 6.250 22.626 1.00 97.88 441 LEU A N 1
ATOM 3573 C CA . LEU A 1 441 ? -11.127 5.014 22.450 1.00 97.88 441 LEU A CA 1
ATOM 3574 C C . LEU A 1 441 ? -11.349 4.286 23.788 1.00 97.88 441 LEU A C 1
ATOM 3576 O O . LEU A 1 441 ? -10.399 3.835 24.430 1.00 97.88 441 LEU A O 1
ATOM 3580 N N . ILE A 1 442 ? -12.605 4.087 24.192 1.00 97.50 442 ILE A N 1
ATOM 3581 C CA . ILE A 1 442 ? -12.965 3.219 25.326 1.00 97.50 442 ILE A CA 1
ATOM 3582 C C . ILE A 1 442 ? -13.237 1.813 24.767 1.00 97.50 442 ILE A C 1
ATOM 3584 O O . ILE A 1 442 ? -14.370 1.464 24.428 1.00 97.50 442 ILE A O 1
ATOM 3588 N N . ILE A 1 443 ? -12.174 1.012 24.638 1.00 95.88 443 ILE A N 1
ATOM 3589 C CA . ILE A 1 443 ? -12.170 -0.263 23.888 1.00 95.88 443 ILE A CA 1
ATOM 3590 C C . ILE A 1 443 ? -12.981 -1.390 24.538 1.00 95.88 443 ILE A C 1
ATOM 3592 O O . ILE A 1 443 ? -13.202 -2.430 23.916 1.00 95.88 443 ILE A O 1
ATOM 3596 N N . GLY A 1 444 ? -13.419 -1.204 25.785 1.00 90.56 444 GLY A N 1
ATOM 3597 C CA . GLY A 1 444 ? -14.176 -2.203 26.525 1.00 90.56 444 GLY A CA 1
ATOM 3598 C C . GLY A 1 444 ? -13.463 -2.673 27.797 1.00 90.56 444 GLY A C 1
ATOM 3599 O O . GLY A 1 444 ? -12.929 -1.841 28.538 1.00 90.56 444 GLY A O 1
ATOM 3600 N N . PRO A 1 445 ? -13.475 -3.989 28.065 1.00 88.19 445 PRO A N 1
ATOM 3601 C CA . PRO A 1 445 ? -14.369 -4.981 27.454 1.00 88.19 445 PRO A CA 1
ATOM 3602 C C . PRO A 1 445 ? -15.834 -4.785 27.916 1.00 88.19 445 PRO A C 1
ATOM 3604 O O . PRO A 1 445 ? -16.180 -3.792 28.563 1.00 88.19 445 PRO A O 1
ATOM 3607 N N . GLN A 1 446 ? -16.754 -5.684 27.549 1.00 81.00 446 GLN A N 1
ATOM 3608 C CA . GLN A 1 446 ? -18.178 -5.554 27.916 1.00 81.00 446 GLN A CA 1
ATOM 3609 C C . GLN A 1 446 ? -18.457 -5.562 29.440 1.00 81.00 446 GLN A C 1
ATOM 3611 O O . GLN A 1 446 ? -17.670 -6.029 30.246 1.00 81.00 446 GLN A O 1
ATOM 3616 N N . LYS A 1 447 ? -19.652 -5.130 29.865 1.00 77.81 447 LYS A N 1
ATOM 3617 C CA . LYS A 1 447 ? -20.203 -5.291 31.239 1.00 77.81 447 LYS A CA 1
ATOM 3618 C C . LYS A 1 447 ? -19.429 -4.638 32.410 1.00 77.81 447 LYS A C 1
ATOM 3620 O O . LYS A 1 447 ? -20.021 -4.484 33.471 1.00 77.81 447 LYS A O 1
ATOM 3625 N N . THR A 1 448 ? -18.189 -4.182 32.231 1.00 79.88 448 THR A N 1
ATOM 3626 C CA . THR A 1 448 ? -17.269 -3.732 33.299 1.00 79.88 448 THR A CA 1
ATOM 3627 C C . THR A 1 448 ? -17.522 -2.320 33.842 1.00 79.88 448 THR A C 1
ATOM 3629 O O . THR A 1 448 ? -16.821 -1.864 34.741 1.00 79.88 448 THR A O 1
ATOM 3632 N N . GLY A 1 449 ? -18.528 -1.617 33.312 1.00 83.38 449 GLY A N 1
ATOM 3633 C CA . GLY A 1 449 ? -18.841 -0.223 33.655 1.00 83.38 449 GLY A CA 1
ATOM 3634 C C . GLY A 1 449 ? -18.661 0.770 32.503 1.00 83.38 449 GLY A C 1
ATOM 3635 O O . GLY A 1 449 ? -18.905 1.957 32.685 1.00 83.38 449 GLY A O 1
ATOM 3636 N N . THR A 1 450 ? -18.305 0.317 31.299 1.00 89.31 450 THR A N 1
ATOM 3637 C CA . THR A 1 450 ? -17.983 1.196 30.156 1.00 89.31 450 THR A CA 1
ATOM 3638 C C . THR A 1 450 ? -19.093 2.163 29.738 1.00 89.31 450 THR A C 1
ATOM 3640 O O . THR A 1 450 ? -18.790 3.294 29.378 1.00 89.31 450 THR A O 1
ATOM 3643 N N . THR A 1 451 ? -20.378 1.801 29.851 1.00 88.81 451 THR A N 1
ATOM 3644 C CA . THR A 1 451 ? -21.482 2.768 29.646 1.00 88.81 451 THR A CA 1
ATOM 3645 C C . THR A 1 451 ? -21.547 3.840 30.741 1.00 88.81 451 THR A C 1
ATOM 3647 O O . THR A 1 451 ? -21.968 4.958 30.468 1.00 88.81 451 THR A O 1
ATOM 3650 N N . ALA A 1 452 ? -21.157 3.517 31.979 1.00 87.44 452 ALA A N 1
ATOM 3651 C CA . ALA A 1 452 ? -21.108 4.496 33.064 1.00 87.44 452 ALA A CA 1
ATOM 3652 C C . ALA A 1 452 ? -19.986 5.509 32.806 1.00 87.44 452 ALA A C 1
ATOM 3654 O O . ALA A 1 452 ? -20.254 6.703 32.791 1.00 87.44 452 ALA A O 1
ATOM 3655 N N . LEU A 1 453 ? -18.774 5.028 32.490 1.00 92.62 453 LEU A N 1
ATOM 3656 C CA . LEU A 1 453 ? -17.647 5.887 32.112 1.00 92.62 453 LEU A CA 1
ATOM 3657 C C . LEU A 1 453 ? -17.994 6.795 30.922 1.00 92.62 453 LEU A C 1
ATOM 3659 O O . LEU A 1 453 ? -17.754 7.993 30.991 1.00 92.62 453 LEU A O 1
ATOM 3663 N N . TYR A 1 454 ? -18.594 6.240 29.864 1.00 94.50 454 TYR A N 1
ATOM 3664 C CA . TYR A 1 454 ? -19.023 6.996 28.683 1.00 94.50 454 TYR A CA 1
ATOM 3665 C C . TYR A 1 454 ? -19.971 8.154 29.043 1.00 94.50 454 TYR A C 1
ATOM 3667 O O . TYR A 1 454 ? -19.733 9.289 28.638 1.00 94.50 454 TYR A O 1
ATOM 3675 N N . LEU A 1 455 ? -21.005 7.897 29.858 1.00 92.62 455 LEU A N 1
ATOM 3676 C CA . LEU A 1 455 ? -21.929 8.952 30.287 1.00 92.62 455 LEU A CA 1
ATOM 3677 C C . LEU A 1 455 ? -21.296 9.951 31.262 1.00 92.62 455 LEU A C 1
ATOM 3679 O O . LEU A 1 455 ? -21.652 11.123 31.211 1.00 92.62 455 LEU A O 1
ATOM 3683 N N . PHE A 1 456 ? -20.384 9.520 32.138 1.00 92.62 456 PHE A N 1
ATOM 3684 C CA . PHE A 1 456 ? -19.696 10.429 33.056 1.00 92.62 456 PHE A CA 1
ATOM 3685 C C . PHE A 1 456 ? -18.706 11.337 32.313 1.00 92.62 456 PHE A C 1
ATOM 3687 O O . PHE A 1 456 ? -18.649 12.521 32.617 1.00 92.62 456 PHE A O 1
ATOM 3694 N N . LEU A 1 457 ? -17.984 10.835 31.304 1.00 92.19 457 LEU A N 1
ATOM 3695 C CA . LEU A 1 457 ? -17.128 11.670 30.450 1.00 92.19 457 LEU A CA 1
ATOM 3696 C C . LEU A 1 457 ? -17.947 12.663 29.618 1.00 92.19 457 LEU A C 1
ATOM 3698 O O . LEU A 1 457 ? -17.562 13.822 29.519 1.00 92.19 457 LEU A O 1
ATOM 3702 N N . GLY A 1 458 ? -19.117 12.255 29.117 1.00 90.38 458 GLY A N 1
ATOM 3703 C CA . GLY A 1 458 ? -20.063 13.137 28.417 1.00 90.38 458 GLY A CA 1
ATOM 3704 C C . GLY A 1 458 ? -20.757 14.190 29.298 1.00 90.38 458 GLY A C 1
ATOM 3705 O O . GLY A 1 458 ? -21.657 14.877 28.822 1.00 90.38 458 GLY A O 1
ATOM 3706 N N . MET A 1 459 ? -20.384 14.316 30.579 1.00 89.25 459 MET A N 1
ATOM 3707 C CA . MET A 1 459 ? -20.760 15.445 31.445 1.00 89.25 459 MET A CA 1
ATOM 3708 C C . MET A 1 459 ? -19.697 16.559 31.469 1.00 89.25 459 MET A C 1
ATOM 3710 O O . MET A 1 459 ? -19.915 17.586 32.111 1.00 89.25 459 MET A O 1
ATOM 3714 N N . HIS A 1 460 ? -18.549 16.361 30.817 1.00 89.25 460 HIS A N 1
ATOM 3715 C CA . HIS A 1 460 ? -17.424 17.292 30.818 1.00 89.25 460 HIS A CA 1
ATOM 3716 C C . HIS A 1 460 ? -17.500 18.252 29.619 1.00 89.25 460 HIS A C 1
ATOM 3718 O O . HIS A 1 460 ? -17.614 17.765 28.499 1.00 89.25 460 HIS A O 1
ATOM 3724 N N . PRO A 1 461 ? -17.398 19.586 29.793 1.00 87.75 461 PRO A N 1
ATOM 3725 C CA . PRO A 1 461 ? -17.580 20.537 28.691 1.00 87.75 461 PRO A CA 1
ATOM 3726 C C . PRO A 1 461 ? -16.551 20.338 27.571 1.00 87.75 461 PRO A C 1
ATOM 3728 O O . PRO A 1 461 ? -16.905 20.374 26.398 1.00 87.75 461 PRO A O 1
ATOM 3731 N N . ASP A 1 462 ? -15.297 20.056 27.936 1.00 87.06 462 ASP A N 1
ATOM 3732 C CA . ASP A 1 462 ? -14.206 19.863 26.973 1.00 87.06 462 ASP A CA 1
ATOM 3733 C C . ASP A 1 462 ? -14.239 18.490 26.251 1.00 87.06 462 ASP A C 1
ATOM 3735 O O . ASP A 1 462 ? -13.414 18.254 25.370 1.00 87.06 462 ASP A O 1
ATOM 3739 N N . LEU A 1 463 ? -15.137 17.559 26.624 1.00 89.56 463 LEU A N 1
ATOM 3740 C CA . LEU A 1 463 ? -15.196 16.194 26.071 1.00 89.56 463 LEU A CA 1
ATOM 3741 C C . LEU A 1 463 ? -16.544 15.932 25.387 1.00 89.56 463 LEU A C 1
ATOM 3743 O O . LEU A 1 463 ? -17.593 15.987 26.022 1.00 89.56 463 LEU A O 1
ATOM 3747 N N . SER A 1 464 ? -16.523 15.544 24.112 1.00 92.19 464 SER A N 1
ATOM 3748 C CA . SER A 1 464 ? -17.743 15.222 23.355 1.00 92.19 464 SER A CA 1
ATOM 3749 C C . SER A 1 464 ? -17.766 13.760 22.912 1.00 92.19 464 SER A C 1
ATOM 3751 O O . SER A 1 464 ? -16.798 13.252 22.349 1.00 92.19 464 SER A O 1
ATOM 3753 N N . SER A 1 465 ? -18.878 13.068 23.153 1.00 93.25 465 SER A N 1
ATOM 3754 C CA . SER A 1 465 ? -19.068 11.695 22.680 1.00 93.25 465 SER A CA 1
ATOM 3755 C C . SER A 1 465 ? -19.524 11.654 21.220 1.00 93.25 465 SER A C 1
ATOM 3757 O O . SER A 1 465 ? -20.054 12.631 20.690 1.00 93.25 465 SER A O 1
ATOM 3759 N N . ASN A 1 466 ? -19.416 10.483 20.594 1.00 95.19 466 ASN A N 1
ATOM 3760 C CA . ASN A 1 466 ? -20.124 10.196 19.349 1.00 95.19 466 ASN A CA 1
ATOM 3761 C C . ASN A 1 466 ? -21.655 10.352 19.473 1.00 95.19 466 ASN A C 1
ATOM 3763 O O . ASN A 1 466 ? -22.233 10.166 20.550 1.00 95.19 466 ASN A O 1
ATOM 3767 N N . TYR A 1 467 ? -22.311 10.610 18.341 1.00 95.25 467 TYR A N 1
ATOM 3768 C CA . TYR A 1 467 ? -23.748 10.423 18.156 1.00 95.25 467 TYR A CA 1
ATOM 3769 C C . TYR A 1 467 ? -24.128 8.933 18.289 1.00 95.25 467 TYR A C 1
ATOM 3771 O O . TYR A 1 467 ? -23.301 8.056 18.014 1.00 95.25 467 TYR A O 1
ATOM 3779 N N . PRO A 1 468 ? -25.363 8.611 18.718 1.00 93.81 468 PRO A N 1
ATOM 3780 C CA . PRO A 1 468 ? -25.792 7.228 18.884 1.00 93.81 468 PRO A CA 1
ATOM 3781 C C . PRO A 1 468 ? -26.114 6.553 17.543 1.00 93.81 468 PRO A C 1
ATOM 3783 O O . PRO A 1 468 ? -26.798 7.114 16.690 1.00 93.81 468 PRO A O 1
ATOM 3786 N N . SER A 1 469 ? -25.687 5.301 17.405 1.00 94.12 469 SER A N 1
ATOM 3787 C CA . SER A 1 469 ? -26.092 4.394 16.331 1.00 94.12 469 SER A CA 1
ATOM 3788 C C . SER A 1 469 ? -27.509 3.858 16.565 1.00 94.12 469 SER A C 1
ATOM 3790 O O . SER A 1 469 ? -27.880 3.522 17.693 1.00 94.12 469 SER A O 1
ATOM 3792 N N . SER A 1 470 ? -28.291 3.708 15.495 1.00 92.75 470 SER A N 1
ATOM 3793 C CA . SER A 1 470 ? -29.596 3.031 15.526 1.00 92.75 470 SER A CA 1
ATOM 3794 C C . SER A 1 470 ? -29.484 1.519 15.769 1.00 92.75 470 SER A C 1
ATOM 3796 O O . SER A 1 470 ? -30.406 0.922 16.320 1.00 92.75 470 SER A O 1
ATOM 3798 N N . GLU A 1 471 ? -28.358 0.907 15.388 1.00 92.88 471 GLU A N 1
ATOM 3799 C CA . GLU A 1 471 ? -28.094 -0.535 15.507 1.00 92.88 471 GLU A CA 1
ATOM 3800 C C . GLU A 1 471 ? -27.356 -0.878 16.814 1.00 92.88 471 GLU A C 1
ATOM 3802 O O . GLU A 1 471 ? -27.657 -1.869 17.479 1.00 92.88 471 GLU A O 1
ATOM 3807 N N . THR A 1 472 ? -26.381 -0.045 17.193 1.00 93.31 472 THR A N 1
ATOM 3808 C CA . THR A 1 472 ? -25.397 -0.318 18.261 1.00 93.31 472 THR A CA 1
ATOM 3809 C C . THR A 1 472 ? -25.462 0.669 19.437 1.00 93.31 472 THR A C 1
ATOM 3811 O O . THR A 1 472 ? -24.661 0.587 20.372 1.00 93.31 472 THR A O 1
ATOM 3814 N N . PHE A 1 473 ? -26.477 1.541 19.461 1.00 92.62 473 PHE A N 1
ATOM 3815 C CA . PHE A 1 473 ? -26.772 2.502 20.531 1.00 92.62 473 PHE A CA 1
ATOM 3816 C C . PHE A 1 473 ? -25.598 3.454 20.815 1.00 92.62 473 PHE A C 1
ATOM 3818 O O . PHE A 1 473 ? -25.216 4.248 19.967 1.00 92.62 473 PHE A O 1
ATOM 3825 N N . GLU A 1 474 ? -25.028 3.396 22.016 1.00 91.88 474 GLU A N 1
ATOM 3826 C CA . GLU A 1 474 ? -23.872 4.200 22.431 1.00 91.88 474 GLU A CA 1
ATOM 3827 C C . GLU A 1 474 ? -22.564 3.834 21.692 1.00 91.88 474 GLU A C 1
ATOM 3829 O O . GLU A 1 474 ? -21.616 4.614 21.731 1.00 91.88 474 GLU A O 1
ATOM 3834 N N . GLU A 1 475 ? -22.499 2.662 21.044 1.00 95.50 475 GLU A N 1
ATOM 3835 C CA . GLU A 1 475 ? -21.287 2.134 20.405 1.00 95.50 475 GLU A CA 1
ATOM 3836 C C . GLU A 1 475 ? -21.278 2.329 18.885 1.00 95.50 475 GLU A C 1
ATOM 3838 O O . GLU A 1 475 ? -22.325 2.253 18.242 1.00 95.50 475 GLU A O 1
ATOM 3843 N N . ILE A 1 476 ? -20.089 2.497 18.296 1.00 97.44 476 ILE A N 1
ATOM 3844 C CA . ILE A 1 476 ? -19.900 2.585 16.834 1.00 97.44 476 ILE A CA 1
ATOM 3845 C C . ILE A 1 476 ? -19.543 1.208 16.242 1.00 97.44 476 ILE A C 1
ATOM 3847 O O . ILE A 1 476 ? -19.997 0.842 15.158 1.00 97.44 476 ILE A O 1
ATOM 3851 N N . GLN A 1 477 ? -18.739 0.421 16.966 1.00 97.12 477 GLN A N 1
ATOM 3852 C CA . GLN A 1 477 ? -18.259 -0.908 16.562 1.00 97.12 477 GLN A CA 1
ATOM 3853 C C . GLN A 1 477 ? -17.595 -0.922 15.170 1.00 97.12 477 GLN A C 1
ATOM 3855 O O . GLN A 1 477 ? -17.810 -1.829 14.367 1.00 97.12 477 GLN A O 1
ATOM 3860 N N . PHE A 1 478 ? -16.785 0.099 14.873 1.00 98.06 478 PHE A N 1
ATOM 3861 C CA . PHE A 1 478 ? -16.087 0.248 13.596 1.00 98.06 478 PHE A CA 1
ATOM 3862 C C . PHE A 1 478 ? -14.942 -0.761 13.449 1.00 98.06 478 PHE A C 1
ATOM 3864 O O . PHE A 1 478 ? -14.960 -1.592 12.544 1.00 98.06 478 PHE A O 1
ATOM 3871 N N . PHE A 1 479 ? -13.960 -0.738 14.356 1.00 98.06 479 PHE A N 1
ATOM 3872 C CA . PHE A 1 479 ? -12.706 -1.482 14.180 1.00 98.06 479 PHE A CA 1
ATOM 3873 C C . PHE A 1 479 ? -12.836 -3.018 14.273 1.00 98.06 479 PHE A C 1
ATOM 3875 O O . PHE A 1 479 ? -12.033 -3.724 13.660 1.00 98.06 479 PHE A O 1
ATOM 3882 N N . ASN A 1 480 ? -13.839 -3.554 14.982 1.00 93.88 480 ASN A N 1
ATOM 3883 C CA . ASN A 1 480 ? -13.965 -4.993 15.279 1.00 93.88 480 ASN A CA 1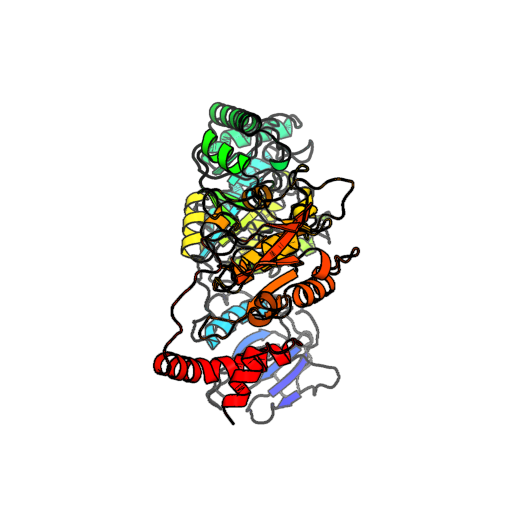
ATOM 3884 C C . ASN A 1 480 ? -14.709 -5.847 14.235 1.00 93.88 480 ASN A C 1
ATOM 3886 O O . ASN A 1 480 ? -14.898 -7.037 14.478 1.00 93.88 480 ASN A O 1
ATOM 3890 N N . GLY A 1 481 ? -15.208 -5.292 13.126 1.00 90.44 481 GLY A N 1
ATOM 3891 C CA . GLY A 1 481 ? -16.074 -6.076 12.235 1.00 90.44 481 GLY A CA 1
ATOM 3892 C C . GLY A 1 481 ? -16.421 -5.423 10.901 1.00 90.44 481 GLY A C 1
ATOM 3893 O O . GLY A 1 481 ? -15.642 -4.641 10.355 1.00 90.44 481 GLY A O 1
ATOM 3894 N N . HIS A 1 482 ? -17.602 -5.769 10.376 1.00 93.19 482 HIS A N 1
ATOM 3895 C CA . HIS A 1 482 ? -18.072 -5.382 9.038 1.00 93.19 482 HIS A CA 1
ATOM 3896 C C . HIS A 1 482 ? -18.183 -3.863 8.834 1.00 93.19 482 HIS A C 1
ATOM 3898 O O . HIS A 1 482 ? -17.978 -3.378 7.723 1.00 93.19 482 HIS A O 1
ATOM 3904 N N . ASN A 1 483 ? -18.461 -3.099 9.896 1.00 95.69 483 ASN A N 1
ATOM 3905 C CA . ASN A 1 483 ? -18.542 -1.639 9.839 1.00 95.69 483 ASN A CA 1
ATOM 3906 C C . ASN A 1 483 ? -17.235 -0.992 9.357 1.00 95.69 483 ASN A C 1
ATOM 3908 O O . ASN A 1 483 ? -17.294 0.026 8.676 1.00 95.69 483 ASN A O 1
ATOM 3912 N N . TYR A 1 484 ? -16.074 -1.614 9.596 1.00 96.19 484 TYR A N 1
ATOM 3913 C CA . TYR A 1 484 ? -14.787 -1.120 9.099 1.00 96.19 484 TYR A CA 1
ATOM 3914 C C . TYR A 1 484 ? -14.764 -0.918 7.576 1.00 96.19 484 TYR A C 1
ATOM 3916 O O . TYR A 1 484 ? -14.167 0.028 7.066 1.00 96.19 484 TYR A O 1
ATOM 3924 N N . HIS A 1 485 ? -15.463 -1.780 6.835 1.00 93.81 485 HIS A N 1
ATOM 3925 C CA . HIS A 1 485 ? -15.462 -1.786 5.372 1.00 93.81 485 HIS A CA 1
ATOM 3926 C C . HIS A 1 485 ? -16.340 -0.670 4.776 1.00 93.81 485 HIS A C 1
ATOM 3928 O O . HIS A 1 485 ? -16.204 -0.370 3.588 1.00 93.81 485 HIS A O 1
ATOM 3934 N N . LYS A 1 486 ? -17.174 -0.010 5.602 1.00 93.06 486 LYS A N 1
ATOM 3935 C CA . LYS A 1 486 ? -17.922 1.211 5.248 1.00 93.06 486 LYS A CA 1
ATOM 3936 C C . LYS A 1 486 ? -17.001 2.434 5.067 1.00 93.06 486 LYS A C 1
ATOM 3938 O O . LYS A 1 486 ? -17.409 3.405 4.444 1.00 93.06 486 LYS A O 1
ATOM 3943 N N . GLY A 1 487 ? -15.748 2.358 5.527 1.00 93.56 487 GLY A N 1
ATOM 3944 C CA . GLY A 1 487 ? -14.716 3.368 5.274 1.00 93.56 487 GLY A CA 1
ATOM 3945 C C . GLY A 1 487 ? -14.599 4.454 6.346 1.00 93.56 487 GLY A C 1
ATOM 3946 O O . GLY A 1 487 ? -15.368 4.504 7.303 1.00 93.56 487 GLY A O 1
ATOM 3947 N N . ILE A 1 488 ? -13.595 5.320 6.172 1.00 94.25 488 ILE A N 1
ATOM 3948 C CA . ILE A 1 488 ? -13.270 6.426 7.089 1.00 94.25 488 ILE A CA 1
ATOM 3949 C C . ILE A 1 488 ? -14.447 7.408 7.210 1.00 94.25 488 ILE A C 1
ATOM 3951 O O . ILE A 1 488 ? -14.775 7.837 8.312 1.00 94.25 488 ILE A O 1
ATOM 3955 N N . ASP A 1 489 ? -15.108 7.720 6.096 1.00 91.81 489 ASP A N 1
ATOM 3956 C CA . ASP A 1 489 ? -16.183 8.719 6.031 1.00 91.81 489 ASP A CA 1
ATOM 3957 C C . ASP A 1 489 ? -17.363 8.341 6.939 1.00 91.81 489 ASP A C 1
ATOM 3959 O O . ASP A 1 489 ? -17.756 9.129 7.798 1.00 91.81 489 ASP A O 1
ATOM 3963 N N . TRP A 1 490 ? -17.823 7.087 6.849 1.00 94.38 490 TRP A N 1
ATOM 3964 C CA . TRP A 1 490 ? -18.857 6.526 7.726 1.00 94.38 490 TRP A CA 1
ATOM 3965 C C . TRP A 1 490 ? -18.473 6.580 9.212 1.00 94.38 490 TRP A C 1
ATOM 3967 O O . TRP A 1 490 ? -19.332 6.743 10.071 1.00 94.38 490 TRP A O 1
ATOM 3977 N N . TYR A 1 491 ? -17.182 6.460 9.542 1.00 96.19 491 TYR A N 1
ATOM 3978 C CA . TYR A 1 491 ? -16.713 6.603 10.922 1.00 96.19 491 TYR A CA 1
ATOM 3979 C C . TYR A 1 491 ? -16.736 8.064 11.392 1.00 96.19 491 TYR A C 1
ATOM 3981 O O . TYR A 1 491 ? -17.140 8.341 12.519 1.00 96.19 491 TYR A O 1
ATOM 3989 N N . MET A 1 492 ? -16.356 9.008 10.524 1.00 93.25 492 MET A N 1
ATOM 3990 C CA . MET A 1 492 ? -16.382 10.445 10.823 1.00 93.25 492 MET A CA 1
ATOM 3991 C C . MET A 1 492 ? -17.808 10.988 11.004 1.00 93.25 492 MET A C 1
ATOM 3993 O O . MET A 1 492 ? -18.003 11.911 11.792 1.00 93.25 492 MET A O 1
ATOM 3997 N N . GLU A 1 493 ? -18.808 10.416 10.325 1.00 93.00 493 GLU A N 1
ATOM 3998 C CA . GLU A 1 493 ? -20.226 10.795 10.457 1.00 93.00 493 GLU A CA 1
ATOM 3999 C C . GLU A 1 493 ? -20.750 10.725 11.902 1.00 93.00 493 GLU A C 1
ATOM 4001 O O . GLU A 1 493 ? -21.585 11.545 12.287 1.00 93.00 493 GLU A O 1
ATOM 4006 N N . PHE A 1 494 ? -20.213 9.823 12.732 1.00 95.75 494 PHE A N 1
ATOM 4007 C CA . PHE A 1 494 ? -20.585 9.692 14.146 1.00 95.75 494 PHE A CA 1
ATOM 4008 C C . PHE A 1 494 ? -20.104 10.834 15.042 1.00 95.75 494 PHE A C 1
ATOM 4010 O O . PHE A 1 494 ? -20.571 10.936 16.176 1.00 95.75 494 PHE A O 1
ATOM 4017 N N . PHE A 1 495 ? -19.193 11.687 14.578 1.00 93.69 495 PHE A N 1
ATOM 4018 C CA . PHE A 1 495 ? -18.645 12.783 15.373 1.00 93.69 495 PHE A CA 1
ATOM 4019 C C . PHE A 1 495 ? -19.210 14.133 14.910 1.00 93.69 495 PHE A C 1
ATOM 4021 O O . PHE A 1 495 ? -19.459 14.305 13.709 1.00 93.69 495 PHE A O 1
ATOM 4028 N N . PRO A 1 496 ? -19.414 15.106 15.818 1.00 86.88 496 PRO A N 1
ATOM 4029 C CA . PRO A 1 496 ? -19.763 16.475 15.444 1.00 86.88 496 PRO A CA 1
ATOM 4030 C C . PRO A 1 496 ? -18.774 17.086 14.439 1.00 86.88 496 PRO A C 1
ATOM 4032 O O . PRO A 1 496 ? -17.643 16.625 14.290 1.00 86.88 496 PRO A O 1
ATOM 4035 N N . ILE A 1 497 ? -19.198 18.134 13.735 1.00 83.25 497 ILE A N 1
ATOM 4036 C CA . ILE A 1 497 ? -18.270 18.970 12.963 1.00 83.25 497 ILE A CA 1
ATOM 4037 C C . ILE A 1 497 ? -17.575 19.914 13.963 1.00 83.25 497 ILE A C 1
ATOM 4039 O O . ILE A 1 497 ? -18.298 20.588 14.703 1.00 83.25 497 ILE A O 1
ATOM 4043 N N . PRO A 1 498 ? -16.228 19.985 13.999 1.00 76.00 498 PRO A N 1
ATOM 4044 C CA . PRO A 1 498 ? -15.510 20.833 14.949 1.00 76.00 498 PRO A CA 1
ATOM 4045 C C . PRO A 1 498 ? -15.921 22.300 14.892 1.00 76.00 498 PRO A C 1
ATOM 4047 O O . PRO A 1 498 ? -16.078 22.868 13.808 1.00 76.00 498 PRO A O 1
ATOM 4050 N N . SER A 1 499 ? -16.048 22.933 16.060 1.00 66.62 499 SER A N 1
ATOM 4051 C CA . SER A 1 499 ? -16.245 24.384 16.129 1.00 66.62 499 SER A CA 1
ATOM 4052 C C . SER A 1 499 ? -14.902 25.117 16.064 1.00 66.62 499 SER A C 1
ATOM 4054 O O . SER A 1 499 ? -13.927 24.705 16.689 1.00 66.62 499 SER A O 1
ATOM 4056 N N . ASN A 1 500 ? -14.859 26.277 15.400 1.00 60.44 500 ASN A N 1
ATOM 4057 C CA . ASN A 1 500 ? -13.674 27.153 15.382 1.00 60.44 500 ASN A CA 1
ATOM 4058 C C . ASN A 1 500 ? -13.325 27.760 16.764 1.00 60.44 500 ASN A C 1
ATOM 4060 O O . ASN A 1 500 ? -12.398 28.561 16.863 1.00 60.44 500 ASN A O 1
ATOM 4064 N N . THR A 1 501 ? -14.089 27.443 17.813 1.00 54.38 501 THR A N 1
ATOM 4065 C CA . THR A 1 501 ? -14.020 28.073 19.140 1.00 54.38 501 THR A CA 1
ATOM 4066 C C . THR A 1 501 ? -13.698 27.115 20.288 1.00 54.38 501 THR A C 1
ATOM 4068 O O . THR A 1 501 ? -13.545 27.576 21.417 1.00 54.38 501 THR A O 1
ATOM 4071 N N . THR A 1 502 ? -13.590 25.807 20.042 1.00 56.06 502 THR A N 1
ATOM 4072 C CA . THR A 1 502 ? -13.445 24.793 21.100 1.00 56.06 502 THR A CA 1
ATOM 4073 C C . THR A 1 502 ? -12.269 23.855 20.853 1.00 56.06 502 THR A C 1
ATOM 4075 O O . THR A 1 502 ? -11.965 23.469 19.727 1.00 56.06 502 THR A O 1
ATOM 4078 N N . SER A 1 503 ? -11.600 23.451 21.934 1.00 60.25 503 SER A N 1
ATOM 4079 C CA . SER A 1 503 ? -10.545 22.434 21.919 1.00 60.25 503 SER A CA 1
ATOM 4080 C C . SER A 1 503 ? -11.153 21.026 21.872 1.00 60.25 503 SER A C 1
ATOM 4082 O O . SER A 1 503 ? -10.954 20.236 22.794 1.00 60.25 503 SER A O 1
ATOM 4084 N N . ASP A 1 504 ? -11.942 20.738 20.833 1.00 71.75 504 ASP A N 1
ATOM 4085 C CA . ASP A 1 504 ? -12.810 19.558 20.774 1.00 71.75 504 ASP A CA 1
ATOM 4086 C C . ASP A 1 504 ? -12.032 18.251 20.976 1.00 71.75 504 ASP A C 1
ATOM 4088 O O . ASP A 1 504 ? -11.174 17.859 20.173 1.00 71.75 504 ASP A O 1
ATOM 4092 N N . PHE A 1 505 ? -12.353 17.557 22.070 1.00 88.75 505 PHE A N 1
ATOM 4093 C CA . PHE A 1 505 ? -11.808 16.250 22.401 1.00 88.75 505 PHE A CA 1
ATOM 4094 C C . PHE A 1 505 ? -12.901 15.190 22.253 1.00 88.75 505 PHE A C 1
ATOM 4096 O O . PHE A 1 505 ? -13.655 14.893 23.184 1.00 88.75 505 PHE A O 1
ATOM 4103 N N . TYR A 1 506 ? -13.002 14.627 21.049 1.00 94.25 506 TYR A N 1
ATOM 4104 C CA . TYR A 1 506 ? -13.970 13.573 20.774 1.00 94.25 506 TYR A CA 1
ATOM 4105 C C . TYR A 1 506 ? -13.540 12.225 21.351 1.00 94.25 506 TYR A C 1
ATOM 4107 O O . TYR A 1 506 ? -12.355 11.879 21.354 1.00 94.25 506 TYR A O 1
ATOM 4115 N N . PHE A 1 507 ? -14.515 11.435 21.794 1.00 96.38 507 PHE A N 1
ATOM 4116 C CA . PHE A 1 507 ? -14.298 10.062 22.232 1.00 96.38 507 PHE A CA 1
ATOM 4117 C C . PHE A 1 507 ? -15.423 9.129 21.790 1.00 96.38 507 PHE A C 1
ATOM 4119 O O . PHE A 1 507 ? -16.573 9.540 21.628 1.00 96.38 507 PHE A O 1
ATOM 4126 N N . GLU A 1 508 ? -15.095 7.847 21.645 1.00 97.50 508 GLU A N 1
ATOM 4127 C CA . GLU A 1 508 ? -16.087 6.789 21.455 1.00 97.50 508 GLU A CA 1
ATOM 4128 C C . GLU A 1 508 ? -15.880 5.623 22.424 1.00 97.50 508 GLU A C 1
ATOM 4130 O O . GLU A 1 508 ? -14.864 5.516 23.121 1.00 97.50 508 GLU A O 1
ATOM 4135 N N . LYS A 1 509 ? -16.876 4.743 22.475 1.00 96.88 509 LYS A N 1
ATOM 4136 C CA . LYS A 1 509 ? -16.873 3.537 23.294 1.00 96.88 509 LYS A CA 1
ATOM 4137 C C . LYS A 1 509 ? -17.467 2.398 22.485 1.00 96.88 509 LYS A C 1
ATOM 4139 O O . LYS A 1 509 ? -18.658 2.415 22.203 1.00 96.88 509 LYS A O 1
ATOM 4144 N N . SER A 1 510 ? -16.687 1.355 22.234 1.00 97.19 510 SER A N 1
ATOM 4145 C CA . SER A 1 510 ? -17.164 0.138 21.574 1.00 97.19 510 SER A CA 1
ATOM 4146 C C . SER A 1 510 ? -16.557 -1.063 22.277 1.00 97.19 510 SER A C 1
ATOM 4148 O O . SER A 1 510 ? -15.390 -1.393 22.081 1.00 97.19 510 SER A O 1
ATOM 4150 N N . ALA A 1 511 ? -17.335 -1.712 23.145 1.00 92.56 511 ALA A N 1
ATOM 4151 C CA . ALA A 1 511 ? -16.792 -2.642 24.132 1.00 92.56 511 ALA A CA 1
ATOM 4152 C C . ALA A 1 511 ? -16.358 -4.008 23.560 1.00 92.56 511 ALA A C 1
ATOM 4154 O O . ALA A 1 511 ? -15.924 -4.872 24.321 1.00 92.56 511 ALA A O 1
ATOM 4155 N N . ASN A 1 512 ? -16.482 -4.175 22.240 1.00 91.94 512 ASN A N 1
ATOM 4156 C CA . ASN A 1 512 ? -16.031 -5.320 21.451 1.00 91.94 512 ASN A CA 1
ATOM 4157 C C . ASN A 1 512 ? -14.627 -5.120 20.839 1.00 91.94 512 ASN A C 1
ATOM 4159 O O . ASN A 1 512 ? -14.097 -6.055 20.249 1.00 91.94 512 ASN A O 1
ATOM 4163 N N . TYR A 1 513 ? -14.017 -3.929 20.933 1.00 96.25 513 TYR A N 1
ATOM 4164 C CA . TYR A 1 513 ? -12.673 -3.687 20.378 1.00 96.25 513 TYR A CA 1
ATOM 4165 C C . TYR A 1 513 ? -11.583 -4.457 21.132 1.00 96.25 513 TYR A C 1
ATOM 4167 O O . TYR A 1 513 ? -10.606 -4.896 20.536 1.00 96.25 513 TYR A O 1
ATOM 4175 N N . PHE A 1 514 ? -11.755 -4.620 22.440 1.00 91.88 514 PHE A N 1
ATOM 4176 C CA . PHE A 1 514 ? -10.799 -5.277 23.325 1.00 91.88 514 PHE A CA 1
ATOM 4177 C C . PHE A 1 514 ? -10.684 -6.791 23.092 1.00 91.88 514 PHE A C 1
ATOM 4179 O O . PHE A 1 514 ? -9.578 -7.320 23.072 1.00 91.88 514 PHE A O 1
ATOM 4186 N N . ASP A 1 515 ? -11.812 -7.470 22.866 1.00 88.69 515 ASP A N 1
ATOM 4187 C CA . ASP A 1 515 ? -11.876 -8.917 22.609 1.00 88.69 515 ASP A CA 1
ATOM 4188 C C . ASP A 1 515 ? -11.655 -9.253 21.103 1.00 88.69 515 ASP A C 1
ATOM 4190 O O . ASP A 1 515 ? -11.942 -10.362 20.661 1.00 88.69 515 ASP A O 1
ATOM 4194 N N . SER A 1 516 ? -11.184 -8.294 20.288 1.00 94.25 516 SER A N 1
ATOM 4195 C CA . SER A 1 516 ? -11.094 -8.395 18.820 1.00 94.25 516 SER A CA 1
ATOM 4196 C C . SER A 1 516 ? -9.651 -8.324 18.306 1.00 94.25 516 SER A C 1
ATOM 4198 O O . SER A 1 516 ? -9.038 -7.258 18.313 1.00 94.25 516 SER A O 1
ATOM 4200 N N . GLU A 1 517 ? -9.157 -9.411 17.711 1.00 93.06 517 GLU A N 1
ATOM 4201 C CA . GLU A 1 517 ? -7.788 -9.534 17.173 1.00 93.06 517 GLU A CA 1
ATOM 4202 C C . GLU A 1 517 ? -7.415 -8.457 16.134 1.00 93.06 517 GLU A C 1
ATOM 4204 O O . GLU A 1 517 ? -6.288 -7.960 16.114 1.00 93.06 517 GLU A O 1
ATOM 4209 N N . VAL A 1 518 ? -8.363 -8.053 15.278 1.00 94.31 518 VAL A N 1
ATOM 4210 C CA . VAL A 1 518 ? -8.110 -7.084 14.191 1.00 94.31 518 VAL A CA 1
ATOM 4211 C C . VAL A 1 518 ? -8.179 -5.622 14.637 1.00 94.31 518 VAL A C 1
ATOM 4213 O O . VAL A 1 518 ? -7.615 -4.748 13.973 1.00 94.31 518 VAL A O 1
ATOM 4216 N N . ALA A 1 519 ? -8.853 -5.332 15.754 1.00 96.31 519 ALA A N 1
ATOM 4217 C CA . ALA A 1 519 ? -9.162 -3.961 16.152 1.00 96.31 519 ALA A CA 1
ATOM 4218 C C . ALA A 1 519 ? -7.912 -3.154 16.556 1.00 96.31 519 ALA A C 1
ATOM 4220 O O . ALA A 1 519 ? -7.798 -2.026 16.080 1.00 96.31 519 ALA A O 1
ATOM 4221 N N . PRO A 1 520 ? -6.929 -3.692 17.315 1.00 94.62 520 PRO A N 1
ATOM 4222 C CA . PRO A 1 520 ? -5.702 -2.966 17.646 1.00 94.62 520 PRO A CA 1
ATOM 4223 C C . PRO A 1 520 ? -4.922 -2.491 16.414 1.00 94.62 520 PRO A C 1
ATOM 4225 O O . PRO A 1 520 ? -4.537 -1.328 16.348 1.00 94.62 520 PRO A O 1
ATOM 4228 N N . ARG A 1 521 ? -4.739 -3.355 15.402 1.00 93.56 521 ARG A N 1
ATOM 4229 C CA . ARG A 1 521 ? -4.037 -2.994 14.155 1.00 93.56 521 ARG A CA 1
ATOM 4230 C C . ARG A 1 521 ? -4.819 -1.953 13.351 1.00 93.56 521 ARG A C 1
ATOM 4232 O O . ARG A 1 521 ? -4.230 -0.990 12.868 1.00 93.56 521 ARG A O 1
ATOM 4239 N N . ARG A 1 522 ? -6.135 -2.148 13.209 1.00 95.88 522 ARG A N 1
ATOM 4240 C CA . ARG A 1 522 ? -7.025 -1.254 12.452 1.00 95.88 522 ARG A CA 1
ATOM 4241 C C . ARG A 1 522 ? -7.170 0.129 13.105 1.00 95.88 522 ARG A C 1
ATOM 4243 O O . ARG A 1 522 ? -7.245 1.119 12.384 1.00 95.88 522 ARG A O 1
ATOM 4250 N N . ALA A 1 523 ? -7.173 0.199 14.438 1.00 96.94 523 ALA A N 1
ATOM 4251 C CA . ALA A 1 523 ? -7.223 1.445 15.201 1.00 96.94 523 ALA A CA 1
ATOM 4252 C C . ALA A 1 523 ? -5.872 2.176 15.213 1.00 96.94 523 ALA A C 1
ATOM 4254 O O . ALA A 1 523 ? -5.839 3.373 14.956 1.00 96.94 523 ALA A O 1
ATOM 4255 N N . ALA A 1 524 ? -4.756 1.472 15.437 1.00 93.19 524 ALA A N 1
ATOM 4256 C CA . ALA A 1 524 ? -3.427 2.089 15.471 1.00 93.19 524 ALA A CA 1
ATOM 4257 C C . ALA A 1 524 ? -2.996 2.701 14.124 1.00 93.19 524 ALA A C 1
ATOM 4259 O O . ALA A 1 524 ? -2.212 3.647 14.114 1.00 93.19 524 ALA A O 1
ATOM 4260 N N . ALA A 1 525 ? -3.510 2.188 12.999 1.00 92.44 525 ALA A N 1
ATOM 4261 C CA . ALA A 1 525 ? -3.273 2.771 11.680 1.00 92.44 525 ALA A CA 1
ATOM 4262 C C . ALA A 1 525 ? -4.048 4.087 11.469 1.00 92.44 525 ALA A C 1
ATOM 4264 O O . ALA A 1 525 ? -3.452 5.070 11.037 1.00 92.44 525 ALA A O 1
ATOM 4265 N N . LEU A 1 526 ? -5.347 4.129 11.795 1.00 94.50 526 LEU A N 1
ATOM 4266 C CA . LEU A 1 526 ? -6.195 5.311 11.567 1.00 94.50 526 LEU A CA 1
ATOM 4267 C C . LEU A 1 526 ? -6.053 6.387 12.655 1.00 94.50 526 LEU A C 1
ATOM 4269 O O . LEU A 1 526 ? -6.259 7.561 12.382 1.00 94.50 526 LEU A O 1
ATOM 4273 N N . LEU A 1 527 ? -5.751 5.984 13.891 1.00 94.81 527 LEU A N 1
ATOM 4274 C CA . LEU A 1 527 ? -5.806 6.816 15.096 1.00 94.81 527 LEU A CA 1
ATOM 4275 C C . LEU A 1 527 ? -4.531 6.649 15.940 1.00 94.81 527 LEU A C 1
ATOM 4277 O O . LEU A 1 527 ? -4.591 6.451 17.153 1.00 94.81 527 LEU A O 1
ATOM 4281 N N . SER A 1 528 ? -3.363 6.722 15.298 1.00 89.44 528 SER A N 1
ATOM 4282 C CA . SER A 1 528 ? -2.040 6.457 15.901 1.00 89.44 528 SER A CA 1
ATOM 4283 C C . SER A 1 528 ? -1.754 7.217 17.214 1.00 89.44 528 SER A C 1
ATOM 4285 O O . SER A 1 528 ? -1.012 6.739 18.078 1.00 89.44 528 SER A O 1
ATOM 4287 N N . LYS A 1 529 ? -2.369 8.396 17.380 1.00 89.25 529 LYS A N 1
ATOM 4288 C CA . LYS A 1 529 ? -2.220 9.307 18.528 1.00 89.25 529 LYS A CA 1
ATOM 4289 C C . LYS A 1 529 ? -3.360 9.234 19.552 1.00 89.25 529 LYS A C 1
ATOM 4291 O O . LYS A 1 529 ? -3.296 9.938 20.561 1.00 89.25 529 LYS A O 1
ATOM 4296 N N . ALA A 1 530 ? -4.401 8.431 19.320 1.00 92.44 530 ALA A N 1
ATOM 4297 C CA . ALA A 1 530 ? -5.530 8.348 20.242 1.00 92.44 530 ALA A CA 1
ATOM 4298 C C . ALA A 1 530 ? -5.122 7.711 21.578 1.00 92.44 530 ALA A C 1
ATOM 4300 O O . ALA A 1 530 ? -4.402 6.714 21.638 1.00 92.44 530 ALA A O 1
ATOM 4301 N N . LYS A 1 531 ? -5.628 8.279 22.675 1.00 91.44 531 LYS A N 1
ATOM 4302 C CA . LYS A 1 531 ? -5.563 7.644 23.993 1.00 91.44 531 LYS A CA 1
ATOM 4303 C C . LYS A 1 531 ? -6.537 6.474 24.030 1.00 91.44 531 LYS A C 1
ATOM 4305 O O . LYS A 1 531 ? -7.546 6.465 23.326 1.00 91.44 531 LYS A O 1
ATOM 4310 N N . VAL A 1 532 ? -6.275 5.495 24.884 1.00 93.62 532 VAL A N 1
ATOM 4311 C CA . VAL A 1 532 ? -7.147 4.329 25.014 1.00 93.62 532 VAL A CA 1
ATOM 4312 C C . VAL A 1 532 ? -7.495 4.119 26.489 1.00 93.62 532 VAL A C 1
ATOM 4314 O O . VAL A 1 532 ? -6.707 4.436 27.379 1.00 93.62 532 VAL A O 1
ATOM 4317 N N . ILE A 1 533 ? -8.694 3.616 26.777 1.00 93.50 533 ILE A N 1
ATOM 4318 C CA . ILE A 1 533 ? -9.111 3.230 28.131 1.00 93.50 533 ILE A CA 1
ATOM 4319 C C . ILE A 1 533 ? -9.724 1.832 28.092 1.00 93.50 533 ILE A C 1
ATOM 4321 O O . ILE A 1 533 ? -10.595 1.545 27.268 1.00 93.50 533 ILE A O 1
ATOM 4325 N N . THR A 1 534 ? -9.314 0.990 29.041 1.00 91.38 534 THR A N 1
ATOM 4326 C CA . THR A 1 534 ? -10.008 -0.252 29.387 1.00 91.38 534 THR A CA 1
ATOM 4327 C C . THR A 1 534 ? -10.480 -0.218 30.835 1.00 91.38 534 THR A C 1
ATOM 4329 O O . THR A 1 534 ? -9.873 0.436 31.684 1.00 91.38 534 THR A O 1
ATOM 4332 N N . ILE A 1 535 ? -11.547 -0.953 31.138 1.00 85.94 535 ILE A N 1
ATOM 4333 C CA . ILE A 1 535 ? -12.061 -1.105 32.501 1.00 85.94 535 ILE A CA 1
ATOM 4334 C C . ILE A 1 535 ? -12.067 -2.588 32.854 1.00 85.94 535 ILE A C 1
ATOM 4336 O O . ILE A 1 535 ? -12.815 -3.358 32.254 1.00 85.94 535 ILE A O 1
ATOM 4340 N N . LEU A 1 536 ? -11.241 -2.985 33.822 1.00 82.06 536 LEU A N 1
ATOM 4341 C CA . LEU A 1 536 ? -11.088 -4.367 34.268 1.00 82.06 536 LEU A CA 1
ATOM 4342 C C . LEU A 1 536 ? -11.791 -4.577 35.612 1.00 82.06 536 LEU A C 1
ATOM 4344 O O . LEU A 1 536 ? -11.608 -3.817 36.565 1.00 82.06 536 LEU A O 1
ATOM 4348 N N . ILE A 1 537 ? -12.552 -5.659 35.698 1.00 78.06 537 ILE A N 1
ATOM 4349 C CA . ILE A 1 537 ? -13.040 -6.249 36.949 1.00 78.06 537 ILE A CA 1
ATOM 4350 C C . ILE A 1 537 ? -12.372 -7.619 37.126 1.00 78.06 537 ILE A C 1
ATOM 4352 O O . ILE A 1 537 ? -11.502 -7.973 36.327 1.00 78.06 537 ILE A O 1
ATOM 4356 N N . ASN A 1 538 ? -12.718 -8.354 38.185 1.00 70.25 538 ASN A N 1
ATOM 4357 C CA . ASN A 1 538 ? -12.237 -9.722 38.397 1.00 70.25 538 ASN A CA 1
ATOM 4358 C C . ASN A 1 538 ? -12.430 -10.540 37.106 1.00 70.25 538 ASN A C 1
ATOM 4360 O O . ASN A 1 538 ? -13.476 -10.376 36.490 1.00 70.25 538 ASN A O 1
ATOM 4364 N N . PRO A 1 539 ? -11.487 -11.378 36.633 1.00 59.09 539 PRO A N 1
ATOM 4365 C CA . PRO A 1 539 ? -11.663 -12.125 35.392 1.00 59.09 539 PRO A CA 1
ATOM 4366 C C . PRO A 1 539 ? -12.748 -13.209 35.461 1.00 59.09 539 PRO A C 1
ATOM 4368 O O . PRO A 1 539 ? -13.264 -13.559 34.402 1.00 59.09 539 PRO A O 1
ATOM 4371 N N . ALA A 1 540 ? -13.216 -13.611 36.653 1.00 55.41 540 ALA A N 1
ATOM 4372 C CA . ALA A 1 540 ? -14.527 -14.263 36.803 1.00 55.41 540 ALA A CA 1
ATOM 4373 C C . ALA A 1 540 ? -15.665 -13.447 36.132 1.00 55.41 540 ALA A C 1
ATOM 4375 O O . ALA A 1 540 ? -16.649 -14.011 35.660 1.00 55.41 540 ALA A O 1
ATOM 4376 N N . ASP A 1 541 ? -15.457 -12.131 36.003 1.00 54.28 541 ASP A N 1
ATOM 4377 C CA . ASP A 1 541 ? -16.238 -11.126 35.280 1.00 54.28 541 ASP A CA 1
ATOM 4378 C C . ASP A 1 541 ? -15.484 -10.440 34.065 1.00 54.28 541 ASP A C 1
ATOM 4380 O O . ASP A 1 541 ? -16.084 -9.564 33.422 1.00 54.28 541 ASP A O 1
ATOM 4384 N N . ARG A 1 542 ? -14.248 -10.891 33.685 1.00 54.56 542 ARG A N 1
ATOM 4385 C CA . ARG A 1 542 ? -13.397 -10.682 32.435 1.00 54.56 542 ARG A CA 1
ATOM 4386 C C . ARG A 1 542 ? -12.292 -9.541 32.332 1.00 54.56 542 ARG A C 1
ATOM 4388 O O . ARG A 1 542 ? -12.533 -8.418 32.770 1.00 54.56 542 ARG A O 1
ATOM 4395 N N . ALA A 1 543 ? -11.118 -9.791 31.667 1.00 39.41 543 ALA A N 1
ATOM 4396 C CA . ALA A 1 543 ? -9.921 -8.890 31.385 1.00 39.41 543 ALA A CA 1
ATOM 4397 C C . ALA A 1 543 ? -9.123 -9.254 30.057 1.00 39.41 543 ALA A C 1
ATOM 4399 O O . ALA A 1 543 ? -9.585 -10.203 29.437 1.00 39.41 543 ALA A O 1
ATOM 4400 N N . TYR A 1 544 ? -8.031 -8.652 29.463 1.00 42.69 544 TYR A N 1
ATOM 4401 C CA . TYR A 1 544 ? -6.869 -7.718 29.772 1.00 42.69 544 TYR A CA 1
ATOM 4402 C C . TYR A 1 544 ? -6.289 -6.850 28.549 1.00 42.69 544 TYR A C 1
ATOM 4404 O O . TYR A 1 544 ? -6.283 -7.418 27.465 1.00 42.69 544 TYR A O 1
ATOM 4412 N N . SER A 1 545 ? -5.696 -5.599 28.662 1.00 33.88 545 SER A N 1
ATOM 4413 C CA . SER A 1 545 ? -4.655 -4.988 27.699 1.00 33.88 545 SER A CA 1
ATOM 4414 C C . SER A 1 545 ? -3.908 -3.618 28.057 1.00 33.88 545 SER A C 1
ATOM 4416 O O . SER A 1 545 ? -4.097 -3.117 29.161 1.00 33.88 545 SER A O 1
ATOM 4418 N N . TRP A 1 546 ? -3.054 -3.028 27.151 1.00 36.72 546 TRP A N 1
ATOM 4419 C CA . TRP A 1 546 ? -1.716 -2.324 27.345 1.00 36.72 546 TRP A CA 1
ATOM 4420 C C . TRP A 1 546 ? -1.393 -0.792 27.019 1.00 36.72 546 TRP A C 1
ATOM 4422 O O . TRP A 1 546 ? -1.872 -0.200 26.056 1.00 36.72 546 TRP A O 1
ATOM 4432 N N . TYR A 1 547 ? -0.435 -0.193 27.771 1.00 35.88 547 TYR A N 1
ATOM 4433 C CA . TYR A 1 547 ? 0.303 1.128 27.764 1.00 35.88 547 TYR A CA 1
ATOM 4434 C C . TYR A 1 547 ? -0.281 2.453 27.213 1.00 35.88 547 TYR A C 1
ATOM 4436 O O . TYR A 1 547 ? -0.295 3.432 27.954 1.00 35.88 547 TYR A O 1
ATOM 4444 N N . GLN A 1 548 ? -0.732 2.554 25.952 1.00 52.81 548 GLN A N 1
ATOM 4445 C CA . GLN A 1 548 ? -1.580 3.705 25.542 1.00 52.81 548 GLN A CA 1
ATOM 4446 C C . GLN A 1 548 ? -2.959 3.626 26.227 1.00 52.81 548 GLN A C 1
ATOM 4448 O O . GLN A 1 548 ? -3.738 4.579 26.206 1.00 52.81 548 GLN A O 1
ATOM 4453 N N . ILE A 1 549 ? -3.237 2.464 26.822 1.00 58.97 549 ILE A N 1
ATOM 4454 C CA . ILE A 1 549 ? -4.406 2.115 27.604 1.00 58.97 549 ILE A CA 1
ATOM 4455 C C . ILE A 1 549 ? -4.196 2.515 29.068 1.00 58.97 549 ILE A C 1
ATOM 4457 O O . ILE A 1 549 ? -3.338 1.959 29.749 1.00 58.97 549 ILE A O 1
ATOM 4461 N N . LEU A 1 550 ? -5.039 3.409 29.584 1.00 74.75 550 LEU A N 1
ATOM 4462 C CA . LEU A 1 550 ? -5.284 3.507 31.024 1.00 74.75 550 LEU A CA 1
ATOM 4463 C C . LEU A 1 550 ? -6.145 2.316 31.463 1.00 74.75 550 LEU A C 1
ATOM 4465 O O . LEU A 1 550 ? -7.205 2.060 30.881 1.00 74.75 550 LEU A O 1
ATOM 4469 N N . VAL A 1 551 ? -5.707 1.610 32.505 1.00 76.50 551 VAL A N 1
ATOM 4470 C CA . VAL A 1 551 ? -6.445 0.492 33.108 1.00 76.50 551 VAL A CA 1
ATOM 4471 C C . VAL A 1 551 ? -7.231 0.988 34.316 1.00 76.50 551 VAL A C 1
ATOM 4473 O O . VAL A 1 551 ? -6.660 1.378 35.331 1.00 76.50 551 VAL A O 1
ATOM 4476 N N . LEU A 1 552 ? -8.560 0.956 34.215 1.00 82.94 552 LEU A N 1
ATOM 4477 C CA . LEU A 1 552 ? -9.460 1.340 35.300 1.00 82.94 552 LEU A CA 1
ATOM 4478 C C . LEU A 1 552 ? -9.976 0.125 36.068 1.00 82.94 552 LEU A C 1
ATOM 4480 O O . LEU A 1 552 ? -10.365 -0.881 35.480 1.00 82.94 552 LEU A O 1
ATOM 4484 N N . ASP A 1 553 ? -10.051 0.255 37.390 1.00 83.44 553 ASP A N 1
ATOM 4485 C CA . ASP A 1 553 ? -10.693 -0.722 38.265 1.00 83.44 553 ASP A CA 1
ATOM 4486 C C . ASP A 1 553 ? -12.218 -0.518 38.262 1.00 83.44 553 ASP A C 1
ATOM 4488 O O . ASP A 1 553 ? -12.734 0.475 38.784 1.00 83.44 553 ASP A O 1
ATOM 4492 N N . GLY A 1 554 ? -12.960 -1.470 37.690 1.00 80.88 554 GLY A N 1
ATOM 4493 C CA . GLY A 1 554 ? -14.422 -1.410 37.635 1.00 80.88 554 GLY A CA 1
ATOM 4494 C C . GLY A 1 554 ? -15.114 -1.616 38.992 1.00 80.88 554 GLY A C 1
ATOM 4495 O O . GLY A 1 554 ? -16.241 -1.149 39.172 1.00 80.88 554 GLY A O 1
ATOM 4496 N N . LYS A 1 555 ? -14.446 -2.238 39.981 1.00 83.56 555 LYS A N 1
ATOM 4497 C CA . LYS A 1 555 ? -14.935 -2.302 41.372 1.00 83.56 555 LYS A CA 1
ATOM 4498 C C . LYS A 1 555 ? -14.930 -0.893 41.962 1.00 83.56 555 LYS A C 1
ATOM 4500 O O . LYS A 1 555 ? -15.951 -0.464 42.500 1.00 83.56 555 LYS A O 1
ATOM 4505 N N . LEU A 1 556 ? -13.833 -0.155 41.764 1.00 87.38 556 LEU A N 1
ATOM 4506 C CA . LEU A 1 556 ? -13.688 1.232 42.212 1.00 87.38 556 LEU A CA 1
ATOM 4507 C C . LEU A 1 556 ? -14.604 2.197 41.442 1.00 87.38 556 LEU A C 1
ATOM 4509 O O . LEU A 1 556 ? -15.232 3.046 42.063 1.00 87.38 556 LEU A O 1
ATOM 4513 N N . LEU A 1 557 ? -14.774 2.034 40.123 1.00 89.25 557 LEU A N 1
ATOM 4514 C CA . LEU A 1 557 ? -15.725 2.837 39.333 1.00 89.25 557 LEU A CA 1
ATOM 4515 C C . LEU A 1 557 ? -17.178 2.642 39.801 1.00 89.25 557 LEU A C 1
ATOM 4517 O O . LEU A 1 557 ? -17.985 3.566 39.721 1.00 89.25 557 LEU A O 1
ATOM 4521 N N . ARG A 1 558 ? -17.523 1.452 40.310 1.00 86.69 558 ARG A N 1
ATOM 4522 C CA . ARG A 1 558 ? -18.846 1.172 40.886 1.00 86.69 558 ARG A CA 1
ATOM 4523 C C . ARG A 1 558 ? -19.040 1.817 42.262 1.00 86.69 558 ARG A C 1
ATOM 4525 O O . ARG A 1 558 ? -20.151 2.256 42.550 1.00 86.69 558 ARG A O 1
ATOM 4532 N N . THR A 1 559 ? -18.015 1.831 43.118 1.00 89.38 559 THR A N 1
ATOM 4533 C CA . THR A 1 559 ? -18.135 2.288 44.517 1.00 89.38 559 THR A CA 1
ATOM 4534 C C . THR A 1 559 ? -17.795 3.761 44.717 1.00 89.38 559 THR A C 1
ATOM 4536 O O . THR A 1 559 ? -18.479 4.431 45.482 1.00 89.38 559 THR A O 1
ATOM 4539 N N . GLU A 1 560 ? -16.772 4.270 44.030 1.00 91.94 560 GLU A N 1
ATOM 4540 C CA . GLU A 1 560 ? -16.224 5.625 44.170 1.00 91.94 560 GLU A CA 1
ATOM 4541 C C . GLU A 1 560 ? -15.891 6.245 42.791 1.00 91.94 560 GLU A C 1
ATOM 4543 O O . GLU A 1 560 ? -14.732 6.576 42.515 1.00 91.94 560 GLU A O 1
ATOM 4548 N N . PRO A 1 561 ? -16.883 6.423 41.893 1.00 91.88 561 PRO A N 1
ATOM 4549 C CA . PRO A 1 561 ? -16.645 6.864 40.517 1.00 91.88 561 PRO A CA 1
ATOM 4550 C C . PRO A 1 561 ? -15.882 8.186 40.422 1.00 91.88 561 PRO A C 1
ATOM 4552 O O . PRO A 1 561 ? -15.072 8.343 39.517 1.00 91.88 561 PRO A O 1
ATOM 4555 N N . ALA A 1 562 ? -16.077 9.119 41.357 1.00 92.25 562 ALA A N 1
ATOM 4556 C CA . ALA A 1 562 ? -15.416 10.421 41.323 1.00 92.25 562 ALA A CA 1
ATOM 4557 C C . ALA A 1 562 ? -13.875 10.332 41.394 1.00 92.25 562 ALA A C 1
ATOM 4559 O O . ALA A 1 562 ? -13.202 11.005 40.616 1.00 92.25 562 ALA A O 1
ATOM 4560 N N . LYS A 1 563 ? -13.312 9.428 42.213 1.00 92.25 563 LYS A N 1
ATOM 4561 C CA . LYS A 1 563 ? -11.856 9.156 42.260 1.00 92.25 563 LYS A CA 1
ATOM 4562 C C . LYS A 1 563 ? -11.334 8.580 40.938 1.00 92.25 563 LYS A C 1
ATOM 4564 O O . LYS A 1 563 ? -10.227 8.890 40.493 1.00 92.25 563 LYS A O 1
ATOM 4569 N N . VAL A 1 564 ? -12.146 7.744 40.287 1.00 90.44 564 VAL A N 1
ATOM 4570 C CA . VAL A 1 564 ? -11.826 7.197 38.964 1.00 90.44 564 VAL A CA 1
ATOM 4571 C C . VAL A 1 564 ? -11.863 8.304 37.910 1.00 90.44 564 VAL A C 1
ATOM 4573 O O . VAL A 1 564 ? -10.924 8.423 37.131 1.00 90.44 564 VAL A O 1
ATOM 4576 N N . MET A 1 565 ? -12.875 9.173 37.930 1.00 93.75 565 MET A N 1
ATOM 4577 C CA . MET A 1 565 ? -12.979 10.308 37.008 1.00 93.75 565 MET A CA 1
ATOM 4578 C C . MET A 1 565 ? -11.862 11.344 37.209 1.00 93.75 565 MET A C 1
ATOM 4580 O O . MET A 1 565 ? -11.367 11.888 36.228 1.00 93.75 565 MET A O 1
ATOM 4584 N N . GLU A 1 566 ? -11.392 11.587 38.436 1.00 90.94 566 GLU A N 1
ATOM 4585 C CA . GLU A 1 566 ? -10.188 12.397 38.690 1.00 90.94 566 GLU A CA 1
ATOM 4586 C C . GLU A 1 566 ? -8.943 11.788 38.014 1.00 90.94 566 GLU A C 1
ATOM 4588 O O . GLU A 1 566 ? -8.168 12.491 37.362 1.00 90.94 566 GLU A O 1
ATOM 4593 N N . THR A 1 567 ? -8.783 10.464 38.110 1.00 88.94 567 THR A N 1
ATOM 4594 C CA . THR A 1 567 ? -7.690 9.723 37.457 1.00 88.94 567 THR A CA 1
ATOM 4595 C C . THR A 1 567 ? -7.787 9.807 35.930 1.00 88.94 567 THR A C 1
ATOM 4597 O O . THR A 1 567 ? -6.783 10.057 35.261 1.00 88.94 567 THR A O 1
ATOM 4600 N N . VAL A 1 568 ? -8.992 9.663 35.365 1.00 89.62 568 VAL A N 1
ATOM 4601 C CA . VAL A 1 568 ? -9.217 9.780 33.916 1.00 89.62 568 VAL A CA 1
ATOM 4602 C C . VAL A 1 568 ? -8.949 11.204 33.427 1.00 89.62 568 VAL A C 1
ATOM 4604 O O . VAL A 1 568 ? -8.260 11.362 32.426 1.00 89.62 568 VAL A O 1
ATOM 4607 N N . GLN A 1 569 ? -9.395 12.243 34.141 1.00 89.94 569 GLN A N 1
ATOM 4608 C CA . GLN A 1 569 ? -9.105 13.640 33.785 1.00 89.94 569 GLN A CA 1
ATOM 4609 C C . GLN A 1 569 ? -7.592 13.914 33.726 1.00 89.94 569 GLN A C 1
ATOM 4611 O O . GLN A 1 569 ? -7.111 14.471 32.738 1.00 89.94 569 GLN A O 1
ATOM 4616 N N . LYS A 1 570 ? -6.818 13.429 34.711 1.00 87.94 570 LYS A N 1
ATOM 4617 C CA . LYS A 1 570 ? -5.342 13.521 34.709 1.00 87.94 570 LYS A CA 1
ATOM 4618 C C . LYS A 1 570 ? -4.707 12.790 33.524 1.00 87.94 570 LYS A C 1
ATOM 4620 O O . LYS A 1 570 ? -3.802 13.327 32.896 1.00 87.94 570 LYS A O 1
ATOM 4625 N N . PHE A 1 571 ? -5.190 11.593 33.189 1.00 85.00 571 PHE A N 1
ATOM 4626 C CA . PHE A 1 571 ? -4.699 10.824 32.040 1.00 85.00 571 PHE A CA 1
ATOM 4627 C C . PHE A 1 571 ? -5.046 11.470 30.688 1.00 85.00 571 PHE A C 1
ATOM 4629 O O . PHE A 1 571 ? -4.214 11.501 29.777 1.00 85.00 571 PHE A O 1
ATOM 4636 N N . LEU A 1 572 ? -6.257 12.015 30.542 1.00 86.31 572 LEU A N 1
ATOM 4637 C CA . LEU A 1 572 ? -6.668 12.738 29.338 1.00 86.31 572 LEU A CA 1
ATOM 4638 C C . LEU A 1 572 ? -5.937 14.078 29.201 1.00 86.31 572 LEU A C 1
ATOM 4640 O O . LEU A 1 572 ? -5.614 14.455 28.076 1.00 86.31 572 LEU A O 1
ATOM 4644 N N . GLY A 1 573 ? -5.557 14.711 30.313 1.00 83.44 573 GLY A N 1
ATOM 4645 C CA . GLY A 1 573 ? -4.851 15.993 30.321 1.00 83.44 573 GLY A CA 1
ATOM 4646 C C . GLY A 1 573 ? -5.783 17.175 30.059 1.00 83.44 573 GLY A C 1
ATOM 4647 O O . GLY A 1 573 ? -5.376 18.134 29.412 1.00 83.44 573 GLY A O 1
ATOM 4648 N N . VAL A 1 574 ? -7.037 17.083 30.519 1.00 84.88 574 VAL A N 1
ATOM 4649 C CA . VAL A 1 574 ? -8.006 18.186 30.424 1.00 84.88 574 VAL A CA 1
ATOM 4650 C C . VAL A 1 574 ? -7.538 19.385 31.249 1.00 84.88 574 VAL A C 1
ATOM 4652 O O . VAL A 1 574 ? -6.957 19.224 32.323 1.00 84.88 574 VAL A O 1
ATOM 4655 N N . THR A 1 575 ? -7.799 20.594 30.757 1.00 81.25 575 THR A N 1
ATOM 4656 C CA . THR A 1 575 ? -7.437 21.840 31.446 1.00 81.25 575 THR A CA 1
ATOM 4657 C C . THR A 1 575 ? -8.418 22.194 32.559 1.00 81.25 575 THR A C 1
ATOM 4659 O O . THR A 1 575 ? -8.003 22.667 33.615 1.00 81.25 575 THR A O 1
ATOM 4662 N N . ASN A 1 576 ? -9.714 21.944 32.349 1.00 84.75 576 ASN A N 1
ATOM 4663 C CA . ASN A 1 576 ? -10.775 22.317 33.280 1.00 84.75 576 ASN A CA 1
ATOM 4664 C C . ASN A 1 576 ? -11.229 21.088 34.077 1.00 84.75 576 ASN A C 1
ATOM 4666 O O . ASN A 1 576 ? -11.957 20.258 33.553 1.00 84.75 576 ASN A O 1
ATOM 4670 N N . PHE A 1 577 ? -10.825 20.948 35.341 1.00 88.44 577 PHE A N 1
ATOM 4671 C CA . PHE A 1 577 ? -11.223 19.788 36.150 1.00 88.44 577 PHE A CA 1
ATOM 4672 C C . PHE A 1 577 ? -12.643 19.925 36.721 1.00 88.44 577 PHE A C 1
ATOM 4674 O O . PHE A 1 577 ? -12.933 20.848 37.483 1.00 88.44 577 PHE A O 1
ATOM 4681 N N . ILE A 1 578 ? -13.500 18.939 36.444 1.00 89.56 578 ILE A N 1
ATOM 4682 C CA . ILE A 1 578 ? -14.766 18.730 37.152 1.00 89.56 578 ILE A CA 1
ATOM 4683 C C . ILE A 1 578 ? -14.530 17.949 38.448 1.00 89.56 578 ILE A C 1
ATOM 4685 O O . ILE A 1 578 ? -13.945 16.861 38.465 1.00 89.56 578 ILE A O 1
ATOM 4689 N N . ASP A 1 579 ? -15.102 18.473 39.531 1.00 91.25 579 ASP A N 1
ATOM 4690 C CA . ASP A 1 579 ? -15.293 17.752 40.785 1.00 91.25 579 ASP A CA 1
ATOM 4691 C C . ASP A 1 579 ? -16.530 16.839 40.705 1.00 91.25 579 ASP A C 1
ATOM 4693 O O . ASP A 1 579 ? -17.670 17.244 40.962 1.00 91.25 579 ASP A O 1
ATOM 4697 N N . TYR A 1 580 ? -16.295 15.572 40.367 1.00 92.31 580 TYR A N 1
ATOM 4698 C CA . TYR A 1 580 ? -17.348 14.561 40.262 1.00 92.31 580 TYR A CA 1
ATOM 4699 C C . TYR A 1 580 ? -17.979 14.166 41.608 1.00 92.31 580 TYR A C 1
ATOM 4701 O O . TYR A 1 580 ? -19.022 13.513 41.600 1.00 92.31 580 TYR A O 1
ATOM 4709 N N . HIS A 1 581 ? -17.434 14.589 42.759 1.00 91.06 581 HIS A N 1
ATOM 4710 C CA . HIS A 1 581 ? -18.124 14.433 44.048 1.00 91.06 581 HIS A CA 1
ATOM 4711 C C . HIS A 1 581 ? -19.315 15.397 44.190 1.00 91.06 581 HIS A C 1
ATOM 4713 O O . HIS A 1 581 ? -20.186 15.160 45.024 1.00 91.06 581 HIS A O 1
ATOM 4719 N N . LYS A 1 582 ? -19.373 16.463 43.376 1.00 90.81 582 LYS A N 1
ATOM 4720 C CA . LYS A 1 582 ? -20.483 17.433 43.348 1.00 90.81 582 LYS A CA 1
ATOM 4721 C C . LYS A 1 582 ? -21.502 17.168 42.234 1.00 90.81 582 LYS A C 1
ATOM 4723 O O . LYS A 1 582 ? -22.628 17.646 42.330 1.00 90.81 582 LYS A O 1
ATOM 4728 N N . THR A 1 583 ? -21.132 16.427 41.186 1.00 90.88 583 THR A N 1
ATOM 4729 C CA . THR A 1 583 ? -21.996 16.167 40.013 1.00 90.88 583 THR A CA 1
ATOM 4730 C C . THR A 1 583 ? -22.588 14.753 39.968 1.00 90.88 583 THR A C 1
ATOM 4732 O O . THR A 1 583 ? -23.478 14.488 39.156 1.00 90.88 583 THR A O 1
ATOM 4735 N N . LEU A 1 584 ? -22.144 13.848 40.847 1.00 93.56 584 LEU A N 1
ATOM 4736 C CA . LEU A 1 584 ? -22.688 12.498 41.006 1.00 93.56 584 LEU A CA 1
ATOM 4737 C C . LEU A 1 584 ? -23.301 12.314 42.399 1.00 93.56 584 LEU A C 1
ATOM 4739 O O . LEU A 1 584 ? -22.770 12.800 43.392 1.00 93.56 584 LEU A O 1
ATOM 4743 N N . ALA A 1 585 ? -24.386 11.544 42.480 1.00 92.88 585 ALA A N 1
ATOM 4744 C CA . ALA A 1 585 ? -25.008 11.131 43.737 1.00 92.88 585 ALA A CA 1
ATOM 4745 C C . ALA A 1 585 ? -25.330 9.630 43.716 1.00 92.88 585 ALA A C 1
ATOM 4747 O O . ALA A 1 585 ? -25.684 9.078 42.672 1.00 92.88 585 ALA A O 1
ATOM 4748 N N . PHE A 1 586 ? -25.214 8.956 44.862 1.00 91.69 586 PHE A N 1
ATOM 4749 C CA . PHE A 1 586 ? -25.631 7.560 44.994 1.00 91.69 586 PHE A CA 1
ATOM 4750 C C . PHE A 1 586 ? -27.153 7.471 45.132 1.00 91.69 586 PHE A C 1
ATOM 4752 O O . PHE A 1 586 ? -27.727 8.071 46.037 1.00 91.69 586 PHE A O 1
ATOM 4759 N N . ASP A 1 587 ? -27.806 6.707 44.255 1.00 89.94 587 ASP A N 1
ATOM 4760 C CA . ASP A 1 587 ? -29.249 6.472 44.298 1.00 89.94 587 ASP A CA 1
ATOM 4761 C C . ASP A 1 587 ? -29.531 5.113 44.975 1.00 89.94 587 ASP A C 1
ATOM 4763 O O . ASP A 1 587 ? -29.240 4.065 44.382 1.00 89.94 587 ASP A O 1
ATOM 4767 N N . PRO A 1 588 ? -30.110 5.074 46.196 1.00 88.12 588 PRO A N 1
ATOM 4768 C CA . PRO A 1 588 ? -30.328 3.819 46.922 1.00 88.12 588 PRO A CA 1
ATOM 4769 C C . PRO A 1 588 ? -31.348 2.883 46.261 1.00 88.12 588 PRO A C 1
ATOM 4771 O O . PRO A 1 588 ? -31.306 1.671 46.472 1.00 88.12 588 PRO A O 1
ATOM 4774 N N . LYS A 1 589 ? -32.267 3.420 45.446 1.00 86.81 589 LYS A N 1
ATOM 4775 C CA . LYS A 1 589 ? -33.300 2.643 44.748 1.00 86.81 589 LYS A CA 1
ATOM 4776 C C . LYS A 1 589 ? -32.727 1.963 43.504 1.00 86.81 589 LYS A C 1
ATOM 4778 O O . LYS A 1 589 ? -33.113 0.836 43.186 1.00 86.81 589 LYS A O 1
ATOM 4783 N N . LYS A 1 590 ? -31.789 2.624 42.822 1.00 87.19 590 LYS A N 1
ATOM 4784 C CA . LYS A 1 590 ? -30.982 2.055 41.736 1.00 87.19 590 LYS A CA 1
ATOM 4785 C C . LYS A 1 590 ? -29.896 1.112 42.269 1.00 87.19 590 LYS A C 1
ATOM 4787 O O . LYS A 1 590 ? -29.637 0.095 41.630 1.00 87.19 590 LYS A O 1
ATOM 4792 N N . GLY A 1 591 ? -29.281 1.442 43.407 1.00 87.12 591 GLY A N 1
ATOM 4793 C CA . GLY A 1 591 ? -28.118 0.752 43.977 1.00 87.12 591 GLY A CA 1
ATOM 4794 C C . GLY A 1 591 ? -26.779 1.141 43.333 1.00 87.12 591 GLY A C 1
ATOM 4795 O O . GLY A 1 591 ? -25.817 0.386 43.434 1.00 87.12 591 GLY A O 1
ATOM 4796 N N . PHE A 1 592 ? -26.722 2.278 42.632 1.00 89.56 592 PHE A N 1
ATOM 4797 C CA . PHE A 1 592 ? -25.541 2.763 41.908 1.00 89.56 592 PHE A CA 1
ATOM 4798 C C . PHE A 1 592 ? -25.469 4.296 41.956 1.00 89.56 592 PHE A C 1
ATOM 4800 O O . PHE A 1 592 ? -26.471 4.969 42.201 1.00 89.56 592 PHE A O 1
ATOM 4807 N N . TRP A 1 593 ? -24.292 4.844 41.657 1.00 91.88 593 TRP A N 1
ATOM 4808 C CA . TRP A 1 593 ? -24.114 6.271 41.394 1.00 91.88 593 TRP A CA 1
ATOM 4809 C C . TRP A 1 593 ? -24.788 6.706 40.085 1.00 91.88 593 TRP A C 1
ATOM 4811 O O . TRP A 1 593 ? -24.786 5.979 39.087 1.00 91.88 593 TRP A O 1
ATOM 4821 N N . CYS A 1 594 ? -25.351 7.910 40.104 1.00 91.31 594 CYS A N 1
ATOM 4822 C CA . CYS A 1 594 ? -26.111 8.530 39.025 1.00 91.31 594 CYS A CA 1
ATOM 4823 C C . CYS A 1 594 ? -25.711 10.007 38.874 1.00 91.31 594 CYS A C 1
ATOM 4825 O O . CYS A 1 594 ? -25.190 10.604 39.816 1.00 91.31 594 CYS A O 1
ATOM 4827 N N . GLN A 1 595 ? -25.983 10.611 37.713 1.00 91.62 595 GLN A N 1
ATOM 4828 C CA . GLN A 1 595 ? -25.811 12.056 37.528 1.00 91.62 595 GLN A CA 1
ATOM 4829 C C . GLN A 1 595 ? -26.780 12.807 38.453 1.00 91.62 595 GLN A C 1
ATOM 4831 O O . GLN A 1 595 ? -27.977 12.504 38.467 1.00 91.62 595 GLN A O 1
ATOM 4836 N N . LEU A 1 596 ? -26.273 13.782 39.207 1.00 90.94 596 LEU A N 1
ATOM 4837 C CA . LEU A 1 596 ? -27.085 14.706 39.991 1.00 90.94 596 LEU A CA 1
ATOM 4838 C C . LEU A 1 596 ? -27.639 15.809 39.076 1.00 90.94 596 LEU A C 1
ATOM 4840 O O . LEU A 1 596 ? -26.924 16.340 38.226 1.00 90.94 596 LEU A O 1
ATOM 4844 N N . LEU A 1 597 ? -28.918 16.135 39.244 1.00 89.31 597 LEU A N 1
ATOM 4845 C CA . LEU A 1 597 ? -29.618 17.224 38.567 1.00 89.31 597 LEU A CA 1
ATOM 4846 C C . LEU A 1 597 ? -30.128 18.254 39.585 1.00 89.31 597 LEU A C 1
ATOM 4848 O O . LEU A 1 597 ? -30.204 17.996 40.790 1.00 89.31 597 LEU A O 1
ATOM 4852 N N . GLU A 1 598 ? -30.554 19.408 39.074 1.00 84.06 598 GLU A N 1
ATOM 4853 C CA . GLU A 1 598 ? -31.215 20.457 39.851 1.00 84.06 598 GLU A CA 1
ATOM 4854 C C . GLU A 1 598 ? -32.401 19.929 40.678 1.00 84.06 598 GLU A C 1
ATOM 4856 O O . GLU A 1 598 ? -33.133 19.012 40.282 1.00 84.06 598 GLU A O 1
ATOM 4861 N N . GLY A 1 599 ? -32.583 20.506 41.868 1.00 79.94 599 GLY A N 1
ATOM 4862 C CA . GLY A 1 599 ? -33.591 20.053 42.830 1.00 79.94 599 GLY A CA 1
ATOM 4863 C C . GLY A 1 599 ? -33.315 18.668 43.434 1.00 79.94 599 GLY A C 1
ATOM 4864 O O . GLY A 1 599 ? -34.245 18.040 43.933 1.00 79.94 599 GLY A O 1
ATOM 4865 N N . GLY A 1 600 ? -32.074 18.169 43.369 1.00 82.12 600 GLY A N 1
ATOM 4866 C CA . GLY A 1 600 ? -31.661 16.911 44.003 1.00 82.12 600 GLY A CA 1
ATOM 4867 C C . GLY A 1 600 ? -32.106 15.639 43.271 1.00 82.12 600 GLY A C 1
ATOM 4868 O O . GLY A 1 600 ? -32.069 14.553 43.847 1.00 82.12 600 GLY A O 1
ATOM 4869 N N . LYS A 1 601 ? -32.556 15.750 42.016 1.00 87.31 601 LYS A N 1
ATOM 4870 C CA . LYS A 1 601 ? -33.039 14.609 41.222 1.00 87.31 601 LYS A CA 1
ATOM 4871 C C . LYS A 1 601 ? -31.868 13.800 40.654 1.00 87.31 601 LYS A C 1
ATOM 4873 O O . LYS A 1 601 ? -30.857 14.364 40.251 1.00 87.31 601 LYS A O 1
ATOM 4878 N N . THR A 1 602 ? -32.022 12.482 40.554 1.00 88.81 602 THR A N 1
ATOM 4879 C CA . THR A 1 602 ? -31.013 11.568 39.993 1.00 88.81 602 THR A CA 1
ATOM 4880 C C . THR A 1 602 ? -31.349 11.162 38.554 1.00 88.81 602 THR A C 1
ATOM 4882 O O . THR A 1 602 ? -32.447 10.692 38.253 1.00 88.81 602 THR A O 1
ATOM 4885 N N . LYS A 1 603 ? -30.381 11.288 37.640 1.00 90.50 603 LYS A N 1
ATOM 4886 C CA . LYS A 1 603 ? -30.441 10.734 36.279 1.00 90.50 603 LYS A CA 1
ATOM 4887 C C . LYS A 1 603 ? -29.578 9.478 36.211 1.00 90.50 603 LYS A C 1
ATOM 4889 O O . LYS A 1 603 ? -28.367 9.518 35.993 1.00 90.50 603 LYS A O 1
ATOM 4894 N N . CYS A 1 604 ? -30.223 8.346 36.469 1.00 89.19 604 CYS A N 1
ATOM 4895 C CA . CYS A 1 604 ? -29.585 7.036 36.534 1.00 89.19 604 CYS A CA 1
ATOM 4896 C C . CYS A 1 604 ? -29.515 6.317 35.180 1.00 89.19 604 CYS A C 1
ATOM 4898 O O . CYS A 1 604 ? -30.362 6.499 34.306 1.00 89.19 604 CYS A O 1
ATOM 4900 N N . LEU A 1 605 ? -28.546 5.404 35.053 1.00 86.19 605 LEU A N 1
ATOM 4901 C CA . LEU A 1 605 ? -28.473 4.444 33.948 1.00 86.19 605 LEU A CA 1
ATOM 4902 C C . LEU A 1 605 ? -29.771 3.625 33.814 1.00 86.19 605 LEU A C 1
ATOM 4904 O O . LEU A 1 605 ? -30.342 3.170 34.812 1.00 86.19 605 LEU A O 1
ATOM 4908 N N . GLY A 1 606 ? -30.193 3.373 32.571 1.00 83.19 606 GLY A N 1
ATOM 4909 C CA . GLY A 1 606 ? -31.435 2.662 32.245 1.00 83.19 606 GLY A CA 1
ATOM 4910 C C . GLY A 1 606 ? -31.535 1.228 32.792 1.00 83.19 606 GLY A C 1
ATOM 4911 O O . GLY A 1 606 ? -30.563 0.643 33.275 1.00 83.19 606 GLY A O 1
ATOM 4912 N N . LYS A 1 607 ? -32.738 0.636 32.697 1.00 80.12 607 LYS A N 1
ATOM 4913 C CA . LYS A 1 607 ? -33.083 -0.684 33.278 1.00 80.12 607 LYS A CA 1
ATOM 4914 C C . LYS A 1 607 ? -32.154 -1.833 32.848 1.00 80.12 607 LYS A C 1
ATOM 4916 O O . LYS A 1 607 ? -32.003 -2.798 33.588 1.00 80.12 607 LYS A O 1
ATOM 4921 N N . SER A 1 608 ? -31.528 -1.744 31.674 1.00 71.81 608 SER A N 1
ATOM 4922 C CA . SER A 1 608 ? -30.644 -2.784 31.135 1.00 71.81 608 SER A CA 1
ATOM 4923 C C . SER A 1 608 ? -29.270 -2.867 31.815 1.00 71.81 608 SER A C 1
ATOM 4925 O O . SER A 1 608 ? -28.638 -3.921 31.730 1.00 71.81 608 SER A O 1
ATOM 4927 N N . LYS A 1 609 ? -28.818 -1.799 32.490 1.00 78.56 609 LYS A N 1
ATOM 4928 C CA . LYS A 1 609 ? -27.492 -1.676 33.122 1.00 78.56 609 LYS A CA 1
ATOM 4929 C C . LYS A 1 609 ? -27.654 -1.722 34.653 1.00 78.56 609 LYS A C 1
ATOM 4931 O O . LYS A 1 609 ? -28.546 -1.062 35.186 1.00 78.56 609 LYS A O 1
ATOM 4936 N N . GLY A 1 610 ? -26.809 -2.470 35.366 1.00 71.12 610 GLY A N 1
ATOM 4937 C CA . GLY A 1 610 ? -26.951 -2.659 36.821 1.00 71.12 610 GLY A CA 1
ATOM 4938 C C . GLY A 1 610 ? -28.187 -3.486 37.199 1.00 71.12 610 GLY A C 1
ATOM 4939 O O . GLY A 1 610 ? -28.999 -3.056 38.015 1.00 71.12 610 GLY A O 1
ATOM 4940 N N . ARG A 1 611 ? -28.370 -4.643 36.549 1.00 72.06 611 ARG A N 1
ATOM 4941 C CA . ARG A 1 611 ? -29.416 -5.616 36.905 1.00 72.06 611 ARG A CA 1
ATOM 4942 C C . ARG A 1 611 ? -29.069 -6.276 38.244 1.00 72.06 611 ARG A C 1
ATOM 4944 O O . ARG A 1 611 ? -27.893 -6.485 38.527 1.00 72.06 611 ARG A O 1
ATOM 4951 N N . LYS A 1 612 ? -30.085 -6.638 39.030 1.00 67.75 612 LYS A N 1
ATOM 4952 C CA . LYS A 1 612 ? -29.910 -7.523 40.189 1.00 67.75 612 LYS A CA 1
ATOM 4953 C C . LYS A 1 612 ? -29.877 -8.971 39.696 1.00 67.75 612 LYS A C 1
ATOM 4955 O O . LYS A 1 612 ? -30.762 -9.369 38.942 1.00 67.75 612 LYS A O 1
ATOM 4960 N N . TYR A 1 613 ? -28.873 -9.719 40.129 1.00 71.50 613 TYR A N 1
ATOM 4961 C CA . TYR A 1 613 ? -28.741 -11.162 39.935 1.00 71.50 613 TYR A CA 1
ATOM 4962 C C . TYR A 1 613 ? -28.680 -11.829 41.322 1.00 71.50 613 TYR A C 1
ATOM 4964 O O . TYR A 1 613 ? -28.376 -11.131 42.295 1.00 71.50 613 TYR A O 1
ATOM 4972 N N . PRO A 1 614 ? -28.952 -13.141 41.441 1.00 71.94 614 PRO A N 1
ATOM 4973 C CA . PRO A 1 614 ? -28.506 -13.921 42.595 1.00 71.94 614 PRO A CA 1
ATOM 4974 C C . PRO A 1 614 ? -26.985 -13.806 42.768 1.00 71.94 614 PRO A C 1
ATOM 4976 O O . PRO A 1 614 ? -26.273 -13.513 41.804 1.00 71.94 614 PRO A O 1
ATOM 4979 N N . GLU A 1 615 ? -26.473 -14.052 43.974 1.00 72.94 615 GLU A N 1
ATOM 4980 C CA . GLU A 1 615 ? -25.026 -14.211 44.135 1.00 72.94 615 GLU A CA 1
ATOM 4981 C C . GLU A 1 615 ? -24.547 -15.499 43.455 1.00 72.94 615 GLU A C 1
ATOM 4983 O O . GLU A 1 615 ? -25.244 -16.513 43.470 1.00 72.94 615 GLU A O 1
ATOM 4988 N N . MET A 1 616 ? -23.346 -15.454 42.872 1.00 77.69 616 MET A N 1
ATOM 4989 C CA . MET A 1 616 ? -22.667 -16.649 42.373 1.00 77.69 616 MET A CA 1
ATOM 4990 C C . MET A 1 616 ? -22.312 -17.565 43.546 1.00 77.69 616 MET A C 1
ATOM 4992 O O . MET A 1 616 ? -21.766 -17.096 44.552 1.00 77.69 616 MET A O 1
ATOM 4996 N N . ASP A 1 617 ? -22.605 -18.853 43.393 1.00 82.56 617 ASP A N 1
ATOM 4997 C CA . ASP A 1 617 ? -22.366 -19.892 44.391 1.00 82.56 617 ASP A CA 1
ATOM 4998 C C . ASP A 1 617 ? -20.876 -20.045 44.752 1.00 82.56 617 ASP A C 1
ATOM 5000 O O . ASP A 1 617 ? -19.980 -19.531 44.074 1.00 82.56 617 ASP A O 1
ATOM 5004 N N . SER A 1 618 ? -20.610 -20.724 45.869 1.00 80.81 618 SER A N 1
ATOM 5005 C CA . SER A 1 618 ? -19.258 -20.924 46.403 1.00 80.81 618 SER A CA 1
ATOM 5006 C C . SER A 1 618 ? -18.347 -21.696 45.455 1.00 80.81 618 SER A C 1
ATOM 5008 O O . SER A 1 618 ? -17.153 -21.403 45.383 1.00 80.81 618 SER A O 1
ATOM 5010 N N . ASP A 1 619 ? -18.904 -22.650 44.717 1.00 79.62 619 ASP A N 1
ATOM 5011 C CA . ASP A 1 619 ? -18.145 -23.714 44.070 1.00 79.62 619 ASP A CA 1
ATOM 5012 C C . ASP A 1 619 ? -17.737 -23.267 42.663 1.00 79.62 619 ASP A C 1
ATOM 5014 O O . ASP A 1 619 ? -16.558 -23.332 42.313 1.00 79.62 619 ASP A O 1
ATOM 5018 N N . SER A 1 620 ? -18.659 -22.644 41.919 1.00 72.06 620 SER A N 1
ATOM 5019 C CA . SER A 1 620 ? -18.364 -21.870 40.707 1.00 72.06 620 SER A CA 1
ATOM 5020 C C . SER A 1 620 ? -17.361 -20.749 40.986 1.00 72.06 620 SER A C 1
ATOM 5022 O O . SER A 1 620 ? -16.448 -20.525 40.192 1.00 72.06 620 SER A O 1
ATOM 5024 N N . ARG A 1 621 ? -17.477 -20.053 42.129 1.00 77.75 621 ARG A N 1
ATOM 5025 C CA . ARG A 1 621 ? -16.529 -18.994 42.516 1.00 77.75 621 ARG A CA 1
ATOM 5026 C C . ARG A 1 621 ? -15.137 -19.557 42.812 1.00 77.75 621 ARG A C 1
ATOM 5028 O O . ARG A 1 621 ? -14.148 -18.971 42.376 1.00 77.75 621 ARG A O 1
ATOM 5035 N N . ALA A 1 622 ? -15.049 -20.689 43.511 1.00 78.94 622 ALA A N 1
ATOM 5036 C CA . ALA A 1 622 ? -13.784 -21.371 43.772 1.00 78.94 622 ALA A CA 1
ATOM 5037 C C . ALA A 1 622 ? -13.132 -21.880 42.474 1.00 78.94 622 ALA A C 1
ATOM 5039 O O . ALA A 1 622 ? -11.942 -21.642 42.265 1.00 78.94 622 ALA A O 1
ATOM 5040 N N . PHE A 1 623 ? -13.920 -22.496 41.586 1.00 81.38 623 PHE A N 1
ATOM 5041 C CA . PHE A 1 623 ? -13.487 -22.966 40.269 1.00 81.38 623 PHE A CA 1
ATOM 5042 C C . PHE A 1 623 ? -12.960 -21.826 39.388 1.00 81.38 623 PHE A C 1
ATOM 5044 O O . PHE A 1 623 ? -11.847 -21.914 38.876 1.00 81.38 623 PHE A O 1
ATOM 5051 N N . LEU A 1 624 ? -13.714 -20.728 39.243 1.00 78.88 624 LEU A N 1
ATOM 5052 C CA . LEU A 1 624 ? -13.289 -19.588 38.423 1.00 78.88 624 LEU A CA 1
ATOM 5053 C C . LEU A 1 624 ? -12.031 -18.911 38.978 1.00 78.88 624 LEU A C 1
ATOM 5055 O O . LEU A 1 624 ? -11.182 -18.483 38.197 1.00 78.88 624 LEU A O 1
ATOM 5059 N N . ARG A 1 625 ? -11.876 -18.839 40.307 1.00 83.44 625 ARG A N 1
ATOM 5060 C CA . ARG A 1 625 ? -10.662 -18.300 40.935 1.00 83.44 625 ARG A CA 1
ATOM 5061 C C . ARG A 1 625 ? -9.422 -19.133 40.605 1.00 83.44 625 ARG A C 1
ATOM 5063 O O . ARG A 1 625 ? -8.381 -18.551 40.309 1.00 83.44 625 ARG A O 1
ATOM 5070 N N . ASP A 1 626 ? -9.526 -20.461 40.646 1.00 83.56 626 ASP A N 1
ATOM 5071 C CA . ASP A 1 626 ? -8.400 -21.344 40.314 1.00 83.56 626 ASP A CA 1
ATOM 5072 C C . ASP A 1 626 ? -8.112 -21.339 38.802 1.00 83.56 626 ASP A C 1
ATOM 5074 O O . ASP A 1 626 ? -6.972 -21.133 38.396 1.00 83.56 626 ASP A O 1
ATOM 5078 N N . TYR A 1 627 ? -9.150 -21.402 37.957 1.00 83.88 627 TYR A N 1
ATOM 5079 C CA . TYR A 1 627 ? -9.027 -21.285 36.497 1.00 83.88 627 TYR A CA 1
ATOM 5080 C C . TYR A 1 627 ? -8.323 -19.988 36.058 1.00 83.88 627 TYR A C 1
ATOM 5082 O O . TYR A 1 627 ? -7.440 -20.005 35.201 1.00 83.88 627 TYR A O 1
ATOM 5090 N N . TYR A 1 628 ? -8.672 -18.846 36.660 1.00 85.25 628 TYR A N 1
ATOM 5091 C CA . TYR A 1 628 ? -8.041 -17.563 36.343 1.00 85.25 628 TYR A CA 1
ATOM 5092 C C . TYR A 1 628 ? -6.746 -17.281 37.118 1.00 85.25 628 TYR A C 1
ATOM 5094 O O . TYR A 1 628 ? -6.193 -16.191 36.972 1.00 85.25 628 TYR A O 1
ATOM 5102 N N . ARG A 1 629 ? -6.223 -18.219 37.915 1.00 86.62 629 ARG A N 1
ATOM 5103 C CA . ARG A 1 629 ? -5.037 -18.008 38.760 1.00 86.62 629 ARG A CA 1
ATOM 5104 C C . ARG A 1 629 ? -3.801 -17.601 37.959 1.00 86.62 629 ARG A C 1
ATOM 5106 O O . ARG A 1 629 ? -3.244 -16.530 38.198 1.00 86.62 629 ARG A O 1
ATOM 5113 N N . ASP A 1 630 ? -3.408 -18.408 36.977 1.00 87.88 630 ASP A N 1
ATOM 5114 C CA . ASP A 1 630 ? -2.217 -18.134 36.163 1.00 87.88 630 ASP A CA 1
ATOM 5115 C C . ASP A 1 630 ? -2.434 -16.928 35.241 1.00 87.88 630 ASP A C 1
ATOM 5117 O O . ASP A 1 630 ? -1.551 -16.081 35.091 1.00 87.88 630 ASP A O 1
ATOM 5121 N N . HIS A 1 631 ? -3.656 -16.761 34.723 1.00 86.31 631 HIS A N 1
ATOM 5122 C CA . HIS A 1 631 ? -4.053 -15.559 33.991 1.00 86.31 631 HIS A CA 1
ATOM 5123 C C . HIS A 1 631 ? -3.910 -14.286 34.842 1.00 86.31 631 HIS A C 1
ATOM 5125 O O . HIS A 1 631 ? -3.400 -13.291 34.336 1.00 86.31 631 HIS A O 1
ATOM 5131 N N . ASN A 1 632 ? -4.295 -14.311 36.125 1.00 88.69 632 ASN A N 1
ATOM 5132 C CA . ASN A 1 632 ? -4.125 -13.206 37.078 1.00 88.69 632 ASN A CA 1
ATOM 5133 C C . ASN A 1 632 ? -2.651 -12.938 37.410 1.00 88.69 632 ASN A C 1
ATOM 5135 O O . ASN A 1 632 ? -2.249 -11.777 37.535 1.00 88.69 632 ASN A O 1
ATOM 5139 N N . ILE A 1 633 ? -1.834 -13.988 37.522 1.00 88.69 633 ILE A N 1
ATOM 5140 C CA . ILE A 1 633 ? -0.388 -13.867 37.727 1.00 88.69 633 ILE A CA 1
ATOM 5141 C C . ILE A 1 633 ? 0.248 -13.144 36.532 1.00 88.69 633 ILE A C 1
ATOM 5143 O O . ILE A 1 633 ? 0.930 -12.137 36.740 1.00 88.69 633 ILE A O 1
ATOM 5147 N N . GLU A 1 634 ? -0.031 -13.564 35.294 1.00 89.44 634 GLU A N 1
ATOM 5148 C CA . GLU A 1 634 ? 0.469 -12.865 34.103 1.00 89.44 634 GLU A CA 1
ATOM 5149 C C . GLU A 1 634 ? -0.103 -11.445 33.975 1.00 89.44 634 GLU A C 1
ATOM 5151 O O . GLU A 1 634 ? 0.664 -10.513 33.752 1.00 89.44 634 GLU A O 1
ATOM 5156 N N . LEU A 1 635 ? -1.398 -11.227 34.236 1.00 86.00 635 LEU A N 1
ATOM 5157 C CA . LEU A 1 635 ? -2.027 -9.894 34.308 1.00 86.00 635 LEU A CA 1
ATOM 5158 C C . LEU A 1 635 ? -1.295 -8.973 35.295 1.00 86.00 635 LEU A C 1
ATOM 5160 O O . LEU A 1 635 ? -1.038 -7.815 34.961 1.00 86.00 635 LEU A O 1
ATOM 5164 N N . SER A 1 636 ? -0.867 -9.470 36.458 1.00 89.25 636 SER A N 1
ATOM 5165 C CA . SER A 1 636 ? -0.101 -8.669 37.424 1.00 89.25 636 SER A CA 1
ATOM 5166 C C . SER A 1 636 ? 1.332 -8.356 36.971 1.00 89.25 636 SER A C 1
ATOM 5168 O O . SER A 1 636 ? 1.746 -7.197 37.052 1.00 89.25 636 SER A O 1
ATOM 5170 N N . LYS A 1 637 ? 2.066 -9.339 36.423 1.00 87.31 637 LYS A N 1
ATOM 5171 C CA . LYS A 1 637 ? 3.406 -9.143 35.828 1.00 87.31 637 LYS A CA 1
ATOM 5172 C C . LYS A 1 637 ? 3.358 -8.126 34.689 1.00 87.31 637 LYS A C 1
ATOM 5174 O O . LYS A 1 637 ? 4.237 -7.272 34.569 1.00 87.31 637 LYS A O 1
ATOM 5179 N N . LEU A 1 638 ? 2.309 -8.216 33.875 1.00 82.25 638 LEU A N 1
ATOM 5180 C CA . LEU A 1 638 ? 2.059 -7.345 32.742 1.00 82.25 638 LEU A CA 1
ATOM 5181 C C . LEU A 1 638 ? 1.740 -5.932 33.271 1.00 82.25 638 LEU A C 1
ATOM 5183 O O . LEU A 1 638 ? 2.550 -5.041 33.034 1.00 82.25 638 LEU A O 1
ATOM 5187 N N . LEU A 1 639 ? 0.691 -5.702 34.080 1.00 81.81 639 LEU A N 1
ATOM 5188 C CA . LEU A 1 639 ? 0.386 -4.355 34.625 1.00 81.81 639 LEU A CA 1
ATOM 5189 C C . LEU A 1 639 ? 1.577 -3.690 35.337 1.00 81.81 639 LEU A C 1
ATOM 5191 O O . LEU A 1 639 ? 1.763 -2.481 35.205 1.00 81.81 639 LEU A O 1
ATOM 5195 N N . TYR A 1 640 ? 2.412 -4.461 36.039 1.00 83.88 640 TYR A N 1
ATOM 5196 C CA . TYR A 1 640 ? 3.632 -3.941 36.656 1.00 83.88 640 TYR A CA 1
ATOM 5197 C C . TYR A 1 640 ? 4.630 -3.403 35.613 1.00 83.88 640 TYR A C 1
ATOM 5199 O O . TYR A 1 640 ? 5.051 -2.249 35.691 1.00 83.88 640 TYR A O 1
ATOM 5207 N N . LYS A 1 641 ? 4.934 -4.189 34.570 1.00 77.81 641 LYS A N 1
ATOM 5208 C CA . LYS A 1 641 ? 5.737 -3.762 33.405 1.00 77.81 641 LYS A CA 1
ATOM 5209 C C . LYS A 1 641 ? 5.080 -2.604 32.618 1.00 77.81 641 LYS A C 1
ATOM 5211 O O . LYS A 1 641 ? 5.749 -1.939 31.833 1.00 77.81 641 LYS A O 1
ATOM 5216 N N . MET A 1 642 ? 3.786 -2.355 32.831 1.00 72.94 642 MET A N 1
ATOM 5217 C CA . MET A 1 642 ? 2.994 -1.281 32.217 1.00 72.94 642 MET A CA 1
ATOM 5218 C C . MET A 1 642 ? 3.046 0.045 32.994 1.00 72.94 642 MET A C 1
ATOM 5220 O O . MET A 1 642 ? 2.456 1.030 32.553 1.00 72.94 642 MET A O 1
ATOM 5224 N N . GLY A 1 643 ? 3.648 0.059 34.189 1.00 78.50 643 GLY A N 1
ATOM 5225 C CA . GLY A 1 643 ? 3.563 1.192 35.113 1.00 78.50 643 GLY A CA 1
ATOM 5226 C C . GLY A 1 643 ? 2.144 1.473 35.633 1.00 78.50 643 GLY A C 1
ATOM 5227 O O . GLY A 1 643 ? 1.904 2.550 36.175 1.00 78.50 643 GLY A O 1
ATOM 5228 N N . GLN A 1 644 ? 1.192 0.545 35.468 1.00 79.81 644 GLN A N 1
ATOM 5229 C CA . GLN A 1 644 ? -0.175 0.712 35.968 1.00 79.81 644 GLN A CA 1
ATOM 5230 C C . GLN A 1 644 ? -0.286 0.261 37.423 1.00 79.81 644 GLN A C 1
ATOM 5232 O O . GLN A 1 644 ? 0.357 -0.695 37.863 1.00 79.81 644 GLN A O 1
ATOM 5237 N N . THR A 1 645 ? -1.185 0.897 38.168 1.00 83.62 645 THR A N 1
ATOM 5238 C CA . THR A 1 645 ? -1.589 0.417 39.487 1.00 83.62 645 THR A CA 1
ATOM 5239 C C . THR A 1 645 ? -2.444 -0.846 39.355 1.00 83.62 645 THR A C 1
ATOM 5241 O O . THR A 1 645 ? -3.381 -0.913 38.562 1.00 83.62 645 THR A O 1
ATOM 5244 N N . LEU A 1 646 ? -2.135 -1.873 40.152 1.00 86.31 646 LEU A N 1
ATOM 5245 C CA . LEU A 1 646 ? -2.934 -3.101 40.181 1.00 86.31 646 LEU A CA 1
ATOM 5246 C C . LEU A 1 646 ? -4.351 -2.794 40.714 1.00 86.31 646 LEU A C 1
ATOM 5248 O O . LEU A 1 646 ? -4.457 -2.181 41.787 1.00 86.31 646 LEU A O 1
ATOM 5252 N N . PRO A 1 647 ? -5.434 -3.246 40.051 1.00 86.44 647 PRO A N 1
ATOM 5253 C CA . PRO A 1 647 ? -6.791 -3.165 40.586 1.00 86.44 647 PRO A CA 1
ATOM 5254 C C . PRO A 1 647 ? -6.905 -3.722 42.011 1.00 86.44 647 PRO A C 1
ATOM 5256 O O . PRO A 1 647 ? -6.133 -4.591 42.422 1.00 86.44 647 PRO A O 1
ATOM 5259 N N . THR A 1 648 ? -7.868 -3.214 42.778 1.00 86.62 648 THR A N 1
ATOM 5260 C CA . THR A 1 648 ? -8.132 -3.651 44.160 1.00 86.62 648 THR A CA 1
ATOM 5261 C C . THR A 1 648 ? -8.458 -5.139 44.206 1.00 86.62 648 THR A C 1
ATOM 5263 O O . THR A 1 648 ? -7.783 -5.887 44.909 1.00 86.62 648 THR A O 1
ATOM 5266 N N . TRP A 1 649 ? -9.382 -5.584 43.351 1.00 84.38 649 TRP A N 1
ATOM 5267 C CA . TRP A 1 649 ? -9.767 -6.989 43.224 1.00 84.38 649 TRP A CA 1
ATOM 5268 C C . TRP A 1 649 ? -8.571 -7.903 42.887 1.00 84.38 649 TRP A C 1
ATOM 5270 O O . TRP A 1 649 ? -8.496 -9.016 43.391 1.00 84.38 649 TRP A O 1
ATOM 5280 N N . LEU A 1 650 ? -7.601 -7.443 42.083 1.00 87.31 650 LEU A N 1
ATOM 5281 C CA . LEU A 1 650 ? -6.450 -8.262 41.675 1.00 87.31 650 LEU A CA 1
ATOM 5282 C C . LEU A 1 650 ? -5.461 -8.447 42.826 1.00 87.31 650 LEU A C 1
ATOM 5284 O O . LEU A 1 650 ? -4.873 -9.514 42.985 1.00 87.31 650 LEU A O 1
ATOM 5288 N N . ARG A 1 651 ? -5.290 -7.404 43.645 1.00 88.00 651 ARG A N 1
ATOM 5289 C CA . ARG A 1 651 ? -4.501 -7.483 44.877 1.00 88.00 651 ARG A CA 1
ATOM 5290 C C . ARG A 1 651 ? -5.165 -8.400 45.901 1.00 88.00 651 ARG A C 1
ATOM 5292 O O . ARG A 1 651 ? -4.458 -9.181 46.522 1.00 88.00 651 ARG A O 1
ATOM 5299 N N . GLU A 1 652 ? -6.489 -8.341 46.030 1.00 87.06 652 GLU A N 1
ATOM 5300 C CA . GLU A 1 652 ? -7.275 -9.231 46.896 1.00 87.06 652 GLU A CA 1
ATOM 5301 C C . GLU A 1 652 ? -7.130 -10.707 46.474 1.00 87.06 652 GLU A C 1
ATOM 5303 O O . GLU A 1 652 ? -6.760 -11.543 47.298 1.00 87.06 652 GLU A O 1
ATOM 5308 N N . GLU A 1 653 ? -7.335 -11.026 45.190 1.00 84.75 653 GLU A N 1
ATOM 5309 C CA . GLU A 1 653 ? -7.233 -12.403 44.680 1.00 84.75 653 GLU A CA 1
ATOM 5310 C C . GLU A 1 653 ? -5.830 -12.993 44.876 1.00 84.75 653 GLU A C 1
ATOM 5312 O O . GLU A 1 653 ? -5.691 -14.064 45.471 1.00 84.75 653 GLU A O 1
ATOM 5317 N N . LEU A 1 654 ? -4.778 -12.273 44.461 1.00 85.62 654 LEU A N 1
ATOM 5318 C CA . LEU A 1 654 ? -3.389 -12.742 44.564 1.00 85.62 654 LEU A CA 1
ATOM 5319 C C . LEU A 1 654 ? -2.889 -12.850 46.016 1.00 85.62 654 LEU A C 1
ATOM 5321 O O . LEU A 1 654 ? -1.990 -13.647 46.299 1.00 85.62 654 LEU A O 1
ATOM 5325 N N . GLN A 1 655 ? -3.464 -12.080 46.945 1.00 80.81 655 GLN A N 1
ATOM 5326 C CA . GLN A 1 655 ? -3.215 -12.241 48.382 1.00 80.81 655 GLN A CA 1
ATOM 5327 C C . GLN A 1 655 ? -3.908 -13.484 48.956 1.00 80.81 655 GLN A C 1
ATOM 5329 O O . GLN A 1 655 ? -3.356 -14.100 49.861 1.00 80.81 655 GLN A O 1
ATOM 5334 N N . SER A 1 656 ? -5.059 -13.897 48.409 1.00 63.12 656 SER A N 1
ATOM 5335 C CA . SER A 1 656 ? -5.795 -15.094 48.856 1.00 63.12 656 SER A CA 1
ATOM 5336 C C . SER A 1 656 ? -5.133 -16.434 48.484 1.00 63.12 656 SER A C 1
ATOM 5338 O O . SER A 1 656 ? -5.610 -17.490 48.897 1.00 63.12 656 SER A O 1
ATOM 5340 N N . THR A 1 657 ? -4.043 -16.394 47.708 1.00 51.97 657 THR A N 1
ATOM 5341 C CA . THR A 1 657 ? -3.265 -17.553 47.224 1.00 51.97 657 THR A CA 1
ATOM 5342 C C . THR A 1 657 ? -1.906 -17.752 47.923 1.00 51.97 657 THR A C 1
ATOM 5344 O O . THR A 1 657 ? -1.025 -18.399 47.351 1.00 51.97 657 THR A O 1
ATOM 5347 N N . ARG A 1 658 ? -1.709 -17.191 49.125 1.00 41.38 658 ARG A N 1
ATOM 5348 C CA . ARG A 1 658 ? -0.515 -17.383 49.973 1.00 41.38 658 ARG A CA 1
ATOM 5349 C C . ARG A 1 658 ? -0.823 -18.175 51.237 1.00 41.38 658 ARG A C 1
ATOM 5351 O O . ARG A 1 658 ? -1.921 -17.962 51.788 1.00 41.38 658 ARG A O 1
#

pLDDT: mean 88.73, std 12.85, range [26.8, 98.69]

Foldseek 3Di:
DADADFDWADPPDDQKDDDPPDQKIKGWQFWWFWKFFDPPDPLDDFWDRQDIRGDTFPHSGFMFMDGPDPQKDAGMWTFGPDQDDDPPDDRPGGTTRQKMWGNCPRPNATHIYGRHDPPGLVCVVSVLSRVCVNVVNPSHDDLEAAEAEEAACLLPDEAPLFAFPVLLVLVLVLQVVVCVLAPPRAHEYEDQLLNQPVYPPRRNNVSVVNLVCLVRHHYAYAWNVLDAPLADPDLVVSLVRLQVSVVSCVVSVHDLALLEYAYRVNFCVPVHDPSVVVSCCVRRVHQEYEDEQPPHNPDRVPHFWEAAPNHTYGYADELQDDLPRQDCQPRVVGNVVLVQCQQSRVNLVCRSPDSYYYYDHYSSCSHDVVVVSVRVSSNSVNSVSTTPHRYYYDRRVVVSVVRCVVPVVRHHGQDAALVVDPVSVVSHRPQDDPLLDALEEAQAAPQLCQVVVQVVQCVDPQEHEFDADPVQGQADCQQQDDNVSVHPVSVSNRGDDDDPPGPHHYYGYDNCLFVGPRRVSSCCRHNVNHQYEYEDEDCLVNDDDAQSYAYHDSVCCFVPVQVVQVVVCVSVVDPDDDRVVVQWDQDVVLRTIAGADPPRDGHDDDPVHSDDDPDDDPPSVVVSLVVCVVVLVVRVVRCVVRVHDDHPNSVVSNVVVD

InterPro domains:
  IPR000863 Sulfotransferase domain [PF00685] (438-548)
  IPR021930 Heparan sulphate-N-deacetylase, deacetylase domain [PF12062] (144-348)
  IPR027417 P-loop containing nucleoside triphosphate hydrolase [G3DSA:3.40.50.300] (412-548)
  IPR027417 P-loop containing nucleoside triphosphate hydrolase [G3DSA:3.40.50.300] (549-658)
  IPR027417 P-loop containing nucleoside triphosphate hydrolase [SSF52540] (413-654)
  IPR037359 Heparan sulfate sulfotransferase [PTHR10605] (45-548)
  IPR056793 Heparan sulfate-N-deacetylase, N-terminal domain [PF25119] (7-134)

Radius of gyration: 32.35 Å; chains: 1; bounding box: 86×59×86 Å